Protein AF-A0A8B6F2V6-F1 (afdb_monomer)

Sequence (512 aa):
MEYTAIDYILYPDLLQDDILYVKKLDIINNVSDHYPIKAEINFEFSIGSNKLKSSKRDKIYCKVNWDKLDKDKYQESIEKGIDALKLDLNTTDGISDAFSNINNIIDSATKSVAPAHKAFRKRPKLKVMNENIDHAIKAKKQAHALWKFQGRPADPCNELVINKKQTTYELRKQCRNEIAQRRINDRKEIIQARKKSYTSKFDIQYLDTVDSGYEHIIKICTDEREHIPVAIKELDEAIHKLNRNISADIFGVTVGNLSISKRCKISNFQRKFDVKTAAGAGTGISLCLLGVKKASCQTTDNITAPDPSTLLSETLVRNASFAVVESTTAFLSQVTVSLVESCEQYTKALYILMKLMDYRLKVLGNGESEQKIADLIIEARASVNKLKSRNQELQLLYMSAYNLVNEASTAAYTAGSEFHSTVATSMIQSSEVHLSKFQRDLNDAEAEMRKMEANVILVESEYMEKKIKAHENRDVENDDLLNIETHNGETNSEDNFQHDGSFDSEKNENET

Mean predicted aligned error: 21.67 Å

Solvent-accessible surface area (backbone atoms only — not comparable to full-atom values): 31288 Å² total; per-residue (Å²): 131,87,77,78,81,82,80,82,89,85,76,94,85,66,63,82,85,37,55,76,49,79,43,80,48,89,74,91,80,78,94,56,100,63,81,81,87,44,70,50,74,46,62,64,79,80,79,61,71,91,70,64,74,88,60,101,58,101,67,88,75,83,79,77,63,70,92,39,47,45,61,67,63,33,48,55,42,43,51,55,47,52,74,68,54,86,75,60,73,90,39,77,66,39,46,54,52,46,53,54,51,51,52,52,37,53,54,50,26,62,70,67,45,65,63,52,77,74,74,75,72,71,69,78,74,78,70,84,85,46,71,71,48,51,52,28,49,51,52,31,50,51,34,47,47,53,30,55,70,69,71,52,72,80,56,78,84,38,67,53,47,45,49,36,49,50,33,48,50,50,34,53,49,47,52,51,51,53,54,50,51,49,54,52,50,54,49,51,50,52,50,52,54,48,54,72,73,53,89,52,74,65,61,48,56,49,54,51,52,54,50,52,55,50,54,49,49,51,45,56,74,65,74,54,86,85,52,66,80,60,52,52,56,56,46,52,52,52,51,49,54,52,50,50,59,54,48,43,61,79,65,68,63,76,90,72,88,82,84,88,85,88,87,82,91,82,80,91,80,91,77,91,76,92,85,83,82,87,83,86,90,75,96,67,94,69,85,76,85,66,76,84,70,78,74,77,75,78,84,73,92,75,77,73,77,78,59,76,80,70,69,40,71,62,54,55,47,30,52,51,28,48,54,47,34,56,53,31,49,53,50,34,52,53,40,49,52,55,38,51,54,34,38,55,52,33,40,52,40,48,55,52,44,48,51,48,53,58,50,44,69,75,36,68,90,42,68,71,64,39,51,57,46,50,55,52,46,52,53,40,49,55,52,35,52,53,36,48,53,54,37,53,55,36,50,56,50,36,54,51,31,50,51,51,26,52,52,27,19,53,49,11,41,77,45,72,31,53,69,58,17,53,51,38,52,50,51,52,54,52,49,51,62,60,46,54,53,52,52,48,57,33,51,52,48,52,54,51,45,54,52,50,53,55,49,49,54,52,56,51,52,56,50,50,52,54,54,49,55,61,46,56,59,53,54,54,60,50,54,62,61,62,66,70,72,78,82,76,78,92,77,87,78,90,78,88,81,90,81,89,81,79,90,84,89,84,84,90,79,90,87,132

pLDDT: mean 74.26, std 22.69, range [23.03, 98.44]

Nearest PDB structures (foldseek):
  4tx5-assembly1_A  TM=9.176E-01  e=7.757E-07  Homo sapiens
  8e2i-assembly1_F  TM=9.151E-01  e=1.052E-06  Homo sapiens
  8auw-assembly1_D  TM=9.552E-01  e=1.290E-06  Homo sapiens
  4tx5-assembly1_B  TM=9.534E-01  e=5.355E-06  Homo sapiens
  6jx6-assembly1_A  TM=9.392E-01  e=8.462E-06  Homo sapiens

Organism: Mytilus galloprovincialis (NCBI:txid29158)

Foldseek 3Di:
DPDDCPDDDDDDPDDPQFWPDKDWDADPDDPDPDRDTDIDTDGHDDPPPVPPPDDPDPDDDPPQPVVFFPVVQLVVQLVVQVVPDPQDPPDPVSVVVVVVSSVVSNVVSSVVTDGPPPPPPPPPPPPQQDPQLVVLVVQLVVLVVVCVVVPNDPDCPDPSVVSNVVSVVSNVVVVVVSVVVVVVVVVVVVLVVVCVVDPDPVVNVVSVVLVVLVVVLVCLVPVDPDDPPVSVVVNVVSVVVNVVVVVCVVVVDDPDDDDDDDDDDDDDDDDDDDDDDDDDDDDDPDPPPPDPPPPPPDPPPDDDPPDVVCVPPLNVLLVVLLVLLVVLLVQLVVLLVVLLVLLVQLLVLLVVLLVLLVVLLVCPPVVVVNVVSVVVNVVSVVVNVVSVVVNVVSVVSNVVSLVSLQVSLVSNVVSVNPVSSVVSVVSSVVSCVSNVVSVVSSVVSVVVSVVSVVVSVVSVVVSVVVVVVVVVVVVVVVVVVVVVPPPDDDDDDDDDDDDDDDDDDDDDDDDD

InterPro domains:
  IPR009062 Smac/DIABLO-like superfamily [SSF46984] (311-465)
  IPR015142 Smac/DIABLO protein [PF09057] (274-477)
  IPR015142 Smac/DIABLO protein [PTHR32247] (259-471)

Secondary structure (DSSP, 8-state):
-----------SSS-GGGEEEEEEE--S---SSS---EEEEEE-----GGG----S---------TTSS-HHHHHHHHHHHHHH----TTSHHHHHHHHHHHHHHHHHHHHHS---------PPP-----HHHHHHHHHHHHHHHHHHHTT----TTSHHHHHHHHHHHHHHHHHHHHHHHHHHHHHHHHHHHHHHH---HHHHHHHHHHHHHHHHHHHHHHH-SS-HHHHHHHHHHHHHHHHHHHHHHHTT------------------------------------------------S--PPPPGGGG-HHHHHHHHHHHHHHHHHHHHHHHHHHHHHHHHHHHHHHHHHHHHHHHHHHHTT-HHHHHHHHHHHHHHHHHHHHHHHHHHHHHHHHHHHHHHHHHHHHHHHHTT-HHHHHHHHHHHHHHHHHHHHHHHHHHHHHHHHHHHHHHHHHHHHHHHHHHHHHHHHHHHHHHHHHTSSSSS------------------------

Radius of gyration: 39.61 Å; Cα contacts (8 Å, |Δi|>4): 258; chains: 1; bounding box: 82×81×135 Å

Structure (mmCIF, N/CA/C/O backbone):
data_AF-A0A8B6F2V6-F1
#
_entry.id   AF-A0A8B6F2V6-F1
#
loop_
_atom_site.group_PDB
_atom_site.id
_atom_site.type_symbol
_atom_site.label_atom_id
_atom_site.label_alt_id
_atom_site.label_comp_id
_atom_site.label_asym_id
_atom_site.label_entity_id
_atom_site.label_seq_id
_atom_site.pdbx_PDB_ins_code
_atom_site.Cartn_x
_atom_site.Cartn_y
_atom_site.Cartn_z
_atom_site.occupancy
_atom_site.B_iso_or_equiv
_atom_site.auth_seq_id
_atom_site.auth_comp_id
_atom_site.auth_asym_id
_atom_site.auth_atom_id
_atom_site.pdbx_PDB_model_num
ATOM 1 N N . MET A 1 1 ? -41.952 -37.869 -40.390 1.00 38.56 1 MET A N 1
ATOM 2 C CA . MET A 1 1 ? -41.933 -36.440 -40.027 1.00 38.56 1 MET A CA 1
ATOM 3 C C . MET A 1 1 ? -40.477 -36.049 -39.883 1.00 38.56 1 MET A C 1
ATOM 5 O O . MET A 1 1 ? -39.814 -36.556 -38.990 1.00 38.56 1 MET A O 1
ATOM 9 N N . GLU A 1 2 ? -39.956 -35.277 -40.832 1.00 33.03 2 GLU A N 1
ATOM 10 C CA . GLU A 1 2 ? -38.598 -34.730 -40.769 1.00 33.03 2 GLU A CA 1
ATOM 11 C C . GLU A 1 2 ? -38.592 -33.635 -39.697 1.00 33.03 2 GLU A C 1
ATOM 13 O O . GLU A 1 2 ? -39.164 -32.566 -39.892 1.00 33.03 2 GLU A O 1
ATOM 18 N N . TYR A 1 3 ? -38.034 -33.927 -38.522 1.00 40.81 3 TYR A N 1
ATOM 19 C CA . TYR A 1 3 ? -37.857 -32.916 -37.485 1.00 40.81 3 TYR A CA 1
ATOM 20 C C . TYR A 1 3 ? -36.776 -31.942 -37.958 1.00 40.81 3 TYR A C 1
ATOM 22 O O . TYR A 1 3 ? -35.614 -32.321 -38.105 1.00 40.81 3 TYR A O 1
ATOM 30 N N . THR A 1 4 ? -37.146 -30.690 -38.215 1.00 46.19 4 THR A N 1
ATOM 31 C CA . THR A 1 4 ? -36.175 -29.618 -38.421 1.00 46.19 4 THR A CA 1
ATOM 32 C C . THR A 1 4 ? -35.407 -29.432 -37.113 1.00 46.19 4 THR A C 1
ATOM 34 O O . THR A 1 4 ? -35.980 -29.089 -36.081 1.00 46.19 4 THR A O 1
ATOM 37 N N . ALA A 1 5 ? -34.103 -29.717 -37.123 1.00 59.81 5 ALA A N 1
ATOM 38 C CA . ALA A 1 5 ? -33.222 -29.489 -35.981 1.00 59.81 5 ALA A CA 1
ATOM 39 C C . ALA A 1 5 ? -33.011 -27.976 -35.802 1.00 59.81 5 ALA A C 1
ATOM 41 O O . ALA A 1 5 ? -32.036 -27.410 -36.290 1.00 59.81 5 ALA A O 1
ATOM 42 N N . ILE A 1 6 ? -33.984 -27.305 -35.182 1.00 68.38 6 ILE A N 1
ATOM 43 C CA . ILE A 1 6 ? -33.955 -25.854 -34.942 1.00 68.38 6 ILE A CA 1
ATOM 44 C C . ILE A 1 6 ? -32.956 -25.522 -33.826 1.00 68.38 6 ILE A C 1
ATOM 46 O O . ILE A 1 6 ? -32.270 -24.504 -33.892 1.00 68.38 6 ILE A O 1
ATOM 50 N N . ASP A 1 7 ? -32.834 -26.410 -32.840 1.00 73.50 7 ASP A N 1
ATOM 51 C CA . ASP A 1 7 ? -31.987 -26.219 -31.671 1.00 73.50 7 ASP A CA 1
ATOM 52 C C . ASP A 1 7 ? -30.675 -27.002 -31.831 1.00 73.50 7 ASP A C 1
ATOM 54 O O . ASP A 1 7 ? -30.669 -28.212 -32.061 1.00 73.50 7 ASP A O 1
ATOM 58 N N . TYR A 1 8 ? -29.541 -26.311 -31.728 1.00 79.25 8 TYR A N 1
ATOM 59 C CA . TYR A 1 8 ? -28.206 -26.895 -31.851 1.00 79.25 8 TYR A CA 1
ATOM 60 C C . TYR A 1 8 ? -27.214 -26.191 -30.921 1.00 79.25 8 TYR A C 1
ATOM 62 O O . TYR A 1 8 ? -27.391 -25.027 -30.559 1.00 79.25 8 TYR A O 1
ATOM 70 N N . ILE A 1 9 ? -26.137 -26.888 -30.554 1.00 76.38 9 ILE A N 1
ATOM 71 C CA . ILE A 1 9 ? -25.045 -26.332 -29.751 1.00 76.38 9 ILE A CA 1
ATOM 72 C C . ILE A 1 9 ? -23.784 -26.311 -30.623 1.00 76.38 9 ILE A C 1
ATOM 74 O O . ILE A 1 9 ? -23.275 -27.365 -30.996 1.00 76.38 9 ILE A O 1
ATOM 78 N N . LEU A 1 10 ? -23.299 -25.116 -30.974 1.00 79.94 10 LEU A N 1
ATOM 79 C CA . LEU A 1 10 ? -22.054 -24.927 -31.731 1.00 79.94 10 LEU A CA 1
ATOM 80 C C . LEU A 1 10 ? -20.935 -24.444 -30.806 1.00 79.94 10 LEU A C 1
ATOM 82 O O . LEU A 1 10 ? -21.141 -23.527 -30.011 1.00 79.94 10 LEU A O 1
ATOM 86 N N . TYR A 1 11 ? -19.737 -25.002 -30.980 1.00 72.69 11 TYR A N 1
ATOM 87 C CA . TYR A 1 11 ? -18.524 -24.600 -30.268 1.00 72.69 11 TYR A CA 1
ATOM 88 C C . TYR A 1 11 ? -17.434 -24.212 -31.279 1.00 72.69 11 TYR A C 1
ATOM 90 O O . TYR A 1 11 ? -16.783 -25.096 -31.827 1.00 72.69 11 TYR A O 1
ATOM 98 N N . PRO A 1 12 ? -17.250 -22.913 -31.576 1.00 55.66 12 PRO A N 1
ATOM 99 C CA . PRO A 1 12 ? -16.378 -22.475 -32.670 1.00 55.66 12 PRO A CA 1
ATOM 100 C C . PRO A 1 12 ? -14.877 -22.427 -32.331 1.00 55.66 12 PRO A C 1
ATOM 102 O O . PRO A 1 12 ? -14.071 -22.370 -33.253 1.00 55.66 12 PRO A O 1
ATOM 105 N N . ASP A 1 13 ? -14.497 -22.456 -31.047 1.00 56.41 13 ASP A N 1
ATOM 106 C CA . ASP A 1 13 ? -13.138 -22.098 -30.593 1.00 56.41 13 ASP A CA 1
ATOM 107 C C . ASP A 1 13 ? -12.375 -23.230 -29.866 1.00 56.41 13 ASP A C 1
ATOM 109 O O . ASP A 1 13 ? -11.332 -22.976 -29.264 1.00 56.41 13 ASP A O 1
ATOM 113 N N . LEU A 1 14 ? -12.876 -24.469 -29.886 1.00 57.44 14 LEU A N 1
ATOM 114 C CA . LEU A 1 14 ? -12.175 -25.630 -29.316 1.00 57.44 14 LEU A CA 1
ATOM 115 C C . LEU A 1 14 ? -11.419 -26.367 -30.426 1.00 57.44 14 LEU A C 1
ATOM 117 O O . LEU A 1 14 ? -11.990 -26.638 -31.484 1.00 57.44 14 LEU A O 1
ATOM 121 N N . LEU A 1 15 ? -10.144 -26.695 -30.192 1.00 65.69 15 LEU A N 1
ATOM 122 C CA . LEU A 1 15 ? -9.438 -27.646 -31.048 1.00 65.69 15 LEU A CA 1
ATOM 123 C C . LEU A 1 15 ? -10.167 -28.988 -30.924 1.00 65.69 15 LEU A C 1
ATOM 125 O O . LEU A 1 15 ? -10.558 -29.388 -29.829 1.00 65.69 15 LEU A O 1
ATOM 129 N N . GLN A 1 16 ? -10.396 -29.659 -32.052 1.00 64.81 16 GLN A N 1
ATOM 130 C CA . GLN A 1 16 ? -11.199 -30.885 -32.114 1.00 64.81 16 GLN A CA 1
ATOM 131 C C . GLN A 1 16 ? -10.676 -31.993 -31.178 1.00 64.81 16 GLN A C 1
ATOM 133 O O . GLN A 1 16 ? -11.454 -32.836 -30.739 1.00 64.81 16 GLN A O 1
ATOM 138 N N . ASP A 1 17 ? -9.392 -31.929 -30.827 1.00 73.19 17 ASP A N 1
ATOM 139 C CA . ASP A 1 17 ? -8.691 -32.888 -29.975 1.00 73.19 17 ASP A CA 1
ATOM 140 C C . ASP A 1 17 ? -8.922 -32.672 -28.465 1.00 73.19 17 ASP A C 1
ATOM 142 O O . ASP A 1 17 ? -8.614 -33.556 -27.672 1.00 73.19 17 ASP A O 1
ATOM 146 N N . ASP A 1 18 ? -9.500 -31.538 -28.047 1.00 76.75 18 ASP A N 1
ATOM 147 C CA . ASP A 1 18 ? -9.709 -31.228 -26.623 1.00 76.75 18 ASP A CA 1
ATOM 148 C C . ASP A 1 18 ? -11.010 -31.836 -26.060 1.00 76.75 18 ASP A C 1
ATOM 150 O O . ASP A 1 18 ? -11.233 -31.811 -24.849 1.00 76.75 18 ASP A O 1
ATOM 154 N N . ILE A 1 19 ? -11.904 -32.365 -26.904 1.00 80.25 19 ILE A N 1
ATOM 155 C CA . ILE A 1 19 ? -13.193 -32.937 -26.481 1.00 80.25 19 ILE A CA 1
ATOM 156 C C . ILE A 1 19 ? -13.060 -34.457 -26.368 1.00 80.25 19 ILE A C 1
ATOM 158 O O . ILE A 1 19 ? -12.983 -35.157 -27.374 1.00 80.25 19 ILE A O 1
ATOM 162 N N . LEU A 1 20 ? -13.109 -34.980 -25.141 1.00 85.25 20 LEU A N 1
ATOM 163 C CA . LEU A 1 20 ? -13.003 -36.417 -24.879 1.00 85.25 20 LEU A CA 1
ATOM 164 C C . LEU A 1 20 ? -14.273 -37.160 -25.306 1.00 85.25 20 LEU A C 1
ATOM 166 O O . LEU A 1 20 ? -14.205 -38.160 -26.016 1.00 85.25 20 LEU A O 1
ATOM 170 N N . TYR A 1 21 ? -15.445 -36.680 -24.874 1.00 87.38 21 TYR A N 1
ATOM 171 C CA . TYR A 1 21 ? -16.728 -37.192 -25.355 1.00 87.38 21 TYR A CA 1
ATOM 172 C C . TYR A 1 21 ? -17.879 -36.213 -25.109 1.00 87.38 21 TYR A C 1
ATOM 174 O O . TYR A 1 21 ? -17.850 -35.384 -24.196 1.00 87.38 21 TYR A O 1
ATOM 182 N N . VAL A 1 22 ? -18.933 -36.369 -25.912 1.00 85.00 22 VAL A N 1
ATOM 183 C CA . VAL A 1 22 ? -20.211 -35.664 -25.775 1.00 85.00 22 VAL A CA 1
ATOM 184 C C . VAL A 1 22 ? -21.308 -36.695 -25.547 1.00 85.00 22 VAL A C 1
ATOM 186 O O . VAL A 1 22 ? -21.511 -37.585 -26.371 1.00 85.00 22 VAL A O 1
ATOM 189 N N . LYS A 1 23 ? -22.038 -36.574 -24.440 1.00 89.94 23 LYS A N 1
ATOM 190 C CA . LYS A 1 23 ? -23.181 -37.427 -24.115 1.00 89.94 23 LYS A CA 1
ATOM 191 C C . LYS A 1 23 ? -24.448 -36.586 -24.074 1.00 89.94 23 LYS A C 1
ATOM 193 O O . LYS A 1 23 ? -24.572 -35.667 -23.268 1.00 89.94 23 LYS A O 1
ATOM 198 N N . LYS A 1 24 ? -25.416 -36.909 -24.931 1.00 87.25 24 LYS A N 1
ATOM 199 C CA . LYS A 1 24 ? -26.760 -36.329 -24.844 1.00 87.25 24 LYS A CA 1
ATOM 200 C C . LYS A 1 24 ? -27.461 -36.898 -23.610 1.00 87.25 24 LYS A C 1
ATOM 202 O O . LYS A 1 24 ? -27.429 -38.106 -23.386 1.00 87.25 24 LYS A O 1
ATOM 207 N N . LEU A 1 25 ? -28.061 -36.025 -22.811 1.00 83.50 25 LEU A N 1
ATOM 208 C CA . LEU A 1 25 ? -28.847 -36.404 -21.644 1.00 83.50 25 LEU A CA 1
ATOM 209 C C . LEU A 1 25 ? -30.328 -36.237 -21.966 1.00 83.50 25 LEU A C 1
ATOM 211 O O . LEU A 1 25 ? -30.757 -35.164 -22.397 1.00 83.50 25 LEU A O 1
ATOM 215 N N . ASP A 1 26 ? -31.096 -37.294 -21.727 1.00 83.81 26 ASP A N 1
ATOM 216 C CA . ASP A 1 26 ? -32.541 -37.256 -21.895 1.00 83.81 26 ASP A CA 1
ATOM 217 C C . ASP A 1 26 ? -33.177 -36.413 -20.790 1.00 83.81 26 ASP A C 1
ATOM 219 O O . ASP A 1 26 ? -32.847 -36.524 -19.605 1.00 83.81 26 ASP A O 1
ATOM 223 N N . ILE A 1 27 ? -34.092 -35.534 -21.189 1.00 78.06 27 ILE A N 1
ATOM 224 C CA . ILE A 1 27 ? -34.871 -34.711 -20.268 1.00 78.06 27 ILE A CA 1
ATOM 225 C C . ILE A 1 27 ? -36.245 -35.357 -20.156 1.00 78.06 27 ILE A C 1
ATOM 227 O O . ILE A 1 27 ? -36.952 -35.488 -21.153 1.00 78.06 27 ILE A O 1
ATOM 231 N N . ILE A 1 28 ? -36.588 -35.780 -18.938 1.00 68.00 28 ILE A N 1
ATOM 232 C CA . ILE A 1 28 ? -37.783 -36.587 -18.650 1.00 68.00 28 ILE A CA 1
ATOM 233 C C . ILE A 1 28 ? -39.052 -35.718 -18.600 1.00 68.00 28 ILE A C 1
ATOM 235 O O . ILE A 1 28 ? -40.134 -36.202 -18.904 1.00 68.00 28 ILE A O 1
ATOM 239 N N . ASN A 1 29 ? -38.920 -34.419 -18.305 1.00 71.50 29 ASN A N 1
ATOM 240 C CA . ASN A 1 29 ? -40.051 -33.499 -18.178 1.00 71.50 29 ASN A CA 1
ATOM 241 C C . ASN A 1 29 ? -39.855 -32.280 -19.084 1.00 71.50 29 ASN A C 1
ATOM 243 O O . ASN A 1 29 ? -39.111 -31.362 -18.736 1.00 71.50 29 ASN A O 1
ATOM 247 N N . ASN A 1 30 ? -40.524 -32.273 -20.237 1.00 72.06 30 ASN A N 1
ATOM 248 C CA . ASN A 1 30 ? -40.596 -31.111 -21.114 1.00 72.06 30 ASN A CA 1
ATOM 249 C C . ASN A 1 30 ? -42.018 -30.533 -21.109 1.00 72.06 30 ASN A C 1
ATOM 251 O O . ASN A 1 30 ? -42.990 -31.262 -21.282 1.00 72.06 30 ASN A O 1
ATOM 255 N N . VAL A 1 31 ? -42.121 -29.223 -20.906 1.00 72.56 31 VAL A N 1
ATOM 256 C CA . VAL A 1 31 ? -43.377 -28.450 -20.898 1.00 72.56 31 VAL A CA 1
ATOM 257 C C . VAL A 1 31 ? -43.456 -27.462 -22.070 1.00 72.56 31 VAL A C 1
ATOM 259 O O . VAL A 1 31 ? -44.380 -26.659 -22.131 1.00 72.56 31 VAL A O 1
ATOM 262 N N . SER A 1 32 ? -42.492 -27.501 -22.996 1.00 77.31 32 SER A N 1
ATOM 263 C CA . SER A 1 32 ? -42.411 -26.625 -24.167 1.00 77.31 32 SER A CA 1
ATOM 264 C C . SER A 1 32 ? -42.501 -27.415 -25.474 1.00 77.31 32 SER A C 1
ATOM 266 O O . SER A 1 32 ? -42.078 -28.568 -25.546 1.00 77.31 32 SER A O 1
ATOM 268 N N . ASP A 1 33 ? -42.985 -26.755 -26.527 1.00 78.38 33 ASP A N 1
ATOM 269 C CA . ASP A 1 33 ? -43.026 -27.283 -27.897 1.00 78.38 33 ASP A CA 1
ATOM 270 C C . ASP A 1 33 ? -41.618 -27.477 -28.500 1.00 78.38 33 ASP A C 1
ATOM 272 O O . ASP A 1 33 ? -41.448 -28.201 -29.481 1.00 78.38 33 ASP A O 1
ATOM 276 N N . HIS A 1 34 ? -40.594 -26.869 -27.892 1.00 72.06 34 HIS A N 1
ATOM 277 C CA . HIS A 1 34 ? -39.185 -27.139 -28.174 1.00 72.06 34 HIS A CA 1
ATOM 278 C C . HIS A 1 34 ? -38.644 -28.186 -27.204 1.00 72.06 34 HIS A C 1
ATOM 280 O O . HIS A 1 34 ? -38.901 -28.103 -26.004 1.00 72.06 34 HIS A O 1
ATOM 286 N N . TYR A 1 35 ? -37.865 -29.154 -27.697 1.00 76.38 35 TYR A N 1
ATOM 287 C CA . TYR A 1 35 ? -37.213 -30.146 -26.840 1.00 76.38 35 TYR A CA 1
ATOM 288 C C . TYR A 1 35 ? -35.869 -29.595 -26.352 1.00 76.38 35 TYR A C 1
ATOM 290 O O . TYR A 1 35 ? -34.947 -29.473 -27.162 1.00 76.38 35 TYR A O 1
ATOM 298 N N . PRO A 1 36 ? -35.713 -29.254 -25.058 1.00 78.44 36 PRO A N 1
ATOM 299 C CA . PRO A 1 36 ? -34.447 -28.734 -24.579 1.00 78.44 36 PRO A CA 1
ATOM 300 C C . PRO A 1 36 ? -33.344 -29.773 -24.807 1.00 78.44 36 PRO A C 1
ATOM 302 O O . PRO A 1 36 ? -33.508 -30.964 -24.538 1.00 78.44 36 PRO A O 1
ATOM 305 N N . ILE A 1 37 ? -32.206 -29.325 -25.331 1.00 83.06 37 ILE A N 1
ATOM 306 C CA . ILE A 1 37 ? -31.045 -30.186 -25.548 1.00 83.06 37 ILE A CA 1
ATOM 307 C C . ILE A 1 37 ? -30.134 -30.035 -24.340 1.00 83.06 37 ILE A C 1
ATOM 309 O O . ILE A 1 37 ? -29.564 -28.970 -24.107 1.00 83.06 37 ILE A O 1
ATOM 313 N N . LYS A 1 38 ? -29.979 -31.116 -23.574 1.00 81.25 38 LYS A N 1
ATOM 314 C CA . LYS A 1 38 ? -28.966 -31.210 -22.525 1.00 81.25 38 LYS A CA 1
ATOM 315 C C . LYS A 1 38 ? -27.844 -32.116 -23.014 1.00 81.25 38 LYS A C 1
ATOM 317 O O . LYS A 1 38 ? -28.088 -33.241 -23.446 1.00 81.25 38 LYS A O 1
ATOM 322 N N . ALA A 1 39 ? -26.618 -31.618 -22.952 1.00 85.38 39 ALA A N 1
ATOM 323 C CA . ALA A 1 39 ? -25.424 -32.379 -23.276 1.00 85.38 39 ALA A CA 1
ATOM 324 C C . ALA A 1 39 ? -24.436 -32.278 -22.114 1.00 85.38 39 ALA A C 1
ATOM 326 O O . ALA A 1 39 ? -24.229 -31.204 -21.552 1.00 85.38 39 ALA A O 1
ATOM 327 N N . GLU A 1 40 ? -23.851 -33.410 -21.752 1.00 81.75 40 GLU A N 1
ATOM 328 C CA . GLU A 1 40 ? -22.671 -33.500 -20.909 1.00 81.75 40 GLU A CA 1
ATOM 329 C C . GLU A 1 40 ? -21.457 -33.581 -21.835 1.00 81.75 40 GLU A C 1
ATOM 331 O O . GLU A 1 40 ? -21.389 -34.453 -22.702 1.00 81.75 40 GLU A O 1
ATOM 336 N N . ILE A 1 41 ? -20.531 -32.638 -21.693 1.00 84.00 41 ILE A N 1
ATOM 337 C CA . ILE A 1 41 ? -19.333 -32.553 -22.526 1.00 84.00 41 ILE A CA 1
ATOM 338 C C . ILE A 1 41 ? -18.136 -32.636 -21.598 1.00 84.00 41 ILE A C 1
ATOM 340 O O . ILE A 1 41 ? -17.972 -31.774 -20.735 1.00 84.00 41 ILE A O 1
ATOM 344 N N . ASN A 1 42 ? -17.303 -33.651 -21.801 1.00 80.00 42 ASN A N 1
ATOM 345 C CA . ASN A 1 42 ? -16.015 -33.749 -21.135 1.00 80.00 42 ASN A CA 1
ATOM 346 C C . ASN A 1 42 ? -14.921 -33.271 -22.075 1.00 80.00 42 ASN A C 1
ATOM 348 O O . ASN A 1 42 ? -14.829 -33.725 -23.215 1.00 80.00 42 ASN A O 1
ATOM 352 N N . PHE A 1 43 ? -14.096 -32.358 -21.581 1.00 82.00 43 PHE A N 1
ATOM 353 C CA . PHE A 1 43 ? -12.957 -31.819 -22.305 1.00 82.00 43 PHE A CA 1
ATOM 354 C C . PHE A 1 43 ? -11.701 -31.905 -21.445 1.00 82.00 43 PHE A C 1
ATOM 356 O O . PHE A 1 43 ? -11.752 -31.730 -20.224 1.00 82.00 43 PHE A O 1
ATOM 363 N N . GLU A 1 44 ? -10.574 -32.181 -22.088 1.00 74.19 44 GLU A N 1
ATOM 364 C CA . GLU A 1 44 ? -9.270 -32.213 -21.445 1.00 74.19 44 GLU A CA 1
ATOM 365 C C . GLU A 1 44 ? -8.656 -30.817 -21.526 1.00 74.19 44 GLU A C 1
ATOM 367 O O . GLU A 1 44 ? -8.278 -30.329 -22.587 1.00 74.19 44 GLU A O 1
ATOM 372 N N . PHE A 1 45 ? -8.592 -30.122 -20.391 1.00 62.72 45 PHE A N 1
ATOM 373 C CA . PHE A 1 45 ? -7.981 -28.800 -20.343 1.00 62.72 45 PHE A CA 1
ATOM 374 C C . PHE A 1 45 ? -6.519 -28.923 -19.925 1.00 62.72 45 PHE A C 1
ATOM 376 O O . PHE A 1 45 ? -6.200 -29.006 -18.735 1.00 62.72 45 PHE A O 1
ATOM 383 N N . SER A 1 46 ? -5.610 -28.889 -20.896 1.00 60.19 46 SER A N 1
ATOM 384 C CA . SER A 1 46 ? -4.185 -28.770 -20.602 1.00 60.19 46 SER A CA 1
ATOM 385 C C . SER A 1 46 ? -3.899 -27.377 -20.024 1.00 60.19 46 SER A C 1
ATOM 387 O O . SER A 1 46 ? -4.023 -26.338 -20.678 1.00 60.19 46 SER A O 1
ATOM 389 N N . ILE A 1 47 ? -3.533 -27.325 -18.740 1.00 53.88 47 ILE A N 1
ATOM 390 C CA . ILE A 1 47 ? -3.129 -26.076 -18.086 1.00 53.88 47 ILE A CA 1
ATOM 391 C C . ILE A 1 47 ? -1.812 -25.642 -18.729 1.00 53.88 47 ILE A C 1
ATOM 393 O O . ILE A 1 47 ? -0.743 -26.134 -18.375 1.00 53.88 47 ILE A O 1
ATOM 397 N N . GLY A 1 48 ? -1.893 -24.724 -19.695 1.00 46.78 48 GLY A N 1
ATOM 398 C CA . GLY A 1 48 ? -0.722 -24.208 -20.391 1.00 46.78 48 GLY A CA 1
ATOM 399 C C . GLY A 1 48 ? 0.373 -23.788 -19.405 1.00 46.78 48 GLY A C 1
ATOM 400 O O . GLY A 1 48 ? 0.147 -22.963 -18.511 1.00 46.78 48 GLY A O 1
ATOM 401 N N . SER A 1 49 ? 1.572 -24.334 -19.606 1.00 47.41 49 SER A N 1
ATOM 402 C CA . SER A 1 49 ? 2.791 -24.129 -18.807 1.00 47.41 49 SER A CA 1
ATOM 403 C C . SER A 1 49 ? 3.146 -22.653 -18.555 1.00 47.41 49 SER A C 1
ATOM 405 O O . SER A 1 49 ? 3.841 -22.332 -17.597 1.00 47.41 49 SER A O 1
ATOM 407 N N . ASN A 1 50 ? 2.583 -21.722 -19.329 1.00 41.81 50 ASN A N 1
ATOM 408 C CA . ASN A 1 50 ? 2.786 -20.280 -19.189 1.00 41.81 50 ASN A CA 1
ATOM 409 C C . ASN A 1 50 ? 2.029 -19.602 -18.025 1.00 41.81 50 ASN A C 1
ATOM 411 O O . ASN A 1 50 ? 2.205 -18.400 -17.815 1.00 41.81 50 ASN A O 1
ATOM 415 N N . LYS A 1 51 ? 1.203 -20.322 -17.249 1.00 44.62 51 LYS A N 1
ATOM 416 C CA . LYS A 1 51 ? 0.604 -19.797 -15.998 1.00 44.62 51 LYS A CA 1
ATOM 417 C C . LYS A 1 51 ? 1.150 -20.432 -14.718 1.00 44.62 51 LYS A C 1
ATOM 419 O O . LYS A 1 51 ? 0.883 -19.908 -13.636 1.00 44.62 51 LYS A O 1
ATOM 424 N N . LEU A 1 52 ? 1.973 -21.474 -14.826 1.00 44.50 52 LEU A N 1
ATOM 425 C CA . LEU A 1 52 ? 2.763 -21.997 -13.714 1.00 44.50 52 LEU A CA 1
ATOM 426 C C . LEU A 1 52 ? 4.004 -21.119 -13.533 1.00 44.50 52 LEU A C 1
ATOM 428 O O . LEU A 1 52 ? 5.111 -21.460 -13.936 1.00 44.50 52 LEU A O 1
ATOM 432 N N . LYS A 1 53 ? 3.830 -19.955 -12.895 1.00 40.84 53 LYS A N 1
ATOM 433 C CA . LYS A 1 53 ? 4.964 -19.352 -12.189 1.00 40.84 53 LYS A CA 1
ATOM 434 C C . LYS A 1 53 ? 5.313 -20.318 -11.064 1.00 40.84 53 LYS A C 1
ATOM 436 O O . LYS A 1 53 ? 4.544 -20.450 -10.116 1.00 40.84 53 LYS A O 1
ATOM 441 N N . SER A 1 54 ? 6.437 -21.009 -11.214 1.00 43.91 54 SER A N 1
ATOM 442 C CA . SER A 1 54 ? 7.035 -21.907 -10.232 1.00 43.91 54 SER A CA 1
ATOM 443 C C . SER A 1 54 ? 7.288 -21.171 -8.912 1.00 43.91 54 SER A C 1
ATOM 445 O O . SER A 1 54 ? 8.366 -20.633 -8.663 1.00 43.91 54 SER A O 1
ATOM 447 N N . SER A 1 55 ? 6.268 -21.120 -8.067 1.00 42.56 55 SER A N 1
ATOM 448 C CA . SER A 1 55 ? 6.405 -20.954 -6.629 1.00 42.56 55 SER A CA 1
ATOM 449 C C . SER A 1 55 ? 6.471 -22.363 -6.048 1.00 42.56 55 SER A C 1
ATOM 451 O O . SER A 1 55 ? 5.614 -23.187 -6.349 1.00 42.56 55 SER A O 1
ATOM 453 N N . LYS A 1 56 ? 7.516 -22.642 -5.267 1.00 46.88 56 LYS A N 1
ATOM 454 C CA . LYS A 1 56 ? 7.904 -23.933 -4.662 1.00 46.88 56 LYS A CA 1
ATOM 455 C C . LYS A 1 56 ? 6.880 -24.540 -3.672 1.00 46.88 56 LYS A C 1
ATOM 457 O O . LYS A 1 56 ? 7.267 -25.031 -2.617 1.00 46.88 56 LYS A O 1
ATOM 462 N N . ARG A 1 57 ? 5.573 -24.499 -3.933 1.00 42.56 57 ARG A N 1
ATOM 463 C CA . ARG A 1 57 ? 4.580 -25.182 -3.090 1.00 42.56 57 ARG A CA 1
ATOM 464 C C . ARG A 1 57 ? 3.528 -25.857 -3.958 1.00 42.56 57 ARG A C 1
ATOM 466 O O . ARG A 1 57 ? 2.777 -25.175 -4.649 1.00 42.56 57 ARG A O 1
ATOM 473 N N . ASP A 1 58 ? 3.463 -27.181 -3.851 1.00 43.12 58 ASP A N 1
ATOM 474 C CA . ASP A 1 58 ? 2.564 -28.113 -4.548 1.00 43.12 58 ASP A CA 1
ATOM 475 C C . ASP A 1 58 ? 1.077 -27.973 -4.165 1.00 43.12 58 ASP A C 1
ATOM 477 O O . ASP A 1 58 ? 0.372 -28.956 -3.958 1.00 43.12 58 ASP A O 1
ATOM 481 N N . LYS A 1 59 ? 0.555 -26.749 -4.040 1.00 43.66 59 LYS A N 1
ATOM 482 C CA . LYS A 1 59 ? -0.871 -26.516 -3.782 1.00 43.66 59 LYS A CA 1
ATOM 483 C C . LYS A 1 59 ? -1.457 -25.641 -4.879 1.00 43.66 59 LYS A C 1
ATOM 485 O O . LYS A 1 59 ? -1.217 -24.435 -4.942 1.00 43.66 59 LYS A O 1
ATOM 490 N N . ILE A 1 60 ? -2.230 -26.274 -5.759 1.00 39.75 60 ILE A N 1
ATOM 491 C CA . ILE A 1 60 ? -3.057 -25.602 -6.760 1.00 39.75 60 ILE A CA 1
ATOM 492 C C . ILE A 1 60 ? -4.199 -24.913 -6.007 1.00 39.75 60 ILE A C 1
ATOM 494 O O . ILE A 1 60 ? -5.143 -25.562 -5.572 1.00 39.75 60 ILE A O 1
ATOM 498 N N . TYR A 1 61 ? -4.115 -23.596 -5.826 1.00 42.53 61 TYR A N 1
ATOM 499 C CA . TYR A 1 61 ? -5.229 -22.811 -5.294 1.00 42.53 61 TYR A CA 1
ATOM 500 C C . TYR A 1 61 ? -6.080 -22.289 -6.455 1.00 42.53 61 TYR A C 1
ATOM 502 O O . TYR A 1 61 ? -5.645 -21.418 -7.216 1.00 42.53 61 TYR A O 1
ATOM 510 N N . CYS A 1 62 ? -7.310 -22.785 -6.589 1.00 45.34 62 CYS A N 1
ATOM 511 C CA . CYS A 1 62 ? -8.314 -22.182 -7.461 1.00 45.34 62 CYS A CA 1
ATOM 512 C C . CYS A 1 62 ? -8.709 -20.816 -6.888 1.00 45.34 62 CYS A C 1
ATOM 514 O O . CYS A 1 62 ? -9.485 -20.712 -5.942 1.00 45.34 62 CYS A O 1
ATOM 516 N N . LYS A 1 63 ? -8.148 -19.737 -7.440 1.00 49.78 63 LYS A N 1
ATOM 517 C CA . LYS A 1 63 ? -8.505 -18.376 -7.034 1.00 49.78 63 LYS A CA 1
ATOM 518 C C . LYS A 1 63 ? -9.913 -18.054 -7.549 1.00 49.78 63 LYS A C 1
ATOM 520 O O . LYS A 1 63 ? -10.073 -17.650 -8.701 1.00 49.78 63 LYS A O 1
ATOM 525 N N . VAL A 1 64 ? -10.927 -18.249 -6.705 1.00 57.31 64 VAL A N 1
ATOM 526 C CA . VAL A 1 64 ? -12.315 -17.857 -6.994 1.00 57.31 64 VAL A CA 1
ATOM 527 C C . VAL A 1 64 ? -12.358 -16.341 -7.185 1.00 57.31 64 VAL A C 1
ATOM 529 O O . VAL A 1 64 ? -11.917 -15.571 -6.331 1.00 57.31 64 VAL A O 1
ATOM 532 N N . ASN A 1 65 ? -12.836 -15.890 -8.346 1.00 67.38 65 ASN A N 1
ATOM 533 C CA . ASN A 1 65 ? -12.993 -14.466 -8.623 1.00 67.38 65 ASN A CA 1
ATOM 534 C C . ASN A 1 65 ? -14.336 -13.994 -8.056 1.00 67.38 65 ASN A C 1
ATOM 536 O O . ASN A 1 65 ? -15.344 -13.970 -8.765 1.00 67.38 65 ASN A O 1
ATOM 540 N N . TRP A 1 66 ? -14.323 -13.647 -6.769 1.00 67.00 66 TRP A N 1
ATOM 541 C CA . TRP A 1 66 ? -15.492 -13.242 -5.983 1.00 67.00 66 TRP A CA 1
ATOM 542 C C . TRP A 1 66 ? -16.309 -12.093 -6.595 1.00 67.00 66 TRP A C 1
ATOM 544 O O . TRP A 1 66 ? -17.497 -11.981 -6.314 1.00 67.00 66 TRP A O 1
ATOM 554 N N . ASP A 1 67 ? -15.720 -11.280 -7.477 1.00 69.50 67 ASP A N 1
ATOM 555 C CA . ASP A 1 67 ? -16.413 -10.175 -8.159 1.00 69.50 67 ASP A CA 1
ATOM 556 C C . ASP A 1 67 ? -17.375 -10.637 -9.266 1.00 69.50 67 ASP A C 1
ATOM 558 O O . ASP A 1 67 ? -18.134 -9.835 -9.815 1.00 69.50 67 ASP A O 1
ATOM 562 N N . LYS A 1 68 ? -17.301 -11.912 -9.665 1.00 68.44 68 LYS A N 1
ATOM 563 C CA . LYS A 1 68 ? -18.127 -12.494 -10.736 1.00 68.44 68 LYS A CA 1
ATOM 564 C C . LYS A 1 68 ? -19.174 -13.479 -10.225 1.00 68.44 68 LYS A C 1
ATOM 566 O O . LYS A 1 68 ? -20.018 -13.900 -11.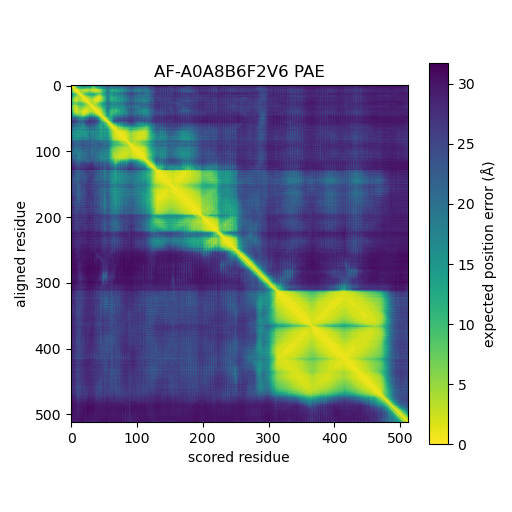012 1.00 68.44 68 LYS A O 1
ATOM 571 N N . LEU A 1 69 ? -19.086 -13.862 -8.957 1.00 74.31 69 LEU A N 1
ATOM 572 C CA . LEU A 1 69 ? -19.977 -14.827 -8.333 1.00 74.31 69 LEU A CA 1
ATOM 573 C C . LEU A 1 69 ? -21.241 -14.106 -7.849 1.00 74.31 69 LEU A C 1
ATOM 575 O O . LEU A 1 69 ? -21.150 -13.016 -7.282 1.00 74.31 69 LEU A O 1
ATOM 579 N N . ASP A 1 70 ? -22.408 -14.701 -8.079 1.00 80.75 70 ASP A N 1
ATOM 580 C CA . ASP A 1 70 ? -23.653 -14.245 -7.460 1.00 80.75 70 ASP A CA 1
ATOM 581 C C . ASP A 1 70 ? -23.607 -14.614 -5.969 1.00 80.75 70 ASP A C 1
ATOM 583 O O . ASP A 1 70 ? -23.765 -15.780 -5.600 1.00 80.75 70 ASP A O 1
ATOM 587 N N . LYS A 1 71 ? -23.259 -13.631 -5.130 1.00 82.06 71 LYS A N 1
ATOM 588 C CA . LYS A 1 71 ? -22.938 -13.852 -3.713 1.00 82.06 71 LYS A CA 1
ATOM 589 C C . LYS A 1 71 ? -24.120 -14.427 -2.943 1.00 82.06 71 LYS A C 1
ATOM 591 O O . LYS A 1 71 ? -23.909 -15.316 -2.126 1.00 82.06 71 LYS A O 1
ATOM 596 N N . ASP A 1 72 ? -25.329 -13.979 -3.263 1.00 81.56 72 ASP A N 1
ATOM 597 C CA . ASP A 1 72 ? -26.542 -14.359 -2.543 1.00 81.56 72 ASP A CA 1
ATOM 598 C C . ASP A 1 72 ? -26.877 -15.834 -2.809 1.00 81.56 72 ASP A C 1
ATOM 600 O O . ASP A 1 72 ? -27.114 -16.601 -1.881 1.00 81.56 72 ASP A O 1
ATOM 604 N N . LYS A 1 73 ? -26.771 -16.280 -4.068 1.00 82.94 73 LYS A N 1
ATOM 605 C CA . LYS A 1 73 ? -26.969 -17.697 -4.430 1.00 82.94 73 LYS A CA 1
ATOM 606 C C . LYS A 1 73 ? -25.881 -18.618 -3.898 1.00 82.94 73 LYS A C 1
ATOM 608 O O . LYS A 1 73 ? -26.154 -19.775 -3.573 1.00 82.94 73 LYS A O 1
ATOM 613 N N . TYR A 1 74 ? -24.642 -18.131 -3.854 1.00 84.38 74 TYR A N 1
ATOM 614 C CA . TYR A 1 74 ? -23.541 -18.877 -3.253 1.00 84.38 74 TYR A CA 1
ATOM 615 C C . TYR A 1 74 ? -23.786 -19.078 -1.762 1.00 84.38 74 TYR A C 1
ATOM 617 O O . TYR A 1 74 ? -23.711 -20.205 -1.284 1.00 84.38 74 TYR A O 1
ATOM 625 N N . GLN A 1 75 ? -24.148 -18.008 -1.056 1.00 86.44 75 GLN A N 1
ATOM 626 C CA . GLN A 1 75 ? -24.470 -18.062 0.362 1.00 86.44 75 GLN A CA 1
ATOM 627 C C . GLN A 1 75 ? -25.653 -19.000 0.634 1.00 86.44 75 GLN A C 1
ATOM 629 O O . GLN A 1 75 ? -25.521 -19.898 1.459 1.00 86.44 75 GLN A O 1
ATOM 634 N N . GLU A 1 76 ? -26.738 -18.897 -0.139 1.00 89.19 76 GLU A N 1
ATOM 635 C CA . GLU A 1 76 ? -27.898 -19.791 -0.023 1.00 89.19 76 GLU A CA 1
ATOM 636 C C . GLU A 1 76 ? -27.521 -21.271 -0.236 1.00 89.19 76 GLU A C 1
ATOM 638 O O . GLU A 1 76 ? -28.025 -22.160 0.449 1.00 89.19 76 GLU A O 1
ATOM 643 N N . SER A 1 77 ? -26.613 -21.558 -1.177 1.00 86.94 77 SER A N 1
ATOM 644 C CA . SER A 1 77 ? -26.146 -22.927 -1.447 1.00 86.94 77 SER A CA 1
ATOM 645 C C . SER A 1 77 ? -25.277 -23.482 -0.316 1.00 86.94 77 SER A C 1
ATOM 647 O O . SER A 1 77 ? -25.368 -24.667 -0.001 1.00 86.94 77 SER A O 1
ATOM 649 N N . ILE A 1 78 ? -24.446 -22.635 0.298 1.00 87.69 78 ILE A N 1
ATOM 650 C CA . ILE A 1 78 ? -23.627 -23.005 1.457 1.00 87.69 78 ILE A CA 1
ATOM 651 C C . ILE A 1 78 ? -24.515 -23.254 2.678 1.00 87.69 78 ILE A C 1
ATOM 653 O O . ILE A 1 78 ? -24.372 -24.294 3.311 1.00 87.69 78 ILE A O 1
ATOM 657 N N . GLU A 1 79 ? -25.452 -22.351 2.976 1.00 88.25 79 GLU A N 1
ATOM 658 C CA . GLU A 1 79 ? -26.380 -22.471 4.111 1.00 88.25 79 GLU A CA 1
ATOM 659 C C . GLU A 1 79 ? -27.209 -23.758 4.008 1.00 88.25 79 GLU A C 1
ATOM 661 O O . GLU A 1 79 ? -27.213 -24.561 4.936 1.00 88.25 79 GLU A O 1
ATOM 666 N N . LYS A 1 80 ? -27.775 -24.052 2.829 1.00 88.94 80 LYS A N 1
ATOM 667 C CA . LYS A 1 80 ? -28.484 -25.320 2.576 1.00 88.94 80 LYS A CA 1
ATOM 668 C C . LYS A 1 80 ? -27.601 -26.556 2.752 1.00 88.94 80 LYS A C 1
ATOM 670 O O . LYS A 1 80 ? -28.081 -27.589 3.215 1.00 88.94 80 LYS A O 1
ATOM 675 N N . GLY A 1 81 ? -26.332 -26.477 2.351 1.00 83.56 81 GLY A N 1
ATOM 676 C CA . GLY A 1 81 ? -25.377 -27.569 2.532 1.00 83.56 81 GLY A CA 1
ATOM 677 C C . GLY A 1 81 ? -25.027 -27.798 4.004 1.00 83.56 81 GLY A C 1
ATOM 678 O O . GLY A 1 81 ? -24.932 -28.944 4.437 1.00 83.56 81 GLY A O 1
ATOM 679 N N . ILE A 1 82 ? -24.871 -26.718 4.772 1.00 85.88 82 ILE A N 1
ATOM 680 C CA . ILE A 1 82 ? -24.583 -26.766 6.209 1.00 85.88 82 ILE A CA 1
ATOM 681 C C . ILE A 1 82 ? -25.796 -27.294 6.984 1.00 85.88 82 ILE A C 1
ATOM 683 O O . ILE A 1 82 ? -25.630 -28.181 7.814 1.00 85.88 82 ILE A O 1
ATOM 687 N N . ASP A 1 83 ? -27.011 -26.842 6.673 1.00 87.19 83 ASP A N 1
ATOM 688 C CA . ASP A 1 83 ? -28.237 -27.306 7.341 1.00 87.19 83 ASP A CA 1
ATOM 689 C C . ASP A 1 83 ? -28.510 -28.803 7.105 1.00 87.19 83 ASP A C 1
ATOM 691 O O . ASP A 1 83 ? -29.088 -29.490 7.950 1.00 87.19 83 ASP A O 1
ATOM 695 N N . ALA A 1 84 ? -28.079 -29.335 5.957 1.00 85.25 84 ALA A N 1
ATOM 696 C CA . ALA A 1 84 ? -28.178 -30.758 5.643 1.00 85.25 84 ALA A CA 1
ATOM 697 C C . ALA A 1 84 ? -27.160 -31.620 6.416 1.00 85.25 84 ALA A C 1
ATOM 699 O O . ALA A 1 84 ? -27.346 -32.835 6.545 1.00 85.25 84 ALA A O 1
ATOM 700 N N . LEU A 1 85 ? -26.092 -31.013 6.940 1.00 85.31 85 LEU A N 1
ATOM 701 C CA . LEU A 1 85 ? -25.047 -31.701 7.682 1.00 85.31 85 LEU A CA 1
ATOM 702 C C . LEU A 1 85 ? -25.426 -31.849 9.158 1.00 85.31 85 LEU A C 1
ATOM 704 O O . LEU A 1 85 ? -25.206 -30.970 9.986 1.00 85.31 85 LEU A O 1
ATOM 708 N N . LYS A 1 86 ? -25.925 -33.032 9.520 1.00 77.56 86 LYS A N 1
ATOM 709 C CA . LYS A 1 86 ? -25.994 -33.462 10.923 1.00 77.56 86 LYS A CA 1
ATOM 710 C C . LYS A 1 86 ? -24.619 -33.960 11.359 1.00 77.56 86 LYS A C 1
ATOM 712 O O . LYS A 1 86 ? -24.333 -35.149 11.245 1.00 77.56 86 LYS A O 1
ATOM 717 N N . LEU A 1 87 ? -23.754 -33.047 11.791 1.00 77.38 87 LEU A N 1
ATOM 718 C CA . LEU A 1 87 ? -22.405 -33.389 12.241 1.00 77.38 87 LEU A CA 1
ATOM 719 C C . LEU A 1 87 ? -22.374 -33.647 13.746 1.00 77.38 87 LEU A C 1
ATOM 721 O O . LEU A 1 87 ? -22.819 -32.818 14.537 1.00 77.38 87 LEU A O 1
ATOM 725 N N . ASP A 1 88 ? -21.808 -34.791 14.124 1.00 70.56 88 ASP A N 1
ATOM 726 C CA . ASP A 1 88 ? -21.455 -35.106 15.503 1.00 70.56 88 ASP A CA 1
ATOM 727 C C . ASP A 1 88 ? -19.987 -34.718 15.731 1.00 70.56 88 ASP A C 1
ATOM 729 O O . ASP A 1 88 ? -19.065 -35.364 15.229 1.00 70.56 88 ASP A O 1
ATOM 733 N N . LEU A 1 89 ? -19.769 -33.609 16.438 1.00 77.06 89 LEU A N 1
ATOM 734 C CA . LEU A 1 89 ? -18.440 -33.035 16.679 1.00 77.06 89 LEU A CA 1
ATOM 735 C C . LEU A 1 89 ? -17.750 -33.620 17.924 1.00 77.06 89 LEU A C 1
ATOM 737 O O . LEU A 1 89 ? -16.687 -33.143 18.313 1.00 77.06 89 LEU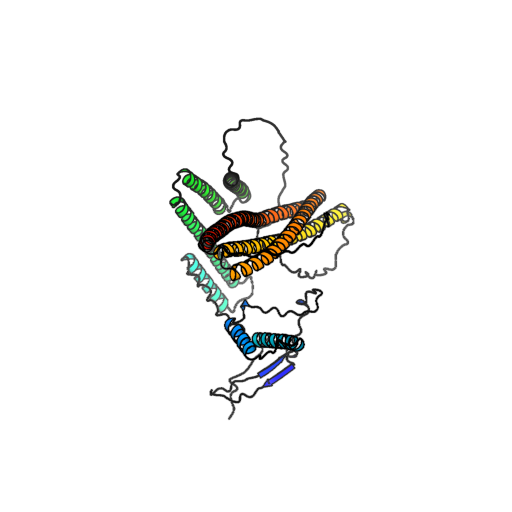 A O 1
ATOM 741 N N . ASN A 1 90 ? -18.332 -34.645 18.555 1.00 82.56 90 ASN A N 1
ATOM 742 C CA . ASN A 1 90 ? -17.818 -35.203 19.809 1.00 82.56 90 ASN A CA 1
ATOM 743 C C . ASN A 1 90 ? -16.622 -36.157 19.629 1.00 82.56 90 ASN A C 1
ATOM 745 O O . ASN A 1 90 ? -16.045 -36.607 20.617 1.00 82.56 90 ASN A O 1
ATOM 749 N N . THR A 1 91 ? -16.236 -36.480 18.390 1.00 78.31 91 THR A N 1
ATOM 750 C CA . THR A 1 91 ? -15.111 -37.381 18.092 1.00 78.31 91 THR A CA 1
ATOM 751 C C . THR A 1 91 ? -14.111 -36.730 17.141 1.00 78.31 91 THR A C 1
ATOM 753 O O . THR A 1 91 ? -14.476 -35.953 16.260 1.00 78.31 91 THR A O 1
ATOM 756 N N . THR A 1 92 ? -12.828 -37.061 17.299 1.00 76.56 92 THR A N 1
ATOM 757 C CA . THR A 1 92 ? -11.751 -36.573 16.421 1.00 76.56 92 THR A CA 1
ATOM 758 C C . THR A 1 92 ? -11.954 -36.989 14.965 1.00 76.56 92 THR A C 1
ATOM 760 O O . THR A 1 92 ? -11.667 -36.206 14.060 1.00 76.56 92 THR A O 1
ATOM 763 N N . ASP A 1 93 ? -12.517 -38.177 14.743 1.00 75.88 93 ASP A N 1
ATOM 764 C CA . ASP A 1 93 ? -12.843 -38.678 13.406 1.00 75.88 93 ASP A CA 1
ATOM 765 C C . ASP A 1 93 ? -14.036 -37.910 12.810 1.00 75.88 93 ASP A C 1
ATOM 767 O O . ASP A 1 93 ? -13.982 -37.486 11.655 1.00 75.88 93 ASP A O 1
ATOM 771 N N . GLY A 1 94 ? -15.044 -37.584 13.631 1.00 77.31 94 GLY A N 1
ATOM 772 C CA . GLY A 1 94 ? -16.173 -36.736 13.237 1.00 77.31 94 GLY A CA 1
ATOM 773 C C . GLY A 1 94 ? -15.762 -35.323 12.812 1.00 77.31 94 GLY A C 1
ATOM 774 O O . GLY A 1 94 ? -16.358 -34.757 11.896 1.00 77.31 94 GLY A O 1
ATOM 775 N N . ILE A 1 95 ? -14.698 -34.765 13.402 1.00 76.06 95 ILE A N 1
ATOM 776 C CA . ILE A 1 95 ? -14.141 -33.466 12.992 1.00 76.06 95 ILE A CA 1
ATOM 777 C C . ILE A 1 95 ? -13.488 -33.567 11.604 1.00 76.06 95 ILE A C 1
ATOM 779 O O . ILE A 1 95 ? -13.695 -32.694 10.761 1.00 76.06 95 ILE A O 1
ATOM 783 N N . SER A 1 96 ? -12.721 -34.628 11.333 1.00 79.62 96 SER A N 1
ATOM 784 C CA . SER A 1 96 ? -12.082 -34.841 10.023 1.00 79.62 96 SER A CA 1
ATOM 785 C C . SER A 1 96 ? -13.116 -35.018 8.901 1.00 79.62 96 SER A C 1
ATOM 787 O O . SER A 1 96 ? -13.007 -34.408 7.827 1.00 79.62 96 SER A O 1
ATOM 789 N N . ASP A 1 97 ? -14.174 -35.782 9.178 1.00 79.69 97 ASP A N 1
ATOM 790 C CA . ASP A 1 97 ? -15.289 -35.986 8.255 1.00 79.69 97 ASP A CA 1
ATOM 791 C C . ASP A 1 97 ? -16.103 -34.699 8.063 1.00 79.69 97 ASP A C 1
ATOM 793 O O . ASP A 1 97 ? -16.475 -34.361 6.936 1.00 79.69 97 ASP A O 1
ATOM 797 N N . ALA A 1 98 ? -16.302 -33.912 9.128 1.00 80.06 98 ALA A N 1
ATOM 798 C CA . ALA A 1 98 ? -16.913 -32.586 9.050 1.00 80.06 98 ALA A CA 1
ATOM 799 C C . ALA A 1 98 ? -16.148 -31.662 8.096 1.00 80.06 98 ALA A C 1
ATOM 801 O O . ALA A 1 98 ? -16.751 -31.048 7.214 1.00 80.06 98 ALA A O 1
ATOM 802 N N . PHE A 1 99 ? -14.820 -31.596 8.218 1.00 82.12 99 PHE A N 1
ATOM 803 C CA . PHE A 1 99 ? -13.989 -30.773 7.338 1.00 82.12 99 PHE A CA 1
ATOM 804 C C . PHE A 1 99 ? -14.064 -31.219 5.877 1.00 82.12 99 PHE A C 1
ATOM 806 O O . PHE A 1 99 ? -14.178 -30.380 4.980 1.00 82.12 99 PHE A O 1
ATOM 813 N N . SER A 1 100 ? -14.031 -32.527 5.624 1.00 84.81 100 SER A N 1
ATOM 814 C CA . SER A 1 100 ? -14.144 -33.071 4.267 1.00 84.81 100 SER A CA 1
ATOM 815 C C . SER A 1 100 ? -15.508 -32.754 3.647 1.00 84.81 100 SER A C 1
ATOM 817 O O . SER A 1 100 ? -15.586 -32.316 2.498 1.00 84.81 100 SER A O 1
ATOM 819 N N . ASN A 1 101 ? -16.580 -32.874 4.429 1.00 85.69 101 ASN A N 1
ATOM 820 C CA . ASN A 1 101 ? -17.935 -32.564 3.987 1.00 85.69 101 ASN A CA 1
ATOM 821 C C . ASN A 1 101 ? -18.148 -31.067 3.723 1.00 85.69 101 ASN A C 1
ATOM 823 O O . ASN A 1 101 ? -18.739 -30.706 2.705 1.00 85.69 101 ASN A O 1
ATOM 827 N N . ILE A 1 102 ? -17.609 -30.190 4.575 1.00 87.50 102 ILE A N 1
ATOM 828 C CA . ILE A 1 102 ? -17.652 -28.736 4.364 1.00 87.50 102 ILE A CA 1
ATOM 829 C C . ILE A 1 102 ? -16.901 -28.354 3.082 1.00 87.50 102 ILE A C 1
ATOM 831 O O . ILE A 1 102 ? -17.419 -27.577 2.280 1.00 87.50 102 ILE A O 1
ATOM 835 N N . ASN A 1 103 ? -15.721 -28.931 2.837 1.00 85.38 103 ASN A N 1
ATOM 836 C CA . ASN A 1 103 ? -14.969 -28.675 1.605 1.00 85.38 103 ASN A CA 1
ATOM 837 C C . ASN A 1 103 ? -15.743 -29.124 0.357 1.00 85.38 103 ASN A C 1
ATOM 839 O O . ASN A 1 103 ? -15.792 -28.390 -0.628 1.00 85.38 103 ASN A O 1
ATOM 843 N N . ASN A 1 104 ? -16.417 -30.276 0.416 1.00 86.00 104 ASN A N 1
ATOM 844 C CA . ASN A 1 104 ? -17.267 -30.750 -0.677 1.00 86.00 104 ASN A CA 1
ATOM 845 C C . ASN A 1 104 ? -18.464 -29.820 -0.935 1.00 86.00 104 ASN A C 1
ATOM 847 O O . ASN A 1 104 ? -18.806 -29.563 -2.092 1.00 86.00 104 ASN A O 1
ATOM 851 N N . ILE A 1 105 ? -19.079 -29.273 0.119 1.00 88.44 105 ILE A N 1
ATOM 852 C CA . ILE A 1 105 ? -20.168 -28.293 -0.004 1.00 88.44 105 ILE A CA 1
ATOM 853 C C . ILE A 1 105 ? -19.662 -27.008 -0.646 1.00 88.44 105 ILE A C 1
ATOM 855 O O . ILE A 1 105 ? -20.280 -26.539 -1.602 1.00 88.44 105 ILE A O 1
ATOM 859 N N . ILE A 1 106 ? -18.524 -26.483 -0.189 1.00 85.00 106 ILE A N 1
ATOM 860 C CA . ILE A 1 106 ? -17.893 -25.293 -0.768 1.00 85.00 106 ILE A CA 1
ATOM 861 C C . ILE A 1 106 ? -17.616 -25.513 -2.254 1.00 85.00 106 ILE A C 1
ATOM 863 O O . ILE A 1 106 ? -18.031 -24.703 -3.085 1.00 85.00 106 ILE A O 1
ATOM 867 N N . ASP A 1 107 ? -17.000 -26.635 -2.620 1.00 81.81 107 ASP A N 1
ATOM 868 C CA . ASP A 1 107 ? -16.721 -26.962 -4.018 1.00 81.81 107 ASP A CA 1
ATOM 869 C C . ASP A 1 107 ? -18.003 -27.093 -4.851 1.00 81.81 107 ASP A C 1
ATOM 871 O O . ASP A 1 107 ? -18.059 -26.610 -5.986 1.00 81.81 107 ASP A O 1
ATOM 875 N N . SER A 1 108 ? -19.053 -27.704 -4.296 1.00 83.12 108 SER A N 1
ATOM 876 C CA . SER A 1 108 ? -20.342 -27.855 -4.975 1.00 83.12 108 SER A CA 1
ATOM 877 C C . SER A 1 108 ? -21.058 -26.514 -5.183 1.00 83.12 108 SER A C 1
ATOM 879 O O . SER A 1 108 ? -21.527 -26.245 -6.289 1.00 83.12 108 SER A O 1
ATOM 881 N N . ALA A 1 109 ? -21.055 -25.633 -4.177 1.00 83.31 109 ALA A N 1
ATOM 882 C CA . ALA A 1 109 ? -21.636 -24.294 -4.242 1.00 83.31 109 ALA A CA 1
ATOM 883 C C . ALA A 1 109 ? -20.864 -23.399 -5.219 1.00 83.31 109 ALA A C 1
ATOM 885 O O . ALA A 1 109 ? -21.444 -22.615 -5.969 1.00 83.31 109 ALA A O 1
ATOM 886 N N . THR A 1 110 ? -19.540 -23.551 -5.274 1.00 80.38 110 THR A N 1
ATOM 887 C CA . THR A 1 110 ? -18.707 -22.798 -6.218 1.00 80.38 110 THR A CA 1
ATOM 888 C C . THR A 1 110 ? -18.969 -23.233 -7.663 1.00 80.38 110 THR A C 1
ATOM 890 O O . THR A 1 110 ? -18.952 -22.402 -8.570 1.00 80.38 110 THR A O 1
ATOM 893 N N . LYS A 1 111 ? -19.238 -24.527 -7.892 1.00 79.88 111 LYS A N 1
ATOM 894 C CA . LYS A 1 111 ? -19.572 -25.077 -9.218 1.00 79.88 111 LYS A CA 1
ATOM 895 C C . LYS A 1 111 ? -21.014 -24.782 -9.648 1.00 79.88 111 LYS A C 1
ATOM 897 O O . LYS A 1 111 ? -21.256 -24.648 -10.845 1.00 79.88 111 LYS A O 1
ATOM 902 N N . SER A 1 112 ? -21.963 -24.688 -8.714 1.00 78.12 112 SER A N 1
ATOM 903 C CA . SER A 1 112 ? -23.386 -24.483 -9.022 1.00 78.12 112 SER A CA 1
ATOM 904 C C . SER A 1 112 ? -23.736 -23.028 -9.357 1.00 78.12 112 SER A C 1
ATOM 906 O O . SER A 1 112 ? -24.694 -22.774 -10.092 1.00 78.12 112 SER A O 1
ATOM 908 N N . VAL A 1 113 ? -22.956 -22.059 -8.868 1.00 79.56 113 VAL A N 1
ATOM 909 C CA . VAL A 1 113 ? -23.212 -20.636 -9.108 1.00 79.56 113 VAL A CA 1
ATOM 910 C C . VAL A 1 113 ? -22.594 -20.194 -10.432 1.00 79.56 113 VAL A C 1
ATOM 912 O O . VAL A 1 113 ? -21.404 -19.894 -10.537 1.00 79.56 113 VAL A O 1
ATOM 915 N N . ALA A 1 114 ? -23.434 -20.117 -11.466 1.00 66.50 114 ALA A N 1
ATOM 916 C CA . ALA A 1 114 ? -23.056 -19.513 -12.738 1.00 66.50 114 ALA A CA 1
ATOM 917 C C . ALA A 1 114 ? -22.607 -18.051 -12.525 1.00 66.50 114 ALA A C 1
ATOM 919 O O . ALA A 1 114 ? -23.229 -17.324 -11.743 1.00 66.50 114 ALA A O 1
ATOM 920 N N . PRO A 1 115 ? -21.552 -17.585 -13.220 1.00 61.19 115 PRO A N 1
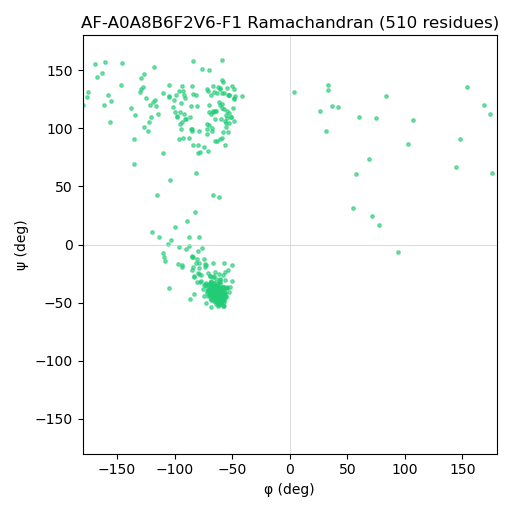ATOM 921 C CA . PRO A 1 115 ? -21.092 -16.212 -13.091 1.00 61.19 115 PRO A CA 1
ATOM 922 C C . PRO A 1 115 ? -22.224 -15.256 -13.463 1.00 61.19 115 PRO A C 1
ATOM 924 O O . PRO A 1 115 ? -22.839 -15.403 -14.522 1.00 61.19 115 PRO A O 1
ATOM 927 N N . ALA A 1 116 ? -22.486 -14.266 -12.608 1.00 55.34 116 ALA A N 1
ATOM 928 C CA . ALA A 1 116 ? -23.517 -13.273 -12.860 1.00 55.34 116 ALA A CA 1
ATOM 929 C C . ALA A 1 116 ? -23.241 -12.626 -14.225 1.00 55.34 116 ALA A C 1
ATOM 931 O O . ALA A 1 116 ? -22.200 -11.983 -14.425 1.00 55.34 116 ALA A O 1
ATOM 932 N N . HIS A 1 117 ? -24.147 -12.824 -15.191 1.00 51.06 117 HIS A N 1
ATOM 933 C CA . HIS A 1 117 ? -24.057 -12.150 -16.480 1.00 51.06 117 HIS A CA 1
ATOM 934 C C . HIS A 1 117 ? -23.997 -10.658 -16.186 1.00 51.06 117 HIS A C 1
ATOM 936 O O . HIS A 1 117 ? -24.964 -10.079 -15.694 1.00 51.06 117 HIS A O 1
ATOM 942 N N . LYS A 1 118 ? -22.839 -10.034 -16.439 1.00 50.06 118 LYS A N 1
ATOM 943 C CA . LYS A 1 118 ? -22.683 -8.594 -16.253 1.00 50.06 118 LYS A CA 1
ATOM 944 C C . LYS A 1 118 ? -23.789 -7.933 -17.058 1.00 50.06 118 LYS A C 1
ATOM 946 O O . LYS A 1 118 ? -23.713 -7.911 -18.287 1.00 50.06 118 LYS A O 1
ATOM 951 N N . ALA A 1 119 ? -24.783 -7.369 -16.373 1.00 50.25 119 ALA A N 1
ATOM 952 C CA . ALA A 1 119 ? -25.638 -6.366 -16.968 1.00 50.25 119 ALA A CA 1
ATOM 953 C C . ALA A 1 119 ? -24.665 -5.345 -17.550 1.00 50.25 119 ALA A C 1
ATOM 955 O O . ALA A 1 119 ? -23.909 -4.715 -16.804 1.00 50.25 119 ALA A O 1
ATOM 956 N N . PHE A 1 120 ? -24.568 -5.286 -18.880 1.00 46.12 120 PHE A N 1
ATOM 957 C CA . PHE A 1 120 ? -23.715 -4.325 -19.555 1.00 46.12 120 PHE A CA 1
ATOM 958 C C . PHE A 1 120 ? -24.163 -2.969 -19.030 1.00 46.12 120 PHE A C 1
ATOM 960 O O . PHE A 1 120 ? -25.212 -2.465 -19.432 1.00 46.12 120 PHE A O 1
ATOM 967 N N . ARG A 1 121 ? -23.407 -2.398 -18.081 1.00 47.22 121 ARG A N 1
ATOM 968 C CA . ARG A 1 121 ? -23.628 -1.032 -17.626 1.00 47.22 121 ARG A CA 1
ATOM 969 C C . ARG A 1 121 ? -23.544 -0.220 -18.901 1.00 47.22 121 ARG A C 1
ATOM 971 O O . ARG A 1 121 ? -22.465 -0.125 -19.491 1.00 47.22 121 ARG A O 1
ATOM 978 N N . LYS A 1 122 ? -24.698 0.250 -19.392 1.00 47.44 122 LYS A N 1
ATOM 979 C CA . LYS A 1 122 ? -24.775 1.099 -20.577 1.00 47.44 122 LYS A CA 1
ATOM 980 C C . LYS A 1 122 ? -23.775 2.207 -20.300 1.00 47.44 122 LYS A C 1
ATOM 982 O O . LYS A 1 122 ? -23.977 2.970 -19.357 1.00 47.44 122 LYS A O 1
ATOM 987 N N . ARG A 1 123 ? -22.653 2.219 -21.035 1.00 44.28 123 ARG A N 1
ATOM 988 C CA . ARG A 1 123 ? -21.645 3.272 -20.891 1.00 44.28 123 ARG A CA 1
ATOM 989 C C . ARG A 1 123 ? -22.423 4.584 -20.918 1.00 44.28 123 ARG A C 1
ATOM 991 O O . ARG A 1 123 ? -23.259 4.712 -21.822 1.00 44.28 123 ARG A O 1
ATOM 998 N N . PRO A 1 124 ? -22.244 5.481 -19.931 1.00 44.66 124 PRO A N 1
ATOM 999 C CA . PRO A 1 124 ? -23.011 6.714 -19.876 1.00 44.66 124 PRO A CA 1
ATOM 1000 C C . PRO A 1 124 ? -22.919 7.349 -21.257 1.00 44.66 124 PRO A C 1
ATOM 1002 O O . PRO A 1 124 ? -21.819 7.566 -21.772 1.00 44.66 124 PRO A O 1
ATOM 1005 N N . LYS A 1 125 ? -24.071 7.496 -21.924 1.00 52.09 125 LYS A N 1
ATOM 1006 C CA . LYS A 1 125 ? -24.111 8.101 -23.253 1.00 52.09 125 LYS A CA 1
ATOM 1007 C C . LYS A 1 125 ? -23.491 9.477 -23.066 1.00 52.09 125 LYS A C 1
ATOM 1009 O O . LYS A 1 125 ? -24.013 10.257 -22.275 1.00 52.09 125 LYS A O 1
ATOM 1014 N N . LEU A 1 126 ? -22.357 9.732 -23.721 1.00 54.12 126 LEU A N 1
ATOM 1015 C CA . LEU A 1 126 ? -21.743 11.054 -23.749 1.00 54.12 126 LEU A CA 1
ATOM 1016 C C . LEU A 1 126 ? -22.839 12.020 -24.205 1.00 54.12 126 LEU A C 1
ATOM 1018 O O . LEU A 1 126 ? -23.243 11.983 -25.367 1.00 54.12 126 LEU A O 1
ATOM 1022 N N . LYS A 1 127 ? -23.390 12.801 -23.271 1.00 64.25 127 LYS A N 1
ATOM 1023 C CA . LYS A 1 127 ? -24.329 13.875 -23.586 1.00 64.25 127 LYS A CA 1
ATOM 1024 C C . LYS A 1 127 ? -23.541 14.795 -24.511 1.00 64.25 127 LYS A C 1
ATOM 1026 O O . LYS A 1 127 ? -22.460 15.221 -24.117 1.00 64.25 127 LYS A O 1
ATOM 1031 N N . VAL A 1 128 ? -23.985 14.961 -25.757 1.00 58.16 128 VAL A N 1
ATOM 1032 C CA . VAL A 1 128 ? -23.251 15.729 -26.773 1.00 58.16 128 VAL A CA 1
ATOM 1033 C C . VAL A 1 128 ? -22.941 17.097 -26.174 1.00 58.16 128 VAL A C 1
ATOM 1035 O O . VAL A 1 128 ? -23.854 17.821 -25.794 1.00 58.16 128 VAL A O 1
ATOM 1038 N N . MET A 1 129 ? -21.652 17.364 -25.956 1.00 68.12 129 MET A N 1
ATOM 1039 C CA . MET A 1 129 ? -21.219 18.431 -25.050 1.00 68.12 129 MET A CA 1
ATOM 1040 C C . MET A 1 129 ? -21.169 19.803 -25.730 1.00 68.12 129 MET A C 1
ATOM 1042 O O . MET A 1 129 ? -21.226 20.801 -25.028 1.00 68.12 129 MET A O 1
ATOM 1046 N N . ASN A 1 130 ? -21.074 19.848 -27.065 1.00 87.25 130 ASN A N 1
ATOM 1047 C CA . ASN A 1 130 ? -20.868 21.070 -27.844 1.00 87.25 130 ASN A CA 1
ATOM 1048 C C . ASN A 1 130 ? -21.231 20.829 -29.330 1.00 87.25 130 ASN A C 1
ATOM 1050 O O . ASN A 1 130 ? -21.018 19.720 -29.834 1.00 87.25 130 ASN A O 1
ATOM 1054 N N . GLU A 1 131 ? -21.737 21.842 -30.041 1.00 92.69 131 GLU A N 1
ATOM 1055 C CA . GLU A 1 131 ? -22.099 21.782 -31.471 1.00 92.69 131 GLU A CA 1
ATOM 1056 C C . GLU A 1 131 ? -20.911 21.377 -32.357 1.00 92.69 131 GLU A C 1
ATOM 1058 O O . GLU A 1 131 ? -21.054 20.566 -33.274 1.00 92.69 131 GLU A O 1
ATOM 1063 N N . ASN A 1 132 ? -19.704 21.839 -32.014 1.00 92.38 132 ASN A N 1
ATOM 1064 C CA . ASN A 1 132 ? -18.467 21.485 -32.721 1.00 92.38 132 ASN A CA 1
ATOM 1065 C C . ASN A 1 132 ? -18.160 19.981 -32.648 1.00 92.38 132 ASN A C 1
ATOM 1067 O O . ASN A 1 132 ? -17.713 19.371 -33.624 1.00 92.38 132 ASN A O 1
ATOM 1071 N N . ILE A 1 133 ? -18.425 19.360 -31.494 1.00 91.50 133 ILE A N 1
ATOM 1072 C CA . ILE A 1 133 ? -18.260 17.914 -31.317 1.00 91.50 133 ILE A CA 1
ATOM 1073 C C . ILE A 1 133 ? -19.339 17.172 -32.104 1.00 91.50 133 ILE A C 1
ATOM 1075 O O . ILE A 1 133 ? -19.031 16.153 -32.720 1.00 91.50 133 ILE A O 1
ATOM 1079 N N . ASP A 1 134 ? -20.575 17.676 -32.135 1.00 92.50 134 ASP A N 1
ATOM 1080 C CA . ASP A 1 134 ? -21.646 17.062 -32.925 1.00 92.50 134 ASP A CA 1
ATOM 1081 C C . ASP A 1 134 ? -21.324 17.080 -34.426 1.00 92.50 134 ASP A C 1
ATOM 1083 O O . ASP A 1 134 ? -21.428 16.054 -35.104 1.00 92.50 134 ASP A O 1
ATOM 1087 N N . HIS A 1 135 ? -20.830 18.212 -34.934 1.00 94.31 135 HIS A N 1
ATOM 1088 C CA . HIS A 1 135 ? -20.368 18.334 -36.313 1.00 94.31 135 HIS A CA 1
ATOM 1089 C C . HIS A 1 135 ? -19.214 17.362 -36.612 1.00 94.31 135 HIS A C 1
ATOM 1091 O O . HIS A 1 135 ? -19.259 16.627 -37.600 1.00 94.31 135 HIS A O 1
ATOM 1097 N N . ALA A 1 136 ? -18.223 17.254 -35.718 1.00 93.81 136 ALA A N 1
ATOM 1098 C CA . ALA A 1 136 ? -17.121 16.300 -35.865 1.00 93.81 136 ALA A CA 1
ATOM 1099 C C . ALA A 1 136 ? -17.588 14.829 -35.807 1.00 93.81 136 ALA A C 1
ATOM 1101 O O . ALA A 1 136 ? -17.066 13.975 -36.530 1.00 93.81 136 ALA A O 1
ATOM 1102 N N . ILE A 1 137 ? -18.597 14.512 -34.985 1.00 94.50 137 ILE A N 1
ATOM 1103 C CA . ILE A 1 137 ? -19.228 13.184 -34.946 1.00 94.50 137 ILE A CA 1
ATOM 1104 C C . ILE A 1 137 ? -19.924 12.891 -36.279 1.00 94.50 137 ILE A C 1
ATOM 1106 O O . ILE A 1 137 ? -19.756 11.789 -36.811 1.00 94.50 137 ILE A O 1
ATOM 1110 N N . LYS A 1 138 ? -20.690 13.845 -36.823 1.00 96.06 138 LYS A N 1
ATOM 1111 C CA . LYS A 1 138 ? -21.372 13.711 -38.121 1.00 96.06 138 LYS A CA 1
ATOM 1112 C C . LYS A 1 138 ? -20.365 13.512 -39.255 1.00 96.06 138 LYS A C 1
ATOM 1114 O O . LYS A 1 138 ? -20.489 12.528 -39.983 1.00 96.06 138 LYS A O 1
ATOM 1119 N N . ALA A 1 139 ? -19.319 14.336 -39.323 1.00 96.12 139 ALA A N 1
ATOM 1120 C CA . ALA A 1 139 ? -18.246 14.220 -40.312 1.00 96.12 139 ALA A CA 1
ATOM 1121 C C . ALA A 1 139 ? -17.539 12.854 -40.243 1.00 96.12 139 ALA A C 1
ATOM 1123 O O . ALA A 1 139 ? -17.382 12.170 -41.254 1.00 96.12 139 ALA A O 1
ATOM 1124 N N . LYS A 1 140 ? -17.195 12.379 -39.035 1.00 96.75 140 LYS A N 1
ATOM 1125 C CA . LYS A 1 140 ? -16.606 11.043 -38.844 1.00 96.75 140 LYS A CA 1
ATOM 1126 C C . LYS A 1 140 ? -17.547 9.925 -39.299 1.00 96.75 140 LYS A C 1
ATOM 1128 O O . LYS A 1 140 ? -17.097 8.948 -39.899 1.00 96.75 140 LYS A O 1
ATOM 1133 N N . LYS A 1 141 ? -18.845 10.025 -38.990 1.00 96.56 141 LYS A N 1
ATOM 1134 C CA . LYS A 1 141 ? -19.847 9.034 -39.416 1.00 96.56 141 LYS A CA 1
ATOM 1135 C C . LYS A 1 141 ? -19.976 8.996 -40.940 1.00 96.56 141 LYS A C 1
ATOM 1137 O O . LYS A 1 141 ? -19.988 7.900 -41.492 1.00 96.56 141 LYS A O 1
ATOM 1142 N N . GLN A 1 142 ? -20.014 10.153 -41.601 1.00 97.38 142 GLN A N 1
ATOM 1143 C CA . GLN A 1 142 ? -20.052 10.260 -43.063 1.00 97.38 142 GLN A CA 1
ATOM 1144 C C . GLN A 1 142 ? -18.795 9.657 -43.706 1.00 97.38 142 GLN A C 1
ATOM 1146 O O . GLN A 1 142 ? -18.916 8.773 -44.551 1.00 97.38 142 GLN A O 1
ATOM 1151 N N . ALA A 1 143 ? -17.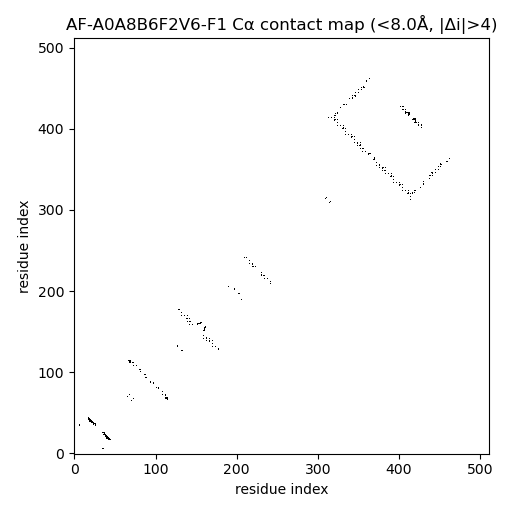597 10.024 -43.237 1.00 96.44 143 ALA A N 1
ATOM 1152 C CA . ALA A 1 143 ? -16.340 9.457 -43.735 1.00 96.44 143 ALA A CA 1
ATOM 1153 C C . ALA A 1 143 ? -16.269 7.930 -43.539 1.00 96.44 143 ALA A C 1
ATOM 1155 O O . ALA A 1 143 ? -15.837 7.193 -44.425 1.00 96.44 143 ALA A O 1
ATOM 1156 N N . HIS A 1 144 ? -16.750 7.421 -42.398 1.00 96.81 144 HIS A N 1
ATOM 1157 C CA . HIS A 1 144 ? -16.835 5.981 -42.154 1.00 96.81 144 HIS A CA 1
ATOM 1158 C C . HIS A 1 144 ? -17.855 5.283 -43.068 1.00 96.81 144 HIS A C 1
ATOM 1160 O O . HIS A 1 144 ? -17.609 4.157 -43.503 1.00 96.81 144 HIS A O 1
ATOM 1166 N N . ALA A 1 145 ? -19.000 5.913 -43.343 1.00 97.25 145 ALA A N 1
ATOM 1167 C CA . ALA A 1 145 ? -20.018 5.379 -44.244 1.00 97.25 145 ALA A CA 1
ATOM 1168 C C . ALA A 1 145 ? -19.499 5.290 -45.685 1.00 97.25 145 ALA A C 1
ATOM 1170 O O . ALA A 1 145 ? -19.627 4.230 -46.290 1.00 97.25 145 ALA A O 1
ATOM 1171 N N . LEU A 1 146 ? -18.829 6.335 -46.184 1.00 97.62 146 LEU A N 1
ATOM 1172 C CA . LEU A 1 146 ? -18.187 6.343 -47.504 1.00 97.62 146 LEU A CA 1
ATOM 1173 C C . LE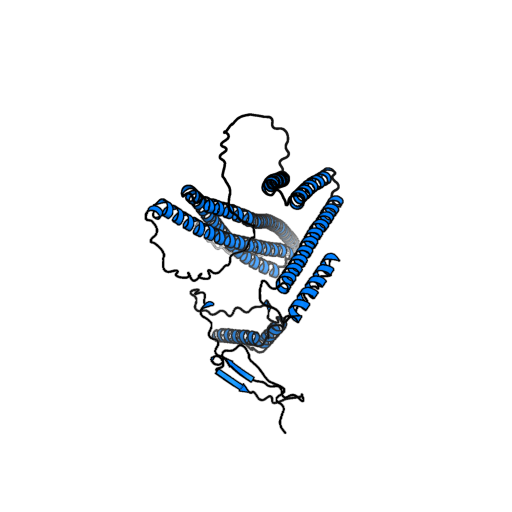U A 1 146 ? -17.102 5.264 -47.617 1.00 97.62 146 LEU A C 1
ATOM 1175 O O . LEU A 1 146 ? -17.112 4.475 -48.559 1.00 97.62 146 LEU A O 1
ATOM 1179 N N . TRP A 1 147 ? -16.230 5.149 -46.607 1.00 97.31 147 TRP A N 1
ATOM 1180 C CA . TRP A 1 147 ? -15.226 4.081 -46.549 1.00 97.31 147 TRP A CA 1
ATOM 1181 C C . TRP A 1 147 ? -15.851 2.679 -46.554 1.00 97.31 147 TRP A C 1
ATOM 1183 O O . TRP A 1 147 ? -15.337 1.768 -47.199 1.00 97.31 147 TRP A O 1
ATOM 1193 N N . LYS A 1 148 ? -16.977 2.491 -45.853 1.00 96.94 148 LYS A N 1
ATOM 1194 C CA . LYS A 1 148 ? -17.707 1.216 -45.842 1.00 96.94 148 LYS A CA 1
ATOM 1195 C C . LYS A 1 148 ? -18.372 0.928 -47.191 1.00 96.94 148 LYS A C 1
ATOM 1197 O O . LYS A 1 148 ? -18.374 -0.227 -47.602 1.00 96.94 148 LYS A O 1
ATOM 1202 N N . PHE A 1 149 ? -18.934 1.947 -47.840 1.00 97.12 149 PHE A N 1
ATOM 1203 C CA . PHE A 1 149 ? -19.630 1.831 -49.121 1.00 97.12 149 PHE A CA 1
ATOM 1204 C C . PHE A 1 149 ? -18.680 1.426 -50.254 1.00 97.12 149 PHE A C 1
ATOM 1206 O O . PHE 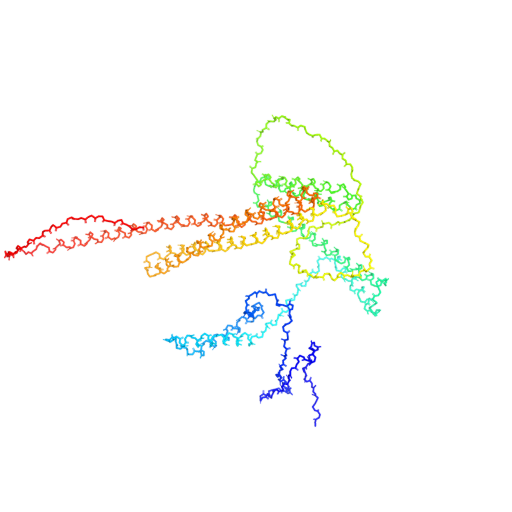A 1 149 ? -19.014 0.544 -51.033 1.00 97.12 149 PHE A O 1
ATOM 1213 N N . GLN A 1 150 ? -17.459 1.966 -50.284 1.00 96.69 150 GLN A N 1
ATOM 1214 C CA . GLN A 1 150 ? -16.445 1.623 -51.293 1.00 96.69 150 GLN A CA 1
ATOM 1215 C C . GLN A 1 150 ? -15.661 0.330 -50.984 1.00 96.69 150 GLN A C 1
ATOM 1217 O O . GLN A 1 150 ? -14.501 0.191 -51.357 1.00 96.69 150 GLN A O 1
ATOM 1222 N N . GLY A 1 151 ? -16.259 -0.622 -50.261 1.00 96.50 151 GLY A N 1
ATOM 1223 C CA . GLY A 1 151 ? -15.648 -1.938 -50.043 1.00 96.50 151 GLY A CA 1
ATOM 1224 C C . GLY A 1 151 ? -14.526 -1.983 -49.002 1.00 96.50 151 GLY A C 1
ATOM 1225 O O . GLY A 1 151 ? -13.807 -2.973 -48.940 1.00 96.50 151 GLY A O 1
ATOM 1226 N N . ARG A 1 152 ? -14.401 -0.963 -48.138 1.00 96.12 152 ARG A N 1
ATOM 1227 C CA . ARG A 1 152 ? -13.410 -0.906 -47.043 1.00 96.12 152 ARG A CA 1
ATOM 1228 C C . ARG A 1 152 ? -11.960 -1.036 -47.536 1.00 96.12 152 ARG A C 1
ATOM 1230 O O . ARG A 1 152 ? -11.256 -1.947 -47.095 1.00 96.12 152 ARG A O 1
ATOM 1237 N N . PRO A 1 153 ? -11.486 -0.119 -48.396 1.00 95.44 153 PRO A N 1
ATOM 1238 C CA . PRO A 1 153 ? -10.118 -0.169 -48.898 1.00 95.44 153 PRO A CA 1
ATOM 1239 C C . PRO A 1 153 ? -9.114 -0.220 -47.736 1.00 95.44 153 PRO A C 1
ATOM 1241 O O . PRO A 1 153 ? -9.264 0.503 -46.741 1.00 95.44 153 PRO A O 1
ATOM 1244 N N . ALA A 1 154 ? -8.131 -1.116 -47.860 1.00 92.25 154 ALA A N 1
ATOM 1245 C CA . ALA A 1 154 ? -7.097 -1.369 -46.854 1.00 92.25 154 ALA A CA 1
ATOM 1246 C C . ALA A 1 154 ? -5.812 -0.559 -47.093 1.00 92.25 154 ALA A C 1
ATOM 1248 O O . ALA A 1 154 ? -5.032 -0.380 -46.158 1.00 92.25 154 ALA A O 1
ATOM 1249 N N . ASP A 1 155 ? -5.612 -0.057 -48.316 1.00 94.88 155 ASP A N 1
ATOM 1250 C CA . ASP A 1 155 ? -4.436 0.723 -48.693 1.00 94.88 155 ASP A CA 1
ATOM 1251 C C . ASP A 1 155 ? -4.334 2.012 -47.844 1.00 94.88 155 ASP A C 1
ATOM 1253 O O . ASP A 1 155 ? -5.255 2.839 -47.865 1.00 94.88 155 ASP A O 1
ATOM 1257 N N . PRO A 1 156 ? -3.239 2.207 -47.083 1.00 91.38 156 PRO A N 1
ATOM 1258 C CA . PRO A 1 156 ? -3.013 3.407 -46.284 1.00 91.38 156 PRO A CA 1
ATOM 1259 C C . PRO A 1 156 ? -3.003 4.711 -47.087 1.00 91.38 156 PRO A C 1
ATOM 1261 O O . PRO A 1 156 ? -3.303 5.754 -46.500 1.00 91.38 156 PRO A O 1
ATOM 1264 N N . CYS A 1 157 ? -2.658 4.649 -48.377 1.00 94.44 157 CYS A N 1
ATOM 1265 C CA . CYS A 1 157 ? -2.571 5.798 -49.279 1.00 94.44 157 CYS A CA 1
ATOM 1266 C C . CYS A 1 157 ? -3.922 6.179 -49.903 1.00 94.44 157 CYS A C 1
ATOM 1268 O O . CYS A 1 157 ? -4.041 7.240 -50.510 1.00 94.44 157 CYS A O 1
ATOM 1270 N N . ASN A 1 158 ? -4.956 5.348 -49.738 1.00 96.00 158 ASN A N 1
ATOM 1271 C CA . ASN A 1 158 ? -6.284 5.632 -50.265 1.00 96.00 158 ASN A CA 1
ATOM 1272 C C . ASN A 1 158 ? -6.907 6.859 -49.570 1.00 96.00 158 ASN A C 1
ATOM 1274 O O . ASN A 1 158 ? -6.964 6.937 -48.337 1.00 96.00 158 ASN A O 1
ATOM 1278 N N . GLU A 1 159 ? -7.439 7.791 -50.363 1.00 97.06 159 GLU A N 1
ATOM 1279 C CA . GLU A 1 159 ? -8.014 9.056 -49.890 1.00 97.06 159 GLU A CA 1
ATOM 1280 C C . GLU A 1 159 ? -9.109 8.858 -48.827 1.00 97.06 159 GLU A C 1
ATOM 1282 O O . GLU A 1 159 ? -9.162 9.587 -47.834 1.00 97.06 159 GLU A O 1
ATOM 1287 N N . LEU A 1 160 ? -9.935 7.812 -48.943 1.00 96.12 160 LEU A N 1
ATOM 1288 C CA . LEU A 1 160 ? -10.972 7.508 -47.954 1.00 96.12 160 LEU A CA 1
ATOM 1289 C C . LEU A 1 160 ? -10.403 7.085 -46.600 1.00 96.12 160 LEU A C 1
ATOM 1291 O O . LEU A 1 160 ? -10.979 7.393 -45.553 1.00 96.12 160 LEU A O 1
ATOM 1295 N N . VAL A 1 161 ? -9.290 6.348 -46.606 1.00 94.25 161 VAL A N 1
ATOM 1296 C CA . VAL A 1 161 ? -8.607 5.914 -45.381 1.00 94.25 161 VAL A CA 1
ATOM 1297 C C . VAL A 1 161 ? -7.973 7.123 -44.699 1.00 94.25 161 VAL A C 1
ATOM 1299 O O . VAL A 1 161 ? -8.090 7.263 -43.476 1.00 94.25 161 VAL A O 1
ATOM 1302 N N . ILE A 1 162 ? -7.372 8.026 -45.479 1.00 94.75 162 ILE A N 1
ATOM 1303 C CA . ILE A 1 162 ? -6.809 9.294 -44.998 1.00 94.75 162 ILE A CA 1
ATOM 1304 C C . ILE A 1 162 ? -7.914 10.173 -44.398 1.00 94.75 162 ILE A C 1
ATOM 1306 O O . ILE A 1 162 ? -7.812 10.563 -43.233 1.00 94.75 162 ILE A O 1
ATOM 1310 N N . ASN A 1 163 ? -9.018 10.391 -45.116 1.00 96.69 163 ASN A N 1
ATOM 1311 C CA . ASN A 1 163 ? -10.152 11.194 -44.652 1.00 96.69 163 ASN A CA 1
ATOM 1312 C C . ASN A 1 163 ? -10.796 10.606 -43.374 1.00 96.69 163 ASN A C 1
ATOM 1314 O O . ASN A 1 163 ? -11.047 11.304 -42.386 1.00 96.69 163 ASN A O 1
ATOM 1318 N N . LYS A 1 164 ? -10.974 9.279 -43.307 1.00 96.44 164 LYS A N 1
ATOM 1319 C CA . LYS A 1 164 ? -11.449 8.582 -42.095 1.00 96.44 164 LYS A CA 1
ATOM 1320 C C . LYS A 1 164 ? -10.512 8.789 -40.896 1.00 96.44 164 LYS A C 1
ATOM 1322 O O . LYS A 1 164 ? -10.982 8.947 -39.761 1.00 96.44 164 LYS A O 1
ATOM 1327 N N . LYS A 1 165 ? -9.192 8.772 -41.115 1.00 94.38 165 LYS A N 1
ATOM 1328 C CA . LYS A 1 165 ? -8.193 9.043 -40.067 1.00 94.38 165 LYS A CA 1
ATOM 1329 C C . LYS A 1 165 ? -8.240 10.508 -39.623 1.00 94.38 165 LYS A C 1
ATOM 1331 O O . LYS A 1 165 ? -8.302 10.751 -38.418 1.00 94.38 165 LYS A O 1
ATOM 1336 N N . GLN A 1 166 ? -8.285 11.455 -40.560 1.00 95.69 166 GLN A N 1
ATOM 1337 C CA . GLN A 1 166 ? -8.348 12.896 -40.287 1.00 95.69 166 GLN A CA 1
ATOM 1338 C C . GLN A 1 166 ? -9.602 13.277 -39.491 1.00 95.69 166 GLN A C 1
ATOM 1340 O O . GLN A 1 166 ? -9.494 13.869 -38.420 1.00 95.69 166 GLN A O 1
ATOM 1345 N N . THR A 1 167 ? -10.788 12.844 -39.923 1.00 94.94 167 THR A N 1
ATOM 1346 C CA . THR A 1 167 ? -12.048 13.102 -39.196 1.00 94.94 167 THR A CA 1
ATOM 1347 C C . THR A 1 167 ? -12.069 12.463 -37.803 1.00 94.94 167 THR A C 1
ATOM 1349 O O . THR A 1 167 ? -12.609 13.029 -36.850 1.00 94.94 167 THR A O 1
ATOM 1352 N N . THR A 1 168 ? -11.429 11.299 -37.630 1.00 92.94 168 THR A N 1
ATOM 1353 C CA . THR A 1 168 ? -11.253 10.678 -36.306 1.00 92.94 168 THR A CA 1
ATOM 1354 C C . THR A 1 168 ? -10.299 11.478 -35.417 1.00 92.94 168 THR A C 1
ATOM 1356 O O . THR A 1 168 ? -10.548 11.601 -34.214 1.00 92.94 168 THR A O 1
ATOM 1359 N N . TYR A 1 169 ? -9.210 12.001 -35.983 1.00 91.88 169 TYR A N 1
ATOM 1360 C CA . TYR A 1 169 ? -8.263 12.858 -35.277 1.00 91.88 169 TYR A CA 1
ATOM 1361 C C . TYR A 1 169 ? -8.925 14.164 -34.826 1.00 91.88 169 TYR A C 1
ATOM 1363 O O . TYR A 1 169 ? -8.839 14.498 -33.643 1.00 91.88 169 TYR A O 1
ATOM 1371 N N . GLU A 1 170 ? -9.648 14.841 -35.720 1.00 91.69 170 GLU A N 1
ATOM 1372 C CA . GLU A 1 170 ? -10.356 16.085 -35.407 1.00 91.69 170 GLU A CA 1
ATOM 1373 C C . GLU A 1 170 ? -11.421 15.879 -34.327 1.00 91.69 170 GLU A C 1
ATOM 1375 O O . GLU A 1 170 ? -11.448 16.626 -33.352 1.00 91.69 170 GLU A O 1
ATOM 1380 N N . LEU A 1 171 ? -12.207 14.795 -34.377 1.00 92.69 171 LEU A N 1
ATOM 1381 C CA . LEU A 1 171 ? -13.135 14.478 -33.284 1.00 92.69 171 LEU A CA 1
ATOM 1382 C C . LEU A 1 171 ? -12.412 14.340 -31.934 1.00 92.69 171 LEU A C 1
ATOM 1384 O O . LEU A 1 171 ? -12.847 14.898 -30.929 1.00 92.69 171 LEU A O 1
ATOM 1388 N N . ARG A 1 172 ? -11.291 13.607 -31.890 1.00 87.81 172 ARG A N 1
ATOM 1389 C CA . ARG A 1 172 ? -10.512 13.439 -30.650 1.00 87.81 172 ARG A CA 1
ATOM 1390 C C . ARG A 1 172 ? -9.939 14.765 -30.156 1.00 87.81 172 ARG A C 1
ATOM 1392 O O . ARG A 1 172 ? -9.895 14.986 -28.949 1.00 87.81 172 ARG A O 1
ATOM 1399 N N . LYS A 1 173 ? -9.493 15.627 -31.070 1.00 88.19 173 LYS A N 1
ATOM 1400 C CA . LYS A 1 173 ? -8.983 16.968 -30.769 1.00 88.19 173 LYS A CA 1
ATOM 1401 C C . LYS A 1 173 ? -10.077 17.843 -30.155 1.00 88.19 173 LYS A C 1
ATOM 1403 O O . LYS A 1 173 ? -9.861 18.359 -29.064 1.00 88.19 173 LYS A O 1
ATOM 1408 N N . GLN A 1 174 ? -11.262 17.898 -30.762 1.00 88.56 174 GLN A N 1
ATOM 1409 C CA . GLN A 1 174 ? -12.401 18.650 -30.224 1.00 88.56 174 GLN A CA 1
ATOM 1410 C C . GLN A 1 174 ? -12.844 18.131 -28.847 1.00 88.56 174 GLN A C 1
ATOM 1412 O O . GLN A 1 174 ? -13.044 18.922 -27.929 1.00 88.56 174 GLN A O 1
ATOM 1417 N N . CYS A 1 175 ? -12.902 16.808 -28.643 1.00 84.81 175 CYS A N 1
ATOM 1418 C CA . CYS A 1 175 ? -13.204 16.243 -27.323 1.00 84.81 175 CYS A CA 1
ATOM 1419 C C . CYS A 1 175 ? -12.166 16.628 -26.257 1.00 84.81 175 CYS A C 1
ATOM 1421 O O . CYS A 1 175 ? -12.542 16.904 -25.121 1.00 84.81 175 CYS A O 1
ATOM 1423 N N . ARG A 1 176 ? -10.869 16.645 -26.593 1.00 82.31 176 ARG A N 1
ATOM 1424 C CA . ARG A 1 176 ? -9.821 17.066 -25.647 1.00 82.31 176 ARG A CA 1
ATOM 1425 C C . ARG A 1 176 ? -9.942 18.544 -25.283 1.00 82.31 176 ARG A C 1
ATOM 1427 O O . ARG A 1 176 ? -9.820 18.863 -24.106 1.00 82.31 176 ARG A O 1
ATOM 1434 N N . ASN A 1 177 ? -10.215 19.405 -26.263 1.00 84.06 177 ASN A N 1
ATOM 1435 C CA . ASN A 1 177 ? -10.398 20.839 -26.037 1.00 84.06 177 ASN A CA 1
ATOM 1436 C C . ASN A 1 177 ? -11.592 21.113 -25.112 1.00 84.06 177 ASN A C 1
ATOM 1438 O O . ASN A 1 177 ? -11.459 21.850 -24.144 1.00 84.06 177 ASN A O 1
ATOM 1442 N N . GLU A 1 178 ? -12.729 20.455 -25.344 1.00 86.69 178 GLU A N 1
ATOM 1443 C CA . GLU A 1 178 ? -13.922 20.587 -24.497 1.00 86.69 178 GLU A CA 1
ATOM 1444 C C . GLU A 1 178 ? -13.679 20.087 -23.063 1.00 86.69 178 GLU A C 1
ATOM 1446 O O . GLU A 1 178 ? -14.082 20.730 -22.096 1.00 86.69 178 GLU A O 1
ATOM 1451 N N . ILE A 1 179 ? -12.979 18.956 -22.897 1.00 80.44 179 ILE A N 1
ATOM 1452 C CA . ILE A 1 179 ? -12.597 18.453 -21.567 1.00 80.44 179 ILE A CA 1
ATOM 1453 C C . ILE A 1 179 ? -11.667 19.446 -20.859 1.00 80.44 179 ILE A C 1
ATOM 1455 O O . ILE A 1 179 ? -11.819 19.669 -19.659 1.00 80.44 179 ILE A O 1
ATOM 1459 N N . ALA A 1 180 ? -10.713 20.040 -21.579 1.00 78.56 180 ALA A N 1
ATOM 1460 C CA . ALA A 1 180 ? -9.832 21.062 -21.026 1.00 78.56 180 ALA A CA 1
ATOM 1461 C C . ALA A 1 180 ? -10.625 22.304 -20.591 1.00 78.56 180 ALA A C 1
ATOM 1463 O O . ALA A 1 180 ? -10.447 22.768 -19.469 1.00 78.56 180 ALA A O 1
ATOM 1464 N N . GLN A 1 181 ? -11.566 22.770 -21.416 1.00 85.25 181 GLN A N 1
ATOM 1465 C CA . GLN A 1 181 ? -12.415 23.914 -21.088 1.00 85.25 181 GLN A CA 1
ATOM 1466 C C . GLN A 1 181 ? -13.290 23.655 -19.857 1.00 85.25 181 GLN A C 1
ATOM 1468 O O . GLN A 1 181 ? -13.398 24.513 -18.986 1.00 85.25 181 GLN A O 1
ATOM 1473 N N . ARG A 1 182 ? -13.865 22.453 -19.736 1.00 84.25 182 ARG A N 1
ATOM 1474 C CA . ARG A 1 182 ? -14.622 22.052 -18.540 1.00 84.25 182 ARG A CA 1
ATOM 1475 C C . ARG A 1 182 ? -13.768 22.096 -17.286 1.00 84.25 182 ARG A C 1
ATOM 1477 O O . ARG A 1 182 ? -14.184 22.691 -16.307 1.00 84.25 182 ARG A O 1
ATOM 1484 N N . ARG A 1 183 ? -12.544 21.564 -17.338 1.00 79.81 183 ARG A N 1
ATOM 1485 C CA . ARG A 1 183 ? -11.610 21.634 -16.202 1.00 79.81 183 ARG A CA 1
ATOM 1486 C C . ARG A 1 183 ? -11.283 23.076 -15.807 1.00 79.81 183 ARG A C 1
ATOM 1488 O O . ARG A 1 183 ? -11.163 23.355 -14.619 1.00 79.81 183 ARG A O 1
ATOM 1495 N N . ILE A 1 184 ? -11.144 23.979 -16.781 1.00 82.06 184 ILE A N 1
ATOM 1496 C CA . ILE A 1 184 ? -10.943 25.414 -16.524 1.00 82.06 184 ILE A CA 1
ATOM 1497 C C . ILE A 1 184 ? -12.178 26.008 -15.832 1.00 82.06 184 ILE A C 1
ATOM 1499 O O . ILE A 1 184 ? -12.032 26.718 -14.839 1.00 82.06 184 ILE A O 1
ATOM 1503 N N . ASN A 1 185 ? -13.383 25.693 -16.309 1.00 86.50 185 ASN A N 1
ATOM 1504 C CA . ASN A 1 185 ? -14.630 26.192 -15.726 1.00 86.50 185 ASN A CA 1
ATOM 1505 C C . ASN A 1 185 ? -14.865 25.647 -14.306 1.00 86.50 185 ASN A C 1
ATOM 1507 O O . ASN A 1 185 ? -15.075 26.440 -13.394 1.00 86.50 185 ASN A O 1
ATOM 1511 N N . ASP A 1 186 ? -14.732 24.333 -14.096 1.00 81.88 186 ASP A N 1
ATOM 1512 C CA . ASP A 1 186 ? -14.865 23.684 -12.782 1.00 81.88 186 ASP A CA 1
ATOM 1513 C C . ASP A 1 186 ? -13.896 24.312 -11.770 1.00 81.88 186 ASP A C 1
ATOM 1515 O O . ASP A 1 186 ? -14.239 24.591 -10.622 1.00 81.88 186 ASP A O 1
ATOM 1519 N N . ARG A 1 187 ? -12.664 24.596 -12.205 1.00 81.31 187 ARG A N 1
ATOM 1520 C CA . ARG A 1 187 ? -11.675 25.288 -11.380 1.00 81.31 187 ARG A CA 1
ATOM 1521 C C . ARG A 1 187 ? -12.118 26.710 -11.030 1.00 81.31 187 ARG A C 1
ATOM 1523 O O . ARG A 1 187 ? -11.986 27.097 -9.871 1.00 81.31 187 ARG A O 1
ATOM 1530 N N . LYS A 1 188 ? -12.632 27.482 -11.993 1.00 86.75 188 LYS A N 1
ATOM 1531 C CA . LYS A 1 188 ? -13.156 28.837 -11.745 1.00 86.75 188 LYS A CA 1
ATOM 1532 C C . LYS A 1 188 ? -14.305 28.807 -10.736 1.00 86.75 188 LYS A C 1
ATOM 1534 O O . LYS A 1 188 ? -14.314 29.624 -9.818 1.00 86.75 188 LYS A O 1
ATOM 1539 N N . GLU A 1 189 ? -15.200 27.826 -10.834 1.00 88.75 189 GLU A N 1
ATOM 1540 C CA . GLU A 1 189 ? -16.276 27.611 -9.859 1.00 88.75 189 GLU A CA 1
ATOM 1541 C C . GLU A 1 189 ? -15.734 27.280 -8.463 1.00 88.75 189 GLU A C 1
ATOM 1543 O O . GLU A 1 189 ? -16.160 27.891 -7.482 1.00 88.75 189 GLU A O 1
ATOM 1548 N N . ILE A 1 190 ? -14.743 26.385 -8.356 1.00 80.06 190 ILE A N 1
ATOM 1549 C CA . ILE A 1 190 ? -14.086 26.053 -7.081 1.00 80.06 190 ILE A CA 1
ATOM 1550 C C . ILE A 1 190 ? -13.428 27.293 -6.465 1.00 80.06 190 ILE A C 1
ATOM 1552 O O . ILE A 1 190 ? -13.571 27.534 -5.267 1.00 80.06 190 ILE A O 1
ATOM 1556 N N . ILE A 1 191 ? -12.716 28.096 -7.261 1.00 79.31 191 ILE A N 1
ATOM 1557 C CA . ILE A 1 191 ? -12.070 29.327 -6.785 1.00 79.31 191 ILE A CA 1
ATOM 1558 C C . ILE A 1 191 ? -13.122 30.337 -6.329 1.00 79.31 191 ILE A C 1
ATOM 1560 O O . ILE A 1 191 ? -12.968 30.941 -5.270 1.00 79.31 191 ILE A O 1
ATOM 1564 N N . GLN A 1 192 ? -14.216 30.499 -7.073 1.00 87.06 192 GLN A N 1
ATOM 1565 C CA . GLN A 1 192 ? -15.303 31.394 -6.689 1.00 87.06 192 GLN A CA 1
ATOM 1566 C C . GLN A 1 192 ? -16.007 30.925 -5.407 1.00 87.06 192 GLN A C 1
ATOM 1568 O O . GLN A 1 192 ? -16.315 31.747 -4.544 1.00 87.06 192 GLN A O 1
ATOM 1573 N N . ALA A 1 193 ? -16.228 29.618 -5.249 1.00 79.44 193 ALA A N 1
ATOM 1574 C CA . ALA A 1 193 ? -16.777 29.032 -4.029 1.00 79.44 193 ALA A CA 1
ATOM 1575 C C . ALA A 1 193 ? -15.842 29.255 -2.831 1.00 79.44 193 ALA A C 1
ATOM 1577 O O . ALA A 1 193 ? -16.294 29.668 -1.765 1.00 79.44 193 ALA A O 1
ATOM 1578 N N . ARG A 1 194 ? -14.529 29.077 -3.027 1.00 81.00 194 ARG A N 1
ATOM 1579 C CA . ARG A 1 194 ? -13.508 29.380 -2.016 1.00 81.00 194 ARG A CA 1
ATOM 1580 C C . ARG A 1 194 ? -13.519 30.855 -1.632 1.00 81.00 194 ARG A C 1
ATOM 1582 O O . ARG A 1 194 ? -13.646 31.155 -0.454 1.00 81.00 194 ARG A O 1
ATOM 1589 N N . LYS A 1 195 ? -13.492 31.776 -2.601 1.00 80.50 195 LYS A N 1
ATOM 1590 C CA . LYS A 1 195 ? -13.569 33.228 -2.350 1.00 80.50 195 LYS A CA 1
ATOM 1591 C C . LYS A 1 195 ? -14.800 33.626 -1.535 1.00 80.50 195 LYS A C 1
ATOM 1593 O O . LYS A 1 195 ? -14.694 34.501 -0.690 1.00 80.50 195 LYS A O 1
ATOM 1598 N N . LYS A 1 196 ? -15.949 32.977 -1.756 1.00 82.25 196 LYS A N 1
ATOM 1599 C CA . LYS A 1 196 ? -17.166 33.201 -0.956 1.00 82.25 196 LYS A CA 1
ATOM 1600 C C . LYS A 1 196 ? -17.054 32.684 0.483 1.00 82.25 196 LYS A C 1
ATOM 1602 O O . LYS A 1 196 ? -17.750 33.196 1.350 1.00 82.25 196 LYS A O 1
ATOM 1607 N N . SER A 1 197 ? -16.224 31.670 0.725 1.00 76.19 197 SER A N 1
ATOM 1608 C CA . SER A 1 197 ? -16.031 31.063 2.046 1.00 76.19 197 SER A CA 1
ATOM 1609 C C . SER A 1 197 ? -15.013 31.805 2.921 1.00 76.19 197 SER A C 1
ATOM 1611 O O . SER A 1 197 ? -15.021 31.600 4.132 1.00 76.19 197 SER A O 1
ATOM 1613 N N . TYR A 1 198 ? -14.136 32.633 2.344 1.00 79.25 198 TYR A N 1
ATOM 1614 C CA . TYR A 1 198 ? -13.131 33.393 3.093 1.00 79.25 198 TYR A CA 1
ATOM 1615 C C . TYR A 1 198 ? -13.645 34.790 3.462 1.00 79.25 198 TYR A C 1
ATOM 1617 O O . TYR A 1 198 ? -14.159 35.520 2.618 1.00 79.25 198 TYR A O 1
ATOM 1625 N N . THR A 1 199 ? -13.473 35.184 4.726 1.00 61.81 199 THR A N 1
ATOM 1626 C CA . THR A 1 199 ? -13.832 36.520 5.243 1.00 61.81 199 THR A CA 1
ATOM 1627 C C . THR A 1 199 ? -12.639 37.482 5.294 1.00 61.81 199 THR A C 1
ATOM 1629 O O . THR A 1 199 ? -12.824 38.695 5.378 1.00 61.81 199 THR A O 1
ATOM 1632 N N . SER A 1 200 ? -11.409 36.962 5.214 1.00 70.94 200 SER A N 1
ATOM 1633 C CA . SER A 1 200 ? -10.171 37.744 5.260 1.00 70.94 200 SER A CA 1
ATOM 1634 C C . SER A 1 200 ? -9.797 38.300 3.884 1.00 70.94 200 SER A C 1
ATOM 1636 O O . SER A 1 200 ? -9.696 37.574 2.894 1.00 70.94 200 SER A O 1
ATOM 1638 N N . LYS A 1 201 ? -9.513 39.607 3.828 1.00 71.38 201 LYS A N 1
ATOM 1639 C CA . LYS A 1 201 ? -9.057 40.311 2.617 1.00 71.38 201 LYS A CA 1
ATOM 1640 C C . LYS A 1 201 ? -7.713 39.775 2.088 1.00 71.38 201 LYS A C 1
ATOM 1642 O O . LYS A 1 201 ? -7.456 39.876 0.891 1.00 71.38 201 LYS A O 1
ATOM 1647 N N . PHE A 1 202 ? -6.888 39.190 2.961 1.00 67.69 202 PHE A N 1
ATOM 1648 C CA . PHE A 1 202 ? -5.578 38.627 2.612 1.00 67.69 202 PHE A CA 1
ATOM 1649 C C . PHE A 1 202 ? -5.703 37.321 1.805 1.00 67.69 202 PHE A C 1
ATOM 1651 O O . PHE A 1 202 ? -5.012 37.151 0.801 1.00 67.69 202 PHE A O 1
ATOM 1658 N N . ASP A 1 203 ? -6.653 36.454 2.167 1.00 69.50 203 ASP A N 1
ATOM 1659 C CA . ASP A 1 203 ? -6.858 35.154 1.506 1.00 69.50 203 ASP A CA 1
ATOM 1660 C C . ASP A 1 203 ? -7.414 35.320 0.083 1.00 69.50 203 ASP A C 1
ATOM 1662 O O . ASP A 1 203 ? -7.066 34.577 -0.837 1.00 69.50 203 ASP A O 1
ATOM 1666 N N . ILE A 1 204 ? -8.242 36.348 -0.129 1.00 70.69 204 ILE A N 1
ATOM 1667 C CA . ILE A 1 204 ? -8.800 36.676 -1.448 1.00 70.69 204 ILE A CA 1
ATOM 1668 C C . ILE A 1 204 ? -7.692 37.168 -2.395 1.00 70.69 204 ILE A C 1
ATOM 1670 O O . ILE A 1 204 ? -7.608 36.696 -3.529 1.00 70.69 204 ILE A O 1
ATOM 1674 N N . GLN A 1 205 ? -6.804 38.051 -1.920 1.00 76.44 205 GLN A N 1
ATOM 1675 C CA . GLN A 1 205 ? -5.694 38.595 -2.715 1.00 76.44 205 GLN A CA 1
ATOM 1676 C C . GLN A 1 205 ? -4.660 37.516 -3.088 1.00 76.44 205 GLN A C 1
ATOM 1678 O O . GLN A 1 205 ? -4.086 37.537 -4.182 1.00 76.44 205 GLN A O 1
ATOM 1683 N N . TYR A 1 206 ? -4.453 36.535 -2.208 1.00 76.00 206 TYR A N 1
ATOM 1684 C CA . TYR A 1 206 ? -3.621 35.370 -2.495 1.00 76.00 206 TYR A CA 1
ATOM 1685 C C . TYR A 1 206 ? -4.218 34.498 -3.607 1.00 76.00 206 TYR A C 1
ATOM 1687 O O . TYR A 1 206 ? -3.527 34.175 -4.576 1.00 76.00 206 TYR A O 1
ATOM 1695 N N . LEU A 1 207 ? -5.514 34.170 -3.517 1.00 73.69 207 LEU A N 1
ATOM 1696 C CA . LEU A 1 207 ? -6.201 33.387 -4.548 1.00 73.69 207 LEU A CA 1
ATOM 1697 C C . LEU A 1 207 ? -6.154 34.077 -5.920 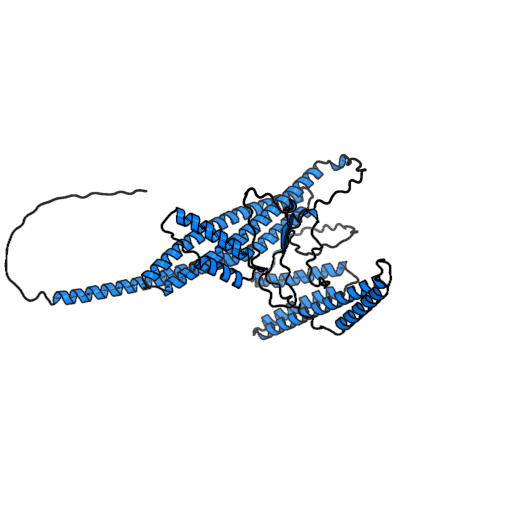1.00 73.69 207 LEU A C 1
ATOM 1699 O O . LEU A 1 207 ? -5.964 33.394 -6.923 1.00 73.69 207 LEU A O 1
ATOM 1703 N N . ASP A 1 208 ? -6.254 35.409 -5.969 1.00 77.31 208 ASP A N 1
ATOM 1704 C CA . ASP A 1 208 ? -6.098 36.189 -7.208 1.00 77.31 208 ASP A CA 1
ATOM 1705 C C . ASP A 1 208 ? -4.683 36.092 -7.792 1.00 77.31 208 ASP A C 1
ATOM 1707 O O . ASP A 1 208 ? -4.509 35.934 -9.002 1.00 77.31 208 ASP A O 1
ATOM 1711 N N . THR A 1 209 ? -3.661 36.125 -6.934 1.00 79.06 209 THR A N 1
ATOM 1712 C CA . THR A 1 209 ? -2.257 36.028 -7.358 1.00 79.06 209 THR A CA 1
ATOM 1713 C C . THR A 1 209 ? -1.953 34.643 -7.927 1.00 79.06 209 THR A C 1
ATOM 1715 O O . THR A 1 209 ? -1.360 34.529 -9.002 1.00 79.06 209 THR A O 1
ATOM 1718 N N . VAL A 1 210 ? -2.414 33.584 -7.257 1.00 75.88 210 VAL A N 1
ATOM 1719 C CA . VAL A 1 210 ? -2.269 32.206 -7.739 1.00 75.88 210 VAL A CA 1
ATOM 1720 C C . VAL A 1 210 ? -2.991 32.027 -9.072 1.00 75.88 210 VAL A C 1
ATOM 1722 O O . VAL A 1 210 ? -2.405 31.490 -10.012 1.00 75.88 210 VAL A O 1
ATOM 1725 N N . ASP A 1 211 ? -4.229 32.507 -9.195 1.00 78.00 211 ASP A N 1
ATOM 1726 C CA . ASP A 1 211 ? -4.989 32.347 -10.435 1.00 78.00 211 ASP A CA 1
ATOM 1727 C C . ASP A 1 211 ? -4.355 33.113 -11.605 1.00 78.00 211 ASP A C 1
ATOM 1729 O O . ASP A 1 211 ? -4.239 32.562 -12.699 1.00 78.00 211 ASP A O 1
ATOM 1733 N N . SER A 1 212 ? -3.810 34.311 -11.357 1.00 80.19 212 SER A N 1
ATOM 1734 C CA . SER A 1 212 ? -3.054 35.068 -12.364 1.00 80.19 212 SER A CA 1
ATOM 1735 C C . SER A 1 212 ? -1.801 34.330 -12.857 1.00 80.19 212 SER A C 1
ATOM 1737 O O . SER A 1 212 ? -1.525 34.319 -14.057 1.00 80.19 212 SER A O 1
ATOM 1739 N N . GLY A 1 213 ? -1.077 33.645 -11.961 1.00 77.31 213 GLY A N 1
ATOM 1740 C CA . GLY A 1 213 ? 0.097 32.849 -12.324 1.00 77.31 213 GLY A CA 1
ATOM 1741 C C . GLY A 1 213 ? -0.262 31.639 -13.187 1.00 77.31 213 GLY A C 1
ATOM 1742 O O . GLY A 1 213 ? 0.440 31.317 -14.143 1.00 77.31 213 GLY A O 1
ATOM 1743 N N . TYR A 1 214 ? -1.395 30.998 -12.901 1.00 74.75 214 TYR A N 1
ATOM 1744 C CA . TYR A 1 214 ? -1.891 29.886 -13.708 1.00 74.75 214 TYR A CA 1
ATOM 1745 C C . TYR A 1 214 ? -2.439 30.322 -15.071 1.00 74.75 214 TYR A C 1
ATOM 1747 O O . TYR A 1 214 ? -2.158 29.650 -16.061 1.00 74.75 214 TYR A O 1
ATOM 1755 N N . GLU A 1 215 ? -3.185 31.426 -15.152 1.00 77.31 215 GLU A N 1
ATOM 1756 C CA . GLU A 1 215 ? -3.644 31.980 -16.436 1.00 77.31 215 GLU A CA 1
ATOM 1757 C C . GLU A 1 215 ? -2.446 32.406 -17.307 1.00 77.31 215 GLU A C 1
ATOM 1759 O O . GLU A 1 215 ? -2.448 32.175 -18.514 1.00 77.31 215 GLU A O 1
ATOM 1764 N N . HIS A 1 216 ? -1.365 32.918 -16.705 1.00 76.94 216 HIS A N 1
ATOM 1765 C CA . HIS A 1 216 ? -0.116 33.201 -17.420 1.00 76.94 216 HIS A CA 1
ATOM 1766 C C . HIS A 1 216 ? 0.538 31.931 -17.993 1.00 76.94 216 HIS A C 1
ATOM 1768 O O . HIS A 1 216 ? 0.906 31.910 -19.165 1.00 76.94 216 HIS A O 1
ATOM 1774 N N . ILE A 1 217 ? 0.605 30.845 -17.214 1.00 70.94 217 ILE A N 1
ATOM 1775 C CA . ILE A 1 217 ? 1.111 29.540 -17.676 1.00 70.94 217 ILE A CA 1
ATOM 1776 C C . ILE A 1 217 ? 0.265 28.989 -18.833 1.00 70.94 217 ILE A C 1
ATOM 1778 O O . ILE A 1 217 ? 0.805 28.522 -19.837 1.00 70.94 217 ILE A O 1
ATOM 1782 N N . ILE A 1 218 ? -1.065 29.056 -18.713 1.00 71.69 218 ILE A N 1
ATOM 1783 C CA . ILE A 1 218 ? -1.987 28.625 -19.772 1.00 71.69 218 ILE A CA 1
ATOM 1784 C C . ILE A 1 218 ? -1.775 29.464 -21.035 1.00 71.69 218 ILE A C 1
ATOM 1786 O O . ILE A 1 218 ? -1.722 28.899 -22.129 1.00 71.69 218 ILE A O 1
ATOM 1790 N N . LYS A 1 219 ? -1.600 30.783 -20.898 1.00 75.94 219 LYS A N 1
ATOM 1791 C CA . LYS A 1 219 ? -1.327 31.688 -22.017 1.00 75.94 219 LYS A CA 1
ATOM 1792 C C . LYS A 1 219 ? -0.023 31.333 -22.739 1.00 75.94 219 LYS A C 1
ATOM 1794 O O . LYS A 1 219 ? -0.045 31.157 -23.951 1.00 75.94 219 LYS A O 1
ATOM 1799 N N . ILE A 1 220 ? 1.067 31.092 -22.006 1.00 69.88 220 ILE A N 1
ATOM 1800 C CA . ILE A 1 220 ? 2.345 30.627 -22.583 1.00 69.88 220 ILE A CA 1
ATOM 1801 C C . ILE A 1 220 ? 2.147 29.313 -23.358 1.00 69.88 220 ILE A C 1
ATOM 1803 O O . ILE A 1 220 ? 2.629 29.150 -24.475 1.00 69.88 220 ILE A O 1
ATOM 1807 N N . CYS A 1 221 ? 1.364 28.381 -22.807 1.00 63.44 221 CYS A N 1
ATOM 1808 C CA . CYS A 1 221 ? 1.107 27.087 -23.444 1.00 63.44 221 CYS A CA 1
ATOM 1809 C C . CYS A 1 221 ? 0.175 27.161 -24.669 1.00 63.44 221 CYS A C 1
ATOM 1811 O O . CYS A 1 221 ? 0.093 26.193 -25.433 1.00 63.44 221 CYS A O 1
ATOM 1813 N N . THR A 1 222 ? -0.576 28.254 -24.833 1.00 64.94 222 THR A N 1
ATOM 1814 C CA . THR A 1 222 ? -1.585 28.411 -25.892 1.00 64.94 222 THR A CA 1
ATOM 1815 C C . THR A 1 222 ? -1.136 29.338 -27.019 1.00 64.94 222 THR A C 1
ATOM 1817 O O . THR A 1 222 ? -1.413 29.005 -28.172 1.00 64.94 222 THR A O 1
ATOM 1820 N N . ASP A 1 223 ? -0.405 30.415 -26.716 1.00 58.94 223 ASP A N 1
ATOM 1821 C CA . ASP A 1 223 ? 0.013 31.428 -27.694 1.00 58.94 223 ASP A CA 1
ATOM 1822 C C . ASP A 1 223 ? 1.285 31.033 -28.481 1.00 58.94 223 ASP A C 1
ATOM 1824 O O . ASP A 1 223 ? 1.421 31.407 -29.645 1.00 58.94 223 ASP A O 1
ATOM 1828 N N . GLU A 1 224 ? 2.192 30.213 -27.933 1.00 54.34 224 GLU A N 1
ATOM 1829 C CA . GLU A 1 224 ? 3.493 29.943 -28.572 1.00 54.34 224 GLU A CA 1
ATOM 1830 C C . GLU A 1 224 ? 3.626 28.519 -29.129 1.00 54.34 224 GLU A C 1
ATOM 1832 O O . GLU A 1 224 ? 4.285 27.643 -28.570 1.00 54.34 224 GLU A O 1
ATOM 1837 N N . ARG A 1 225 ? 3.030 28.281 -30.305 1.00 52.22 225 ARG A N 1
ATOM 1838 C CA . ARG A 1 225 ? 3.352 27.095 -31.127 1.00 52.22 225 ARG A CA 1
ATOM 1839 C C . ARG A 1 225 ? 4.488 27.310 -32.131 1.00 52.22 225 ARG A C 1
ATOM 1841 O O . ARG A 1 225 ? 4.889 26.338 -32.764 1.00 52.22 225 ARG A O 1
ATOM 1848 N N . GLU A 1 226 ? 5.032 28.523 -32.256 1.00 47.59 226 GLU A N 1
ATOM 1849 C CA . GLU A 1 226 ? 6.055 28.836 -33.272 1.00 47.59 226 GLU A CA 1
ATOM 1850 C C . GLU A 1 226 ? 7.485 29.041 -32.724 1.00 47.59 226 GLU A C 1
ATOM 1852 O O . GLU A 1 226 ? 8.435 28.917 -33.492 1.00 47.59 226 GLU A O 1
ATOM 1857 N N . HIS A 1 227 ? 7.698 29.214 -31.408 1.00 49.34 227 HIS A N 1
ATOM 1858 C CA . HIS A 1 227 ? 9.043 29.383 -30.816 1.00 49.34 227 HIS A CA 1
ATOM 1859 C C . HIS A 1 227 ? 9.268 28.550 -29.535 1.00 49.34 227 HIS A C 1
ATOM 1861 O O . HIS A 1 227 ? 9.446 29.047 -28.428 1.00 49.34 227 HIS A O 1
ATOM 1867 N N . ILE A 1 228 ? 9.341 27.231 -29.718 1.00 50.44 228 ILE A N 1
ATOM 1868 C CA . ILE A 1 228 ? 9.462 26.205 -28.662 1.00 50.44 228 ILE A CA 1
ATOM 1869 C C . ILE A 1 228 ? 10.609 26.423 -27.633 1.00 50.44 228 ILE A C 1
ATOM 1871 O O . ILE A 1 228 ? 10.399 26.109 -26.464 1.00 50.44 228 ILE A O 1
ATOM 1875 N N . PRO A 1 229 ? 11.814 26.935 -27.971 1.00 50.34 229 PRO A N 1
ATOM 1876 C CA . PRO A 1 229 ? 12.917 26.990 -26.999 1.00 50.34 229 PRO A CA 1
ATOM 1877 C C . PRO A 1 229 ? 12.809 28.108 -25.950 1.00 50.34 229 PRO A C 1
ATOM 1879 O O . PRO A 1 229 ? 13.391 27.982 -24.873 1.00 50.34 229 PRO A O 1
ATOM 1882 N N . VAL A 1 230 ? 12.118 29.210 -26.269 1.00 49.75 230 VAL A N 1
ATOM 1883 C CA . VAL A 1 230 ? 11.977 30.374 -25.372 1.00 49.75 230 VAL A CA 1
ATOM 1884 C C . VAL A 1 230 ? 10.834 30.129 -24.381 1.00 49.75 230 VAL A C 1
ATOM 1886 O O . VAL A 1 230 ? 11.042 30.269 -23.176 1.00 49.75 230 VAL A O 1
ATOM 1889 N N . ALA A 1 231 ? 9.713 29.585 -24.869 1.00 53.19 231 ALA A N 1
ATOM 1890 C CA . ALA A 1 231 ? 8.544 29.203 -24.076 1.00 53.19 231 ALA A CA 1
ATOM 1891 C C . ALA A 1 231 ? 8.860 28.246 -22.912 1.00 53.19 231 ALA A C 1
ATOM 1893 O O . ALA A 1 231 ? 8.277 28.365 -21.840 1.00 53.19 231 ALA A O 1
ATOM 1894 N N . ILE A 1 232 ? 9.790 27.297 -23.094 1.00 54.88 232 ILE A N 1
ATOM 1895 C CA . ILE A 1 232 ? 10.137 26.314 -22.049 1.00 54.88 232 ILE A CA 1
ATOM 1896 C C . ILE A 1 232 ? 10.810 26.994 -20.852 1.00 54.88 232 ILE A C 1
ATOM 1898 O O . ILE A 1 232 ? 10.481 26.680 -19.713 1.00 54.88 232 ILE A O 1
ATOM 1902 N N . LYS A 1 233 ? 11.705 27.962 -21.089 1.00 65.81 233 LYS A N 1
ATOM 1903 C CA . LYS A 1 233 ? 12.379 28.684 -19.999 1.00 65.81 233 LYS A CA 1
ATOM 1904 C C . LYS A 1 233 ? 11.414 29.573 -19.224 1.00 65.81 233 LYS A C 1
ATOM 1906 O O . LYS A 1 233 ? 11.485 29.617 -18.001 1.00 65.81 233 LYS A O 1
ATOM 1911 N N . GLU A 1 234 ? 10.516 30.254 -19.926 1.00 65.31 234 GLU A N 1
ATOM 1912 C CA . GLU A 1 234 ? 9.503 31.104 -19.294 1.00 65.31 234 GLU A CA 1
ATOM 1913 C C . GLU A 1 234 ? 8.471 30.272 -18.521 1.00 65.31 234 GLU A C 1
ATOM 1915 O O . GLU A 1 234 ? 8.080 30.639 -17.411 1.00 65.31 234 GLU A O 1
ATOM 1920 N N . LEU A 1 235 ? 8.094 29.107 -19.057 1.00 60.50 235 LEU A N 1
ATOM 1921 C CA . LEU A 1 235 ? 7.230 28.140 -18.387 1.00 60.50 235 LEU A CA 1
ATOM 1922 C C . LEU A 1 235 ? 7.883 27.577 -17.117 1.00 60.50 235 LEU A C 1
ATOM 1924 O O . LEU A 1 235 ? 7.241 27.554 -16.067 1.00 60.50 235 LEU A O 1
ATOM 1928 N N . ASP A 1 236 ? 9.154 27.178 -17.186 1.00 61.25 236 ASP A N 1
ATOM 1929 C CA . ASP A 1 236 ? 9.910 26.696 -16.026 1.00 61.25 236 ASP A CA 1
ATOM 1930 C C . ASP A 1 236 ? 10.048 27.788 -14.957 1.00 61.25 236 ASP A C 1
ATOM 1932 O O . ASP A 1 236 ? 9.888 27.516 -13.765 1.00 61.25 236 ASP A O 1
ATOM 1936 N N . GLU A 1 237 ? 10.270 29.044 -15.356 1.00 73.25 237 GLU A N 1
ATOM 1937 C CA . GLU A 1 237 ? 10.353 30.172 -14.427 1.00 73.25 237 GLU A CA 1
ATOM 1938 C C . GLU A 1 237 ? 8.997 30.476 -13.762 1.00 73.25 237 GLU A C 1
ATOM 1940 O O . GLU A 1 237 ? 8.935 30.748 -12.556 1.00 73.25 237 GLU A O 1
ATOM 1945 N N . ALA A 1 238 ? 7.895 30.385 -14.512 1.00 67.12 238 ALA A N 1
ATOM 1946 C CA . ALA A 1 238 ? 6.542 30.554 -13.988 1.00 67.12 238 ALA A CA 1
ATOM 1947 C C . ALA A 1 238 ? 6.155 29.425 -13.015 1.00 67.12 238 ALA A C 1
ATOM 1949 O O . ALA A 1 238 ? 5.629 29.698 -11.931 1.00 67.12 238 ALA A O 1
ATOM 1950 N N . ILE A 1 239 ? 6.480 28.170 -13.350 1.00 63.88 239 ILE A N 1
ATOM 1951 C CA . ILE A 1 239 ? 6.288 27.004 -12.474 1.00 63.88 239 ILE A CA 1
ATOM 1952 C C . ILE A 1 239 ? 7.134 27.147 -11.202 1.00 63.88 239 ILE A C 1
ATOM 1954 O O . ILE A 1 239 ? 6.633 26.911 -10.101 1.00 63.88 239 ILE A O 1
ATOM 1958 N N . HIS A 1 240 ? 8.385 27.603 -11.314 1.00 67.88 240 HIS A N 1
ATOM 1959 C CA . HIS A 1 240 ? 9.243 27.851 -10.155 1.00 67.88 240 HIS A CA 1
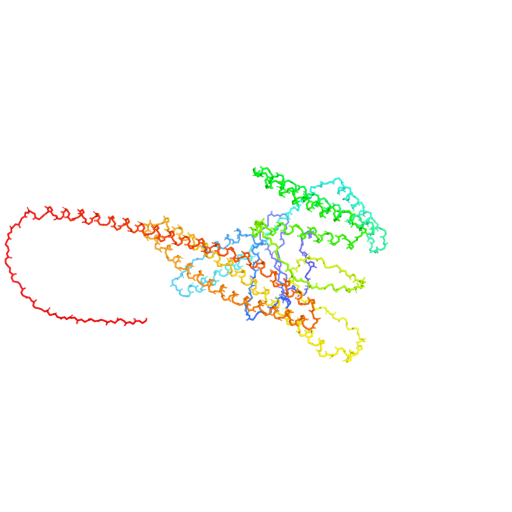ATOM 1960 C C . HIS A 1 240 ? 8.696 28.945 -9.231 1.00 67.88 240 HIS A C 1
ATOM 1962 O O . HIS A 1 240 ? 8.717 28.767 -8.012 1.00 67.88 240 HIS A O 1
ATOM 1968 N N . LYS A 1 241 ? 8.178 30.057 -9.772 1.00 70.44 241 LYS A N 1
ATOM 1969 C CA . LYS A 1 241 ? 7.546 31.124 -8.970 1.00 70.44 241 LYS A CA 1
ATOM 1970 C C . LYS A 1 241 ? 6.298 30.618 -8.245 1.00 70.44 241 LYS A C 1
ATOM 1972 O O . LYS A 1 241 ? 6.130 30.892 -7.058 1.00 70.44 241 LYS A O 1
ATOM 1977 N N . LEU A 1 242 ? 5.469 29.831 -8.927 1.00 65.12 242 LEU A N 1
ATOM 1978 C CA . LEU A 1 242 ? 4.262 29.242 -8.352 1.00 65.12 242 LEU A CA 1
ATOM 1979 C C . LEU A 1 242 ? 4.592 28.253 -7.221 1.00 65.12 242 LEU A C 1
ATOM 1981 O O . LEU A 1 242 ? 4.040 28.357 -6.128 1.00 65.12 242 LEU A O 1
ATOM 1985 N N . ASN A 1 243 ? 5.547 27.350 -7.449 1.00 60.31 243 ASN A N 1
ATOM 1986 C CA . ASN A 1 243 ? 5.990 26.382 -6.446 1.00 60.31 243 ASN A CA 1
ATOM 1987 C C . ASN A 1 243 ? 6.669 27.057 -5.247 1.00 60.31 243 ASN A C 1
ATOM 1989 O O . ASN A 1 243 ? 6.515 26.595 -4.120 1.00 60.31 243 ASN A O 1
ATOM 1993 N N . ARG A 1 244 ? 7.377 28.175 -5.453 1.00 63.03 244 ARG A N 1
ATOM 1994 C CA . ARG A 1 244 ? 7.976 28.955 -4.360 1.00 63.03 244 ARG A CA 1
ATOM 1995 C C . ARG A 1 244 ? 6.917 29.574 -3.449 1.00 63.03 244 ARG A C 1
ATOM 1997 O O . ARG A 1 244 ? 7.092 29.550 -2.235 1.00 63.03 244 ARG A O 1
ATOM 2004 N N . ASN A 1 245 ? 5.823 30.077 -4.021 1.00 61.09 245 ASN A N 1
ATOM 2005 C CA . ASN A 1 245 ? 4.707 30.627 -3.250 1.00 61.09 245 ASN A CA 1
ATOM 2006 C C . ASN A 1 245 ? 3.968 29.529 -2.465 1.00 61.09 245 ASN A C 1
ATOM 2008 O O . ASN A 1 245 ? 3.624 29.744 -1.311 1.00 61.09 245 ASN A O 1
ATOM 2012 N N . ILE A 1 246 ? 3.809 28.336 -3.051 1.00 55.56 246 ILE A N 1
ATOM 2013 C CA . ILE A 1 246 ? 3.211 27.170 -2.377 1.00 55.56 246 ILE A CA 1
ATOM 2014 C C . ILE A 1 246 ? 4.122 26.644 -1.249 1.00 55.56 246 ILE A C 1
ATOM 2016 O O . ILE A 1 246 ? 3.642 26.330 -0.163 1.00 55.56 246 ILE A O 1
ATOM 2020 N N . SER A 1 247 ? 5.442 26.577 -1.465 1.00 43.44 247 SER A N 1
ATOM 2021 C CA . SER A 1 247 ? 6.399 26.134 -0.436 1.00 43.44 247 SER A CA 1
ATOM 2022 C C . SER A 1 247 ? 6.555 27.127 0.718 1.00 43.44 247 SER A C 1
ATOM 2024 O O . SER A 1 247 ? 6.776 26.695 1.846 1.00 43.44 247 SER A O 1
ATOM 2026 N N . ALA A 1 248 ? 6.440 28.438 0.479 1.00 49.38 248 ALA A N 1
ATOM 2027 C CA . ALA A 1 248 ? 6.506 29.436 1.552 1.00 49.38 248 ALA A CA 1
ATOM 2028 C C . ALA A 1 248 ? 5.384 29.251 2.597 1.00 49.38 248 ALA A C 1
ATOM 2030 O O . ALA A 1 248 ? 5.625 29.470 3.784 1.00 49.38 248 ALA A O 1
ATOM 2031 N N . ASP A 1 249 ? 4.212 28.768 2.168 1.00 41.78 249 ASP A N 1
ATOM 2032 C CA . ASP A 1 249 ? 3.087 28.405 3.041 1.00 41.78 249 ASP A CA 1
ATOM 2033 C C . ASP A 1 249 ? 3.312 27.088 3.792 1.00 41.78 249 ASP A C 1
ATOM 2035 O O . ASP A 1 249 ? 3.063 27.018 4.993 1.00 41.78 249 ASP A O 1
ATOM 2039 N N . ILE A 1 250 ? 3.814 26.043 3.118 1.00 44.91 250 ILE A N 1
ATOM 2040 C CA . ILE A 1 250 ? 4.037 24.729 3.756 1.00 44.91 250 ILE A CA 1
ATOM 2041 C C . ILE A 1 250 ? 5.030 24.838 4.925 1.00 44.91 250 ILE A C 1
ATOM 2043 O O . ILE A 1 250 ? 4.912 24.099 5.901 1.00 44.91 250 ILE A O 1
ATOM 2047 N N . PHE A 1 251 ? 5.981 25.772 4.850 1.00 37.75 251 PHE A N 1
ATOM 2048 C CA . PHE A 1 251 ? 7.009 25.960 5.874 1.00 37.75 251 PHE A CA 1
ATOM 2049 C C . PHE A 1 251 ? 6.777 27.151 6.817 1.00 37.75 251 PHE A C 1
ATOM 2051 O O . PHE A 1 251 ? 7.632 27.402 7.664 1.00 37.75 251 PHE A O 1
ATOM 2058 N N . GLY A 1 252 ? 5.657 27.878 6.717 1.00 34.50 252 GLY A N 1
ATOM 2059 C CA . GLY A 1 252 ? 5.305 28.938 7.673 1.00 34.50 252 GLY A CA 1
ATOM 2060 C C . GLY A 1 252 ? 6.378 30.020 7.866 1.00 34.50 252 GLY A C 1
ATOM 2061 O O . GLY A 1 252 ? 6.516 30.566 8.960 1.00 34.50 252 GLY A O 1
ATOM 2062 N N . VAL A 1 253 ? 7.174 30.331 6.836 1.00 35.12 253 VAL A N 1
ATOM 2063 C CA . VAL A 1 253 ? 8.245 31.330 6.956 1.00 35.12 253 VAL A CA 1
ATOM 2064 C C . VAL A 1 253 ? 7.677 32.714 6.663 1.00 35.12 253 VAL A C 1
ATOM 2066 O O . VAL A 1 253 ? 7.673 33.188 5.527 1.00 35.12 253 VAL A O 1
ATOM 2069 N N . THR A 1 254 ? 7.227 33.402 7.710 1.00 34.81 254 THR A N 1
ATOM 2070 C CA . THR A 1 254 ? 7.043 34.855 7.665 1.00 34.81 254 THR A CA 1
ATOM 2071 C C . THR A 1 254 ? 8.404 35.522 7.483 1.00 34.81 254 THR A C 1
ATOM 2073 O O . THR A 1 254 ? 9.263 35.450 8.362 1.00 34.81 254 THR A O 1
ATOM 2076 N N . VAL A 1 255 ? 8.609 36.189 6.346 1.00 34.97 255 VAL A N 1
ATOM 2077 C CA . VAL A 1 255 ? 9.809 36.994 6.084 1.00 34.97 255 VAL A CA 1
ATOM 2078 C C . VAL A 1 255 ? 9.719 38.292 6.890 1.00 34.97 255 VAL A C 1
ATOM 2080 O O . VAL A 1 255 ? 9.271 39.324 6.398 1.00 34.97 255 VAL A O 1
ATOM 2083 N N . GLY A 1 256 ? 10.130 38.228 8.154 1.00 31.47 256 GLY A N 1
ATOM 2084 C CA . GLY A 1 256 ? 10.475 39.388 8.968 1.00 31.47 256 GLY A CA 1
ATOM 2085 C C . GLY A 1 256 ? 11.989 39.587 8.965 1.00 31.47 256 GLY A C 1
ATOM 2086 O O . GLY A 1 256 ? 12.708 38.779 9.536 1.00 31.47 256 GLY A O 1
ATOM 2087 N N . ASN A 1 257 ? 12.446 40.649 8.296 1.00 36.94 257 ASN A N 1
ATOM 2088 C CA . ASN A 1 257 ? 13.737 41.334 8.449 1.00 36.94 257 ASN A CA 1
ATOM 2089 C C . ASN A 1 257 ? 14.960 40.496 8.862 1.00 36.94 257 ASN A C 1
ATOM 2091 O O . ASN A 1 257 ? 15.262 40.383 10.045 1.00 36.94 257 ASN A O 1
ATOM 2095 N N . LEU A 1 258 ? 15.779 40.088 7.887 1.00 27.52 258 LEU A N 1
ATOM 2096 C CA . LEU A 1 258 ? 17.203 39.840 8.124 1.00 27.52 258 LEU A CA 1
ATOM 2097 C C . LEU A 1 258 ? 18.045 40.479 7.017 1.00 27.52 258 LEU A C 1
ATOM 2099 O O . LEU A 1 258 ? 18.015 40.107 5.845 1.00 27.52 258 LEU A O 1
ATOM 2103 N N . SER A 1 259 ? 18.770 41.507 7.439 1.00 29.09 259 SER A N 1
ATOM 2104 C CA . SER A 1 259 ? 19.752 42.271 6.692 1.00 29.09 259 SER A CA 1
ATOM 2105 C C . SER A 1 259 ? 20.997 41.441 6.365 1.00 29.09 259 SER A C 1
ATOM 2107 O O . SER A 1 259 ? 21.619 40.872 7.254 1.00 29.09 259 SER A O 1
ATOM 2109 N N . ILE A 1 260 ? 21.366 41.456 5.084 1.00 33.69 260 ILE A N 1
ATOM 2110 C CA . ILE A 1 260 ? 22.723 41.521 4.510 1.00 33.69 260 ILE A CA 1
ATOM 2111 C C . ILE A 1 260 ? 23.873 40.965 5.378 1.00 33.69 260 ILE A C 1
ATOM 2113 O O . ILE A 1 260 ? 24.352 41.631 6.290 1.00 33.69 260 ILE A O 1
ATOM 2117 N N . SER A 1 261 ? 24.507 39.890 4.901 1.00 23.03 261 SER A N 1
ATOM 2118 C CA . SER A 1 261 ? 25.973 39.865 4.806 1.00 23.03 261 SER A CA 1
ATOM 2119 C C . SER A 1 261 ? 26.430 39.059 3.590 1.00 23.03 261 SER A C 1
ATOM 2121 O O . SER A 1 261 ? 25.856 38.040 3.221 1.00 23.03 261 SER A O 1
ATOM 2123 N N . LYS A 1 262 ? 27.425 39.620 2.908 1.00 34.94 262 LYS A N 1
ATOM 2124 C CA . LYS A 1 262 ? 27.903 39.284 1.567 1.00 34.94 262 LYS A CA 1
ATOM 2125 C C . LYS A 1 262 ? 28.902 38.120 1.579 1.00 34.94 262 LYS A C 1
ATOM 2127 O O . LYS A 1 262 ? 29.697 38.009 2.502 1.00 34.94 262 LYS A O 1
ATOM 2132 N N . ARG A 1 263 ? 28.998 37.493 0.395 1.00 26.22 263 ARG A N 1
ATOM 2133 C CA . ARG A 1 263 ? 30.133 36.776 -0.237 1.00 26.22 263 ARG A CA 1
ATOM 2134 C C . ARG A 1 263 ? 30.001 35.252 -0.263 1.00 26.22 263 ARG A C 1
ATOM 2136 O O . ARG A 1 263 ? 30.354 34.579 0.689 1.00 26.22 263 ARG A O 1
ATOM 2143 N N . CYS A 1 264 ? 29.739 34.722 -1.456 1.00 23.36 264 CYS A N 1
ATOM 2144 C CA . CYS A 1 264 ? 30.808 34.064 -2.205 1.00 23.36 264 CYS A CA 1
ATOM 2145 C C . CYS A 1 264 ? 30.476 34.025 -3.701 1.00 23.36 264 CYS A C 1
ATOM 2147 O O . CYS A 1 264 ? 29.379 33.655 -4.104 1.00 23.36 264 CYS A O 1
ATOM 2149 N N . LYS A 1 265 ? 31.435 34.486 -4.508 1.00 34.19 265 LYS A N 1
ATOM 2150 C CA . LYS A 1 265 ? 31.447 34.381 -5.966 1.00 34.19 265 LYS A CA 1
ATOM 2151 C C . LYS A 1 265 ? 31.955 32.985 -6.315 1.00 34.19 265 LYS A C 1
ATOM 2153 O O . LYS A 1 265 ? 33.057 32.657 -5.889 1.00 34.19 265 LYS A O 1
ATOM 2158 N N . ILE A 1 266 ? 31.238 32.243 -7.152 1.00 28.06 266 ILE A N 1
ATOM 2159 C CA . ILE A 1 266 ? 31.858 31.256 -8.041 1.00 28.06 266 ILE A CA 1
ATOM 2160 C C . ILE A 1 266 ? 31.331 31.515 -9.451 1.00 28.06 266 ILE A C 1
ATOM 2162 O O . ILE A 1 266 ? 30.171 31.849 -9.673 1.00 28.06 266 ILE A O 1
ATOM 2166 N N . SER A 1 267 ? 32.293 31.512 -10.355 1.00 27.94 267 SER A N 1
ATOM 2167 C CA . SER A 1 267 ? 32.341 32.084 -11.686 1.00 27.94 267 SER A CA 1
ATOM 2168 C C . SER A 1 267 ? 31.577 31.307 -12.752 1.00 27.94 267 SER A C 1
ATOM 2170 O O . SER A 1 267 ? 31.505 30.083 -12.737 1.00 27.94 267 SER A O 1
ATOM 2172 N N . ASN A 1 268 ? 31.125 32.079 -13.740 1.00 29.05 268 ASN A N 1
ATOM 2173 C CA . ASN A 1 268 ? 30.686 31.673 -15.069 1.00 29.05 268 ASN A CA 1
ATOM 2174 C C . ASN A 1 268 ? 31.582 30.595 -15.703 1.00 29.05 268 ASN A C 1
ATOM 2176 O O . ASN A 1 268 ? 32.778 30.816 -15.891 1.00 29.05 268 ASN A O 1
ATOM 2180 N N . PHE A 1 269 ? 30.971 29.501 -16.159 1.00 26.50 269 PHE A N 1
ATOM 2181 C CA . PHE A 1 269 ? 31.523 28.659 -17.217 1.00 26.50 269 PHE A CA 1
ATOM 2182 C C . PHE A 1 269 ? 30.404 28.308 -18.205 1.00 26.50 269 PHE A C 1
ATOM 2184 O O . PHE A 1 269 ? 29.650 27.357 -18.027 1.00 26.50 269 PHE A O 1
ATOM 2191 N N . GLN A 1 270 ? 30.259 29.142 -19.236 1.00 28.83 270 GLN A N 1
ATOM 2192 C CA . GLN A 1 270 ? 29.441 28.852 -20.410 1.00 28.83 270 GLN A CA 1
ATOM 2193 C C . GLN A 1 270 ? 30.245 27.949 -21.354 1.00 28.83 270 GLN A C 1
ATOM 2195 O O . GLN A 1 270 ? 31.271 28.372 -21.885 1.00 28.83 270 GLN A O 1
ATOM 2200 N N . ARG A 1 271 ? 29.752 26.739 -21.639 1.00 27.27 271 ARG A N 1
ATOM 2201 C CA . ARG A 1 271 ? 30.076 26.031 -22.886 1.00 27.27 271 ARG A CA 1
ATOM 2202 C C . ARG A 1 271 ? 28.794 25.657 -23.616 1.00 27.27 271 ARG A C 1
ATOM 2204 O O . ARG A 1 271 ? 27.883 25.064 -23.049 1.00 27.27 271 ARG A O 1
ATOM 2211 N N . LYS A 1 272 ? 28.759 26.076 -24.879 1.00 31.11 272 LYS A N 1
ATOM 2212 C CA . LYS A 1 272 ? 27.752 25.761 -25.890 1.00 31.11 272 LYS A CA 1
ATOM 2213 C C . LYS A 1 272 ? 27.717 24.249 -26.125 1.00 31.11 272 LYS A C 1
ATOM 2215 O O . LYS A 1 272 ? 28.774 23.655 -26.317 1.00 31.11 272 LYS A O 1
ATOM 2220 N N . PHE A 1 273 ? 26.520 23.676 -26.182 1.00 26.62 273 PHE A N 1
ATOM 2221 C CA . PHE A 1 273 ? 26.277 22.381 -26.811 1.00 26.62 273 PHE A CA 1
ATOM 2222 C C . PHE A 1 273 ? 25.325 22.585 -27.987 1.00 26.62 273 PHE A C 1
ATOM 2224 O O . PHE A 1 273 ? 24.238 23.142 -27.824 1.00 26.62 273 PHE A O 1
ATOM 2231 N N . ASP A 1 274 ? 25.767 22.151 -29.166 1.00 29.08 274 ASP A N 1
ATOM 2232 C CA . ASP A 1 274 ? 24.922 21.978 -30.340 1.00 29.08 274 ASP A CA 1
ATOM 2233 C C . ASP A 1 274 ? 23.980 20.795 -30.100 1.00 29.08 274 ASP A C 1
ATOM 2235 O O . ASP A 1 274 ? 24.410 19.661 -29.890 1.00 29.08 274 ASP A O 1
ATOM 2239 N N . VAL A 1 275 ? 22.677 21.073 -30.133 1.00 29.06 275 VAL A N 1
ATOM 2240 C CA . VAL A 1 275 ? 21.609 20.076 -30.046 1.00 29.06 275 VAL A CA 1
ATOM 2241 C C . VAL A 1 275 ? 21.102 19.799 -31.456 1.00 29.06 275 VAL A C 1
ATOM 2243 O O . VAL A 1 275 ? 20.460 20.647 -32.075 1.00 29.06 275 VAL A O 1
ATOM 2246 N N . LYS A 1 276 ? 21.320 18.578 -31.948 1.00 29.25 276 LYS A N 1
ATOM 2247 C CA . LYS A 1 276 ? 20.451 17.968 -32.956 1.00 29.25 276 LYS A CA 1
ATOM 2248 C C . LYS A 1 276 ? 20.052 16.565 -32.508 1.00 29.25 276 LYS A C 1
ATOM 2250 O O . LYS A 1 276 ? 20.909 15.742 -32.209 1.00 29.25 276 LYS A O 1
ATOM 2255 N N . THR A 1 277 ? 18.742 16.327 -32.606 1.00 29.86 277 THR A N 1
ATOM 2256 C CA . THR A 1 277 ? 18.014 15.040 -32.570 1.00 29.86 277 THR A CA 1
ATOM 2257 C C . THR A 1 277 ? 17.305 14.697 -31.247 1.00 29.86 277 THR A C 1
ATOM 2259 O O . THR A 1 277 ? 17.860 14.049 -30.372 1.00 29.86 277 THR A O 1
ATOM 2262 N N . ALA A 1 278 ? 16.061 15.198 -31.138 1.00 27.69 278 ALA A N 1
ATOM 2263 C CA . ALA A 1 278 ? 14.789 14.462 -30.952 1.00 27.69 278 ALA A CA 1
ATOM 2264 C C . ALA A 1 278 ? 14.804 13.150 -30.120 1.00 27.69 278 ALA A C 1
ATOM 2266 O O . ALA A 1 278 ? 15.616 12.277 -30.375 1.00 27.69 278 ALA A O 1
ATOM 2267 N N . ALA A 1 279 ? 13.865 12.836 -29.219 1.00 28.42 279 ALA A N 1
ATOM 2268 C CA . ALA A 1 279 ? 12.559 13.405 -28.898 1.00 28.42 279 ALA A CA 1
ATOM 2269 C C . ALA A 1 279 ? 12.032 12.844 -27.554 1.00 28.42 279 ALA A C 1
ATOM 2271 O O . ALA A 1 279 ? 12.157 11.655 -27.285 1.00 28.42 279 ALA A O 1
ATOM 2272 N N . GLY A 1 280 ? 11.342 13.697 -26.788 1.00 26.69 280 GLY A N 1
ATOM 2273 C CA . GLY A 1 280 ? 10.073 13.376 -26.116 1.00 26.69 280 GLY A CA 1
ATOM 2274 C C . GLY A 1 280 ? 10.055 12.376 -24.953 1.00 26.69 280 GLY A C 1
ATOM 2275 O O . GLY A 1 280 ? 9.460 11.311 -25.086 1.00 26.69 280 GLY A O 1
ATOM 2276 N N . ALA A 1 281 ? 10.543 12.775 -23.775 1.00 28.86 281 ALA A N 1
ATOM 2277 C CA . ALA A 1 281 ? 10.173 12.149 -22.502 1.00 28.86 281 ALA A CA 1
ATOM 2278 C C . ALA A 1 281 ? 8.978 12.900 -21.885 1.00 28.86 281 ALA A C 1
ATOM 2280 O O . ALA A 1 281 ? 9.133 13.896 -21.184 1.00 28.86 281 ALA A O 1
ATOM 2281 N N . GLY A 1 282 ? 7.767 12.437 -22.196 1.00 28.00 282 GLY A N 1
ATOM 2282 C CA . GLY A 1 282 ? 6.558 12.797 -21.461 1.00 28.00 282 GLY A CA 1
ATOM 2283 C C . GLY A 1 282 ? 6.400 11.865 -20.265 1.00 28.00 282 GLY A C 1
ATOM 2284 O O . GLY A 1 282 ? 6.276 10.653 -20.432 1.00 28.00 282 GLY A O 1
ATOM 2285 N N . THR A 1 283 ? 6.404 12.442 -19.071 1.00 37.06 283 THR A N 1
ATOM 2286 C CA . THR A 1 283 ? 6.136 11.805 -17.782 1.00 37.06 283 THR A CA 1
ATOM 2287 C C . THR A 1 283 ? 4.746 11.165 -17.764 1.00 37.06 283 THR A C 1
ATOM 2289 O O . THR A 1 283 ? 3.723 11.802 -17.526 1.00 37.06 283 THR A O 1
ATOM 2292 N N . GLY A 1 284 ? 4.712 9.863 -18.028 1.00 28.42 284 GLY A N 1
ATOM 2293 C CA . GLY A 1 284 ? 3.582 8.992 -17.752 1.00 28.42 284 GLY A CA 1
ATOM 2294 C C . GLY A 1 284 ? 4.052 7.905 -16.805 1.00 28.42 284 GLY A C 1
ATOM 2295 O O . GLY A 1 284 ? 4.819 7.034 -17.206 1.00 28.42 284 GLY A O 1
ATOM 2296 N N . ILE A 1 285 ? 3.592 7.960 -15.555 1.00 40.16 285 ILE A N 1
ATOM 2297 C CA . ILE A 1 285 ? 3.723 6.872 -14.585 1.00 40.16 285 ILE A CA 1
ATOM 2298 C C . ILE A 1 285 ? 2.938 5.683 -15.150 1.00 40.16 285 ILE A C 1
ATOM 2300 O O . ILE A 1 285 ? 1.733 5.541 -14.950 1.00 40.16 285 ILE A O 1
ATOM 2304 N N . SER A 1 286 ? 3.627 4.863 -15.937 1.00 30.89 286 SER A N 1
ATOM 2305 C CA . SER A 1 286 ? 3.203 3.523 -16.296 1.00 30.89 286 SER A CA 1
ATOM 2306 C C . SER A 1 286 ? 3.889 2.593 -15.315 1.00 30.89 286 SER A C 1
ATOM 2308 O O . SER A 1 286 ? 5.086 2.340 -15.411 1.00 30.89 286 SER A O 1
ATOM 2310 N N . LEU A 1 287 ? 3.110 2.115 -14.350 1.00 37.72 287 LEU A N 1
ATOM 2311 C CA . LEU A 1 287 ? 3.460 1.025 -13.456 1.00 37.72 287 LEU A CA 1
ATOM 2312 C C . LEU A 1 287 ? 3.876 -0.188 -14.314 1.00 37.72 287 LEU A C 1
ATOM 2314 O O . LEU A 1 287 ? 3.031 -0.917 -14.836 1.00 37.72 287 LEU A O 1
ATOM 2318 N N . CYS A 1 288 ? 5.177 -0.377 -14.527 1.00 33.50 288 CYS A N 1
ATOM 2319 C CA . CYS A 1 288 ? 5.707 -1.503 -15.286 1.00 33.50 288 CYS A CA 1
ATOM 2320 C C . CYS A 1 288 ? 5.703 -2.769 -14.423 1.00 33.50 288 CYS A C 1
ATOM 2322 O O . CYS A 1 288 ? 6.733 -3.242 -13.965 1.00 33.50 288 CYS A O 1
ATOM 2324 N N . LEU A 1 289 ? 4.529 -3.389 -14.307 1.00 35.78 289 LEU A N 1
ATOM 2325 C CA . LEU A 1 289 ? 4.422 -4.847 -14.377 1.00 35.78 289 LEU A CA 1
ATOM 2326 C C . LEU A 1 289 ? 4.409 -5.243 -15.864 1.00 35.78 289 LEU A C 1
ATOM 2328 O O . LEU A 1 289 ? 3.431 -5.777 -16.383 1.00 35.78 289 LEU A O 1
ATOM 2332 N N . LEU A 1 290 ? 5.494 -4.934 -16.579 1.00 33.41 290 LEU A N 1
ATOM 2333 C CA . LEU A 1 290 ? 5.730 -5.483 -17.908 1.00 33.41 290 LEU A CA 1
ATOM 2334 C C . LEU A 1 290 ? 6.540 -6.758 -17.731 1.00 33.41 290 LEU A C 1
ATOM 2336 O O . LEU A 1 290 ? 7.717 -6.736 -17.386 1.00 33.41 290 LEU A O 1
ATOM 2340 N N . GLY A 1 291 ? 5.875 -7.889 -17.962 1.00 31.66 291 GLY A N 1
ATOM 2341 C CA . GLY A 1 291 ? 6.573 -9.132 -18.230 1.00 31.66 291 GLY A CA 1
ATOM 2342 C C . GLY A 1 291 ? 7.557 -8.903 -19.371 1.00 31.66 291 GLY A C 1
ATOM 2343 O O . GLY A 1 291 ? 7.180 -8.383 -20.423 1.00 31.66 291 GLY A O 1
ATOM 2344 N N . VAL A 1 292 ? 8.805 -9.300 -19.145 1.00 34.28 292 VAL A N 1
ATOM 2345 C CA . VAL A 1 292 ? 9.829 -9.416 -20.179 1.00 34.28 292 VAL A CA 1
ATOM 2346 C C . VAL A 1 292 ? 9.304 -10.404 -21.221 1.00 34.28 292 VAL A C 1
ATOM 2348 O O . VAL A 1 292 ? 9.462 -11.618 -21.103 1.00 34.28 292 VAL A O 1
ATOM 2351 N N . LYS A 1 293 ? 8.618 -9.900 -22.250 1.00 30.86 293 LYS A N 1
ATOM 2352 C CA . LYS A 1 293 ? 8.521 -10.622 -23.512 1.00 30.86 293 LYS A CA 1
ATOM 2353 C C . LYS A 1 293 ? 9.937 -10.620 -24.061 1.00 30.86 293 LYS A C 1
ATOM 2355 O O . LYS A 1 293 ? 10.452 -9.552 -24.379 1.00 30.86 293 LYS A O 1
ATOM 2360 N N . LYS A 1 294 ? 10.557 -11.802 -24.145 1.00 32.97 294 LYS A N 1
ATOM 2361 C CA . LYS A 1 294 ? 11.749 -12.011 -24.969 1.00 32.97 294 LYS A CA 1
ATOM 2362 C C . LYS A 1 294 ? 11.448 -11.408 -26.337 1.00 32.97 294 LYS A C 1
ATOM 2364 O O . LYS A 1 294 ? 10.651 -11.959 -27.096 1.00 32.97 294 LYS A O 1
ATOM 2369 N N . ALA A 1 295 ? 12.052 -10.260 -26.625 1.00 31.08 295 ALA A N 1
ATOM 2370 C CA . ALA A 1 295 ? 12.272 -9.867 -27.996 1.00 31.08 295 ALA A CA 1
ATOM 2371 C C . ALA A 1 295 ? 13.137 -10.984 -28.575 1.00 31.08 295 ALA A C 1
ATOM 2373 O O . ALA A 1 295 ? 14.281 -11.168 -28.164 1.00 31.08 295 ALA A O 1
ATOM 2374 N N . SER A 1 296 ? 12.538 -11.804 -29.434 1.00 33.59 296 SER A N 1
ATOM 2375 C CA . SER A 1 296 ? 13.294 -12.664 -30.327 1.00 33.59 296 SER A CA 1
ATOM 2376 C C . SER A 1 296 ? 14.226 -11.741 -31.094 1.00 33.59 296 SER A C 1
ATOM 2378 O O . SER A 1 296 ? 13.762 -10.980 -31.946 1.00 33.59 296 SER A O 1
ATOM 2380 N N . CYS A 1 297 ? 15.511 -11.746 -30.747 1.00 31.42 297 CYS A N 1
ATOM 2381 C CA . CYS A 1 297 ? 16.512 -11.123 -31.585 1.00 31.42 297 CYS A CA 1
ATOM 2382 C C . CYS A 1 297 ? 16.421 -11.817 -32.944 1.00 31.42 297 CYS A C 1
ATOM 2384 O O . CYS A 1 297 ? 16.491 -13.040 -33.053 1.00 31.42 297 CYS A O 1
ATOM 2386 N N . GLN A 1 298 ? 16.151 -11.032 -33.979 1.00 36.12 298 GLN A N 1
ATOM 2387 C CA . GLN A 1 298 ? 16.418 -11.474 -35.330 1.00 36.12 298 GLN A CA 1
ATOM 2388 C C . GLN A 1 298 ? 17.938 -11.582 -35.417 1.00 36.12 298 GLN A C 1
ATOM 2390 O O . GLN A 1 298 ? 18.645 -10.590 -35.245 1.00 36.12 298 GLN A O 1
ATOM 2395 N N . THR A 1 299 ? 18.433 -12.802 -35.596 1.00 38.62 299 THR A N 1
ATOM 2396 C CA . THR A 1 299 ? 19.811 -13.078 -35.988 1.00 38.62 299 THR A CA 1
ATOM 2397 C C . THR A 1 299 ? 20.006 -12.512 -37.387 1.00 38.62 299 THR A C 1
ATOM 2399 O O . THR A 1 299 ? 19.737 -13.170 -38.388 1.00 38.62 299 THR A O 1
ATOM 2402 N N . THR A 1 300 ? 20.405 -11.246 -37.469 1.00 42.34 300 THR A N 1
ATOM 2403 C CA . THR A 1 300 ? 21.093 -10.755 -38.657 1.00 42.34 300 THR A CA 1
ATOM 2404 C C . THR A 1 300 ? 22.535 -11.220 -38.535 1.00 42.34 300 THR A C 1
ATOM 2406 O O . THR A 1 300 ? 23.332 -10.626 -37.805 1.00 42.34 300 THR A O 1
ATOM 2409 N N . ASP A 1 301 ? 22.830 -12.325 -39.211 1.00 43.44 301 ASP A N 1
ATOM 2410 C CA . ASP A 1 301 ? 24.172 -12.849 -39.426 1.00 43.44 301 ASP A CA 1
ATOM 2411 C C . ASP A 1 301 ? 24.986 -11.809 -40.199 1.00 43.44 301 ASP A C 1
ATOM 2413 O O . ASP A 1 301 ? 24.892 -11.724 -41.418 1.00 43.44 301 ASP A O 1
ATOM 2417 N N . ASN A 1 302 ? 25.662 -10.927 -39.459 1.00 53.19 302 ASN A N 1
ATOM 2418 C CA . ASN A 1 302 ? 26.876 -10.177 -39.810 1.00 53.19 302 ASN A CA 1
ATOM 2419 C C . ASN A 1 302 ? 27.189 -9.204 -38.659 1.00 53.19 302 ASN A C 1
ATOM 2421 O O . ASN A 1 302 ? 27.176 -7.984 -38.817 1.00 53.19 302 ASN A O 1
ATOM 2425 N N . ILE A 1 303 ? 27.435 -9.749 -37.463 1.00 52.53 303 ILE A N 1
ATOM 2426 C CA . ILE A 1 303 ? 28.045 -8.987 -36.371 1.00 52.53 303 ILE A CA 1
ATOM 2427 C C . ILE A 1 303 ? 29.552 -9.064 -36.596 1.00 52.53 303 ILE A C 1
ATOM 2429 O O . ILE A 1 303 ? 30.198 -10.052 -36.251 1.00 52.53 303 ILE A O 1
ATOM 2433 N N . THR A 1 304 ? 30.110 -8.027 -37.216 1.00 60.31 304 THR A N 1
ATOM 2434 C CA . THR A 1 304 ? 31.548 -7.762 -37.167 1.00 60.31 304 THR A CA 1
ATOM 2435 C C . THR A 1 304 ? 31.959 -7.749 -35.694 1.00 60.31 304 THR A C 1
ATOM 2437 O O . THR A 1 304 ? 31.300 -7.086 -34.890 1.00 60.31 304 THR A O 1
ATOM 2440 N N . ALA A 1 305 ? 32.988 -8.519 -35.327 1.00 60.69 305 ALA A N 1
ATOM 2441 C CA . ALA A 1 305 ? 33.463 -8.598 -33.947 1.00 60.69 305 ALA A CA 1
ATOM 2442 C C . ALA A 1 305 ? 33.642 -7.179 -33.366 1.00 60.69 305 ALA A C 1
ATOM 2444 O O . ALA A 1 305 ? 34.185 -6.319 -34.068 1.00 60.69 305 ALA A O 1
ATOM 2445 N N . PRO A 1 306 ? 33.159 -6.906 -32.138 1.00 58.25 306 PRO A N 1
ATOM 2446 C CA . PRO A 1 306 ? 33.297 -5.586 -31.537 1.00 58.25 306 PRO A CA 1
ATOM 2447 C C . PRO A 1 306 ? 34.780 -5.203 -31.484 1.00 58.25 306 PRO A C 1
ATOM 2449 O O . PRO A 1 306 ? 35.617 -6.001 -31.062 1.00 58.25 306 PRO A O 1
ATOM 2452 N N . ASP A 1 307 ? 35.095 -3.996 -31.954 1.00 58.16 307 ASP A N 1
ATOM 2453 C CA . ASP A 1 307 ? 36.450 -3.441 -31.969 1.00 58.16 307 ASP A CA 1
ATOM 2454 C C . ASP A 1 307 ? 37.047 -3.521 -30.545 1.00 58.16 307 ASP A C 1
ATOM 2456 O O . ASP A 1 307 ? 36.376 -3.086 -29.603 1.00 58.16 307 ASP A O 1
ATOM 2460 N N . PRO A 1 308 ? 38.256 -4.076 -30.316 1.00 61.34 308 PRO A N 1
ATOM 2461 C CA . PRO A 1 308 ? 38.829 -4.279 -28.976 1.00 61.34 308 PRO A CA 1
ATOM 2462 C C . PRO A 1 308 ? 38.956 -3.000 -28.130 1.00 61.34 308 PRO A C 1
ATOM 2464 O O . PRO A 1 308 ? 39.078 -3.079 -26.910 1.00 61.34 308 PRO A O 1
ATOM 2467 N N . SER A 1 309 ? 38.862 -1.824 -28.754 1.00 57.97 309 SER A N 1
ATOM 2468 C CA . SER A 1 309 ? 38.750 -0.517 -28.095 1.00 57.97 309 SER A CA 1
ATOM 2469 C C . SER A 1 309 ? 37.444 -0.334 -27.291 1.00 57.97 309 SER A C 1
ATOM 2471 O O . SER A 1 309 ? 37.404 0.442 -26.339 1.00 57.97 309 SER A O 1
ATOM 2473 N N . THR A 1 310 ? 36.380 -1.079 -27.616 1.00 55.00 310 THR A N 1
ATOM 2474 C CA . THR A 1 310 ? 35.087 -1.073 -26.899 1.00 55.00 310 THR A CA 1
ATOM 2475 C C . THR A 1 310 ? 35.051 -1.998 -25.674 1.00 55.00 310 THR A C 1
ATOM 2477 O O . THR A 1 310 ? 34.153 -1.877 -24.837 1.00 55.00 310 THR A O 1
ATOM 2480 N N . LEU A 1 311 ? 36.065 -2.857 -25.510 1.00 55.22 311 LEU A N 1
ATOM 2481 C CA . LEU A 1 311 ? 36.304 -3.715 -24.338 1.00 55.22 311 LEU A CA 1
ATOM 2482 C C . LEU A 1 311 ? 37.157 -3.019 -23.257 1.00 55.22 311 LEU A C 1
ATOM 2484 O O . LEU A 1 311 ? 37.775 -3.680 -22.422 1.00 55.22 311 LEU A O 1
ATOM 2488 N N . LEU A 1 312 ? 37.225 -1.683 -23.278 1.00 70.62 312 LEU A N 1
ATOM 2489 C CA . LEU A 1 312 ? 37.917 -0.906 -22.253 1.00 70.62 312 LEU A CA 1
ATOM 2490 C C . LEU A 1 312 ? 37.315 -1.195 -20.866 1.00 70.62 312 LEU A C 1
ATOM 2492 O O . LEU A 1 312 ? 36.099 -1.284 -20.710 1.00 70.62 312 LEU A O 1
ATOM 2496 N N . SER A 1 313 ? 38.157 -1.277 -19.835 1.00 81.38 313 SER A N 1
ATOM 2497 C CA . SER A 1 313 ? 37.730 -1.473 -18.438 1.00 81.38 313 SER A CA 1
ATOM 2498 C C . SER A 1 313 ? 36.630 -0.495 -18.000 1.00 81.38 313 SER A C 1
ATOM 2500 O O . SER A 1 313 ? 35.756 -0.855 -17.218 1.00 81.38 313 SER A O 1
ATOM 2502 N N . GLU A 1 314 ? 36.622 0.717 -18.555 1.00 86.12 314 GLU A N 1
ATOM 2503 C CA . GLU A 1 314 ? 35.612 1.744 -18.307 1.00 86.12 314 GLU A CA 1
ATOM 2504 C C . GLU A 1 314 ? 34.195 1.334 -18.749 1.00 86.12 314 GLU A C 1
ATOM 2506 O O . GLU A 1 314 ? 33.234 1.569 -18.014 1.00 86.12 314 GLU A O 1
ATOM 2511 N N . THR A 1 315 ? 34.034 0.676 -19.906 1.00 87.44 315 THR A N 1
ATOM 2512 C CA . THR A 1 315 ? 32.707 0.238 -20.382 1.00 87.44 315 THR A CA 1
ATOM 2513 C C . THR A 1 315 ? 32.161 -0.892 -19.513 1.00 87.44 315 THR A C 1
ATOM 2515 O O . THR A 1 315 ? 30.972 -0.905 -19.190 1.00 87.44 315 THR A O 1
ATOM 2518 N N . LEU A 1 316 ? 33.033 -1.794 -19.049 1.00 89.94 316 LEU A N 1
ATOM 2519 C CA . LEU A 1 316 ? 32.684 -2.838 -18.084 1.00 89.94 316 LEU A CA 1
ATOM 2520 C C . LEU A 1 316 ? 32.268 -2.248 -16.732 1.00 89.94 316 LEU A C 1
ATOM 2522 O O . LEU A 1 316 ? 31.245 -2.658 -16.186 1.00 89.94 316 LEU A O 1
ATOM 2526 N N . VAL A 1 317 ? 33.002 -1.256 -16.217 1.00 93.00 317 VAL A N 1
ATOM 2527 C CA . VAL A 1 317 ? 32.661 -0.560 -14.963 1.00 93.00 317 VAL A CA 1
ATOM 2528 C C . VAL A 1 317 ? 31.329 0.186 -15.088 1.00 93.00 317 VAL A C 1
ATOM 2530 O O . VAL A 1 317 ? 30.505 0.119 -14.176 1.00 93.00 317 VAL A O 1
ATOM 2533 N N . ARG A 1 318 ? 31.062 0.833 -16.229 1.00 93.50 318 ARG A N 1
ATOM 2534 C CA . ARG A 1 318 ? 29.774 1.491 -16.503 1.00 93.50 318 ARG A CA 1
ATOM 2535 C C . ARG A 1 318 ? 28.609 0.499 -16.572 1.00 93.50 318 ARG A C 1
ATOM 2537 O O . ARG A 1 318 ? 27.536 0.774 -16.042 1.00 93.50 318 ARG A O 1
ATOM 2544 N N . ASN A 1 319 ? 28.811 -0.658 -17.199 1.00 91.88 319 ASN A N 1
ATOM 2545 C CA . ASN A 1 319 ? 27.788 -1.704 -17.269 1.00 91.88 319 ASN A CA 1
ATOM 2546 C C . ASN A 1 319 ? 27.533 -2.347 -15.898 1.00 91.88 319 ASN A C 1
ATOM 2548 O O . ASN A 1 319 ? 26.387 -2.623 -15.548 1.00 91.88 319 ASN A O 1
ATOM 2552 N N . ALA A 1 320 ? 28.585 -2.548 -15.101 1.00 95.25 320 ALA A N 1
ATOM 2553 C CA . ALA A 1 320 ? 28.458 -3.041 -13.736 1.00 95.25 320 ALA A CA 1
ATOM 2554 C C . ALA A 1 320 ? 27.698 -2.042 -12.849 1.00 95.25 320 ALA A C 1
ATOM 2556 O O . ALA A 1 320 ? 26.773 -2.439 -12.143 1.00 95.25 320 ALA A O 1
ATOM 2557 N N . SER A 1 321 ? 28.022 -0.745 -12.921 1.00 95.81 321 SER A N 1
ATOM 2558 C CA . SER A 1 321 ? 27.321 0.284 -12.141 1.00 95.81 321 SER A CA 1
ATOM 2559 C C . SER A 1 321 ? 25.852 0.425 -12.549 1.00 95.81 321 SER A C 1
ATOM 2561 O O . SER A 1 321 ? 24.994 0.579 -11.682 1.00 95.81 321 SER A O 1
ATOM 2563 N N . PHE A 1 322 ? 25.538 0.275 -13.840 1.00 94.38 322 PHE A N 1
ATOM 2564 C CA . PHE A 1 322 ? 24.161 0.167 -14.325 1.00 94.38 322 PHE A CA 1
ATOM 2565 C C . PHE A 1 322 ? 23.401 -0.993 -13.663 1.00 94.38 322 PHE A C 1
ATOM 2567 O O . PHE A 1 322 ? 22.338 -0.772 -13.082 1.00 94.38 322 PHE A O 1
ATOM 2574 N N . ALA A 1 323 ? 23.959 -2.208 -13.699 1.00 95.56 323 ALA A N 1
ATOM 2575 C CA . ALA A 1 323 ? 23.321 -3.386 -13.109 1.00 95.56 323 ALA A CA 1
ATOM 2576 C C . ALA A 1 323 ? 23.109 -3.231 -11.590 1.00 95.56 323 ALA A C 1
ATOM 2578 O O . ALA A 1 323 ? 22.069 -3.627 -11.056 1.00 95.56 323 ALA A O 1
ATOM 2579 N N . VAL A 1 324 ? 24.063 -2.601 -10.892 1.00 97.75 324 VAL A N 1
ATOM 2580 C CA . VAL A 1 324 ? 23.925 -2.272 -9.467 1.00 97.75 324 VAL A CA 1
ATOM 2581 C C . VAL A 1 324 ? 22.764 -1.298 -9.250 1.00 97.75 324 VAL A C 1
ATOM 2583 O O . VAL A 1 324 ? 21.902 -1.579 -8.422 1.00 97.75 324 VAL A O 1
ATOM 2586 N N . VAL A 1 325 ? 22.664 -0.203 -10.009 1.00 97.75 325 VAL A N 1
ATOM 2587 C CA . VAL A 1 325 ? 21.537 0.743 -9.892 1.00 97.75 325 VAL A CA 1
ATOM 2588 C C . VAL A 1 325 ? 20.190 0.066 -10.152 1.00 97.75 325 VAL A C 1
ATOM 2590 O O . VAL A 1 325 ? 19.246 0.260 -9.387 1.00 97.75 325 VAL A O 1
ATOM 2593 N N . GLU A 1 326 ? 20.077 -0.755 -11.194 1.00 96.19 326 GLU A N 1
ATOM 2594 C CA . GLU A 1 326 ? 18.822 -1.447 -11.510 1.00 96.19 326 GLU A CA 1
ATOM 2595 C C . GLU A 1 326 ? 18.405 -2.399 -10.376 1.00 96.19 326 GLU A C 1
ATOM 2597 O O . GLU A 1 326 ? 17.261 -2.378 -9.918 1.00 96.19 326 GLU A O 1
ATOM 2602 N N . SER A 1 327 ? 19.351 -3.184 -9.854 1.00 97.62 327 SER A N 1
ATOM 2603 C CA . SER A 1 327 ? 19.076 -4.125 -8.763 1.00 97.62 327 SER A CA 1
ATOM 2604 C C . SER A 1 327 ? 18.677 -3.425 -7.457 1.00 97.62 327 SER A C 1
ATOM 2606 O O . SER A 1 327 ? 17.726 -3.841 -6.790 1.00 97.62 327 SER A O 1
ATOM 2608 N N . THR A 1 328 ? 19.357 -2.332 -7.104 1.00 98.00 328 THR A N 1
ATOM 2609 C CA . THR A 1 328 ? 19.129 -1.616 -5.844 1.00 98.00 328 THR A CA 1
ATOM 2610 C C . THR A 1 328 ? 17.842 -0.800 -5.892 1.00 98.00 328 THR A C 1
ATOM 2612 O O . THR A 1 328 ? 17.083 -0.805 -4.924 1.00 98.00 328 THR A O 1
ATOM 2615 N N . THR A 1 329 ? 17.518 -0.171 -7.025 1.00 97.12 329 THR A N 1
ATOM 2616 C CA . THR A 1 329 ? 16.244 0.549 -7.205 1.00 97.12 329 THR A CA 1
ATOM 2617 C C . THR A 1 329 ? 15.039 -0.396 -7.207 1.00 97.12 329 THR A C 1
ATOM 2619 O O . THR A 1 329 ? 13.995 -0.067 -6.631 1.00 97.12 329 THR A O 1
ATOM 2622 N N . ALA A 1 330 ? 15.178 -1.599 -7.777 1.00 96.81 330 ALA A N 1
ATOM 2623 C CA . ALA A 1 330 ? 14.163 -2.645 -7.670 1.00 96.81 330 ALA A CA 1
ATOM 2624 C C . ALA A 1 330 ? 13.978 -3.103 -6.214 1.00 96.81 330 ALA A C 1
ATOM 2626 O O . ALA A 1 330 ? 12.844 -3.217 -5.744 1.00 96.81 330 ALA A O 1
ATOM 2627 N N . PHE A 1 331 ? 15.076 -3.310 -5.480 1.00 97.88 331 PHE A N 1
ATOM 2628 C CA . PHE A 1 331 ? 15.035 -3.661 -4.061 1.00 97.88 331 PHE A CA 1
ATOM 2629 C C . PHE A 1 331 ? 14.358 -2.572 -3.214 1.00 97.88 331 PHE A C 1
ATOM 2631 O O . PHE A 1 331 ? 13.403 -2.872 -2.497 1.00 97.88 331 PHE A O 1
ATOM 2638 N N . LEU A 1 332 ? 14.757 -1.304 -3.368 1.00 98.12 332 LEU A N 1
ATOM 2639 C CA . LEU A 1 332 ? 14.137 -0.161 -2.688 1.00 98.12 332 LEU A CA 1
ATOM 2640 C C . LEU A 1 332 ? 12.634 -0.081 -2.971 1.00 98.12 332 LEU A C 1
ATOM 2642 O O . LEU A 1 332 ? 11.845 0.135 -2.051 1.00 98.12 332 LEU A O 1
ATOM 2646 N N . SER A 1 333 ? 12.221 -0.310 -4.218 1.00 97.38 333 SER A N 1
ATOM 2647 C CA . SER A 1 333 ? 10.803 -0.307 -4.595 1.00 97.38 333 SER A CA 1
ATOM 2648 C C . SER A 1 333 ? 10.011 -1.373 -3.832 1.00 97.38 333 SER A C 1
ATOM 2650 O O . SER A 1 333 ? 8.947 -1.078 -3.288 1.00 97.38 333 SER A O 1
ATOM 2652 N N . GLN A 1 334 ? 10.539 -2.596 -3.735 1.00 97.00 334 GLN A N 1
ATOM 2653 C CA . GLN A 1 334 ? 9.874 -3.688 -3.016 1.00 97.00 334 GLN A CA 1
ATOM 2654 C C . GLN A 1 334 ? 9.803 -3.446 -1.509 1.00 97.00 334 GLN A C 1
ATOM 2656 O O . GLN A 1 334 ? 8.770 -3.703 -0.884 1.00 97.00 334 GLN A O 1
ATOM 2661 N N . VAL A 1 335 ? 10.880 -2.922 -0.923 1.00 98.12 335 VAL A N 1
ATOM 2662 C CA . VAL A 1 335 ? 10.908 -2.580 0.502 1.00 98.12 335 VAL A CA 1
ATOM 2663 C C . VAL A 1 335 ? 9.934 -1.439 0.798 1.00 98.12 335 VAL A C 1
ATOM 2665 O O . VAL A 1 335 ? 9.182 -1.525 1.764 1.00 98.12 335 VAL A O 1
ATOM 2668 N N . THR A 1 336 ? 9.863 -0.426 -0.069 1.00 97.94 336 THR A N 1
ATOM 2669 C CA . THR A 1 336 ? 8.914 0.693 0.060 1.00 97.94 336 THR A CA 1
ATOM 2670 C C . THR A 1 336 ? 7.468 0.201 0.060 1.00 97.94 336 THR A C 1
ATOM 2672 O O . THR A 1 336 ? 6.696 0.582 0.935 1.00 97.94 336 THR A O 1
ATOM 2675 N N . VAL A 1 337 ? 7.095 -0.671 -0.884 1.00 97.31 337 VAL A N 1
ATOM 2676 C CA . VAL A 1 337 ? 5.740 -1.253 -0.933 1.00 97.31 337 VAL A CA 1
ATOM 2677 C C . VAL A 1 337 ? 5.450 -2.068 0.327 1.00 97.31 337 VAL A C 1
ATOM 2679 O O . VAL A 1 337 ? 4.417 -1.865 0.960 1.00 97.31 337 VAL A O 1
ATOM 2682 N N . SER A 1 338 ? 6.384 -2.928 0.736 1.00 97.50 338 SER A N 1
ATOM 2683 C CA . SER A 1 338 ? 6.230 -3.765 1.934 1.00 97.50 338 SER A CA 1
ATOM 2684 C C . SER A 1 338 ? 6.068 -2.929 3.208 1.00 97.50 338 SER A C 1
ATOM 2686 O O . SER A 1 338 ? 5.266 -3.264 4.082 1.00 97.50 338 SER A O 1
ATOM 2688 N N . LEU A 1 339 ? 6.814 -1.827 3.316 1.00 98.06 339 LEU A N 1
ATOM 2689 C CA . LEU A 1 339 ? 6.734 -0.910 4.446 1.00 98.06 339 LEU A CA 1
ATOM 2690 C C . LEU A 1 339 ? 5.405 -0.145 4.458 1.00 98.06 339 LEU A C 1
ATOM 2692 O O . LEU A 1 339 ? 4.781 -0.053 5.511 1.00 98.06 339 LEU A O 1
ATOM 2696 N N . VAL A 1 340 ? 4.927 0.332 3.305 1.00 97.56 340 VAL A N 1
ATOM 2697 C CA . VAL A 1 340 ? 3.606 0.976 3.187 1.00 97.56 340 VAL A CA 1
ATOM 2698 C C . VAL A 1 340 ? 2.488 0.026 3.619 1.00 97.56 340 VAL A C 1
ATOM 2700 O O . VAL A 1 340 ? 1.667 0.396 4.457 1.00 97.56 340 VAL A O 1
ATOM 2703 N N . GLU A 1 341 ? 2.486 -1.214 3.124 1.00 96.38 341 GLU A N 1
ATOM 2704 C CA . GLU A 1 341 ? 1.506 -2.230 3.534 1.00 96.38 341 GLU A CA 1
ATOM 2705 C C . GLU A 1 341 ? 1.559 -2.495 5.045 1.00 96.38 341 GLU A C 1
ATOM 2707 O O . GLU A 1 341 ? 0.522 -2.626 5.700 1.00 96.38 341 GLU A O 1
ATOM 2712 N N . SER A 1 342 ? 2.765 -2.544 5.618 1.00 97.62 342 SER A N 1
ATOM 2713 C CA . SER A 1 342 ? 2.940 -2.716 7.057 1.00 97.62 342 SER A CA 1
ATOM 2714 C C . SER A 1 342 ? 2.419 -1.523 7.857 1.00 97.62 342 SER A C 1
ATOM 2716 O O . SER A 1 342 ? 1.804 -1.754 8.897 1.00 97.62 342 SER A O 1
ATOM 2718 N N . CYS A 1 343 ? 2.636 -0.285 7.399 1.00 97.56 343 CYS A N 1
ATOM 2719 C CA . CYS A 1 343 ? 2.077 0.909 8.036 1.00 97.56 343 CYS A CA 1
ATOM 2720 C C . CYS A 1 343 ? 0.549 0.837 8.046 1.00 97.56 343 CYS A C 1
ATOM 2722 O O . CYS A 1 343 ? -0.057 0.960 9.103 1.00 97.56 343 CYS A O 1
ATOM 2724 N N . GLU A 1 344 ? -0.082 0.542 6.906 1.00 97.00 344 GLU A N 1
ATOM 2725 C CA . GLU A 1 344 ? -1.544 0.448 6.828 1.00 97.00 344 GLU A CA 1
ATOM 2726 C C . GLU A 1 344 ? -2.129 -0.633 7.747 1.00 97.00 344 GLU A C 1
ATOM 2728 O O . GLU A 1 344 ? -3.157 -0.414 8.391 1.00 97.00 344 GLU A O 1
ATOM 2733 N N . GLN A 1 345 ? -1.513 -1.820 7.790 1.00 96.12 345 GLN A N 1
ATOM 2734 C CA . GLN A 1 345 ? -1.964 -2.908 8.663 1.00 96.12 345 GLN A CA 1
ATOM 2735 C C . GLN A 1 345 ? -1.831 -2.528 10.138 1.00 96.12 345 GLN A C 1
ATOM 2737 O O . GLN A 1 345 ? -2.751 -2.774 10.918 1.00 96.12 345 GLN A O 1
ATOM 2742 N N . TYR A 1 346 ? -0.717 -1.895 10.506 1.00 98.31 346 TYR A N 1
ATOM 2743 C CA . TYR A 1 346 ? -0.473 -1.442 11.868 1.00 98.31 346 TYR A CA 1
ATOM 2744 C C . TYR A 1 346 ? -1.462 -0.340 12.282 1.00 98.31 346 TYR A C 1
ATOM 2746 O O . TYR A 1 346 ? -2.122 -0.476 13.311 1.00 98.31 346 TYR A O 1
ATOM 2754 N N . THR A 1 347 ? -1.687 0.669 11.435 1.00 97.81 347 THR A N 1
ATOM 2755 C CA . THR A 1 347 ? -2.702 1.714 11.652 1.00 97.81 347 THR A CA 1
ATOM 2756 C C . THR A 1 347 ? -4.105 1.126 11.831 1.00 97.81 347 THR A C 1
ATOM 2758 O O . THR A 1 347 ? -4.838 1.515 12.739 1.00 97.81 347 THR A O 1
ATOM 2761 N N . LYS A 1 348 ? -4.497 0.143 11.007 1.00 96.94 348 LYS A N 1
ATOM 2762 C CA . LYS A 1 348 ? -5.798 -0.538 11.151 1.00 96.94 348 LYS A CA 1
ATOM 2763 C C . LYS A 1 348 ? -5.922 -1.257 12.494 1.00 96.94 348 LYS A C 1
ATOM 2765 O O . LYS A 1 348 ? -6.971 -1.169 13.127 1.00 96.94 348 LYS A O 1
ATOM 2770 N N . ALA A 1 349 ? -4.871 -1.950 12.929 1.00 97.31 349 ALA A N 1
ATOM 2771 C CA . ALA A 1 349 ? -4.863 -2.645 14.211 1.00 97.31 349 ALA A CA 1
ATOM 2772 C C . ALA A 1 349 ? -4.975 -1.670 15.396 1.00 97.31 349 ALA A C 1
ATOM 2774 O O . ALA A 1 349 ? -5.728 -1.945 16.329 1.00 97.31 349 ALA A O 1
ATOM 2775 N N . LEU A 1 350 ? -4.316 -0.505 15.323 1.00 98.06 350 LEU A N 1
ATOM 2776 C CA . LEU A 1 350 ? -4.467 0.564 16.316 1.00 98.06 350 LEU A CA 1
ATOM 2777 C C . LEU A 1 350 ? -5.920 1.041 16.414 1.00 98.06 350 LEU A C 1
ATOM 2779 O O . LEU A 1 350 ? -6.476 1.069 17.507 1.00 98.06 350 LEU A O 1
ATOM 2783 N N . TYR A 1 351 ? -6.579 1.326 15.288 1.00 97.50 351 TYR A N 1
ATOM 2784 C CA . TYR A 1 351 ? -7.982 1.757 15.313 1.00 97.50 351 TYR A CA 1
ATOM 2785 C C . TYR A 1 351 ? -8.942 0.693 15.854 1.00 97.50 351 TYR A C 1
ATOM 2787 O O . TYR A 1 351 ? -9.928 1.034 16.509 1.00 97.50 351 TYR A O 1
ATOM 2795 N N . ILE A 1 352 ? -8.681 -0.592 15.596 1.00 96.38 352 ILE A N 1
ATOM 2796 C CA . ILE A 1 352 ? -9.457 -1.687 16.197 1.00 96.38 352 ILE A CA 1
ATOM 2797 C C . ILE A 1 352 ? -9.281 -1.671 17.716 1.00 96.38 352 ILE A C 1
ATOM 2799 O O . ILE A 1 352 ? -10.271 -1.690 18.445 1.00 96.38 352 ILE A O 1
ATOM 2803 N N . LEU A 1 353 ? -8.038 -1.575 18.190 1.00 97.62 353 LEU A N 1
ATOM 2804 C CA . LEU A 1 353 ? -7.737 -1.530 19.615 1.00 97.62 353 LEU A CA 1
ATOM 2805 C C . LEU A 1 353 ? -8.371 -0.305 20.298 1.00 97.62 353 LEU A C 1
ATOM 2807 O O . LEU A 1 353 ? -8.997 -0.454 21.345 1.00 97.62 353 LEU A O 1
ATOM 2811 N N . MET A 1 354 ? -8.309 0.875 19.675 1.00 97.25 354 MET A N 1
ATOM 2812 C CA . MET A 1 354 ? -8.980 2.086 20.165 1.00 97.25 354 MET A CA 1
ATOM 2813 C C . MET A 1 354 ? -10.494 1.892 20.304 1.00 97.25 354 MET A C 1
ATOM 2815 O O . MET A 1 354 ? -11.078 2.317 21.296 1.00 97.25 354 MET A O 1
ATOM 2819 N N . LYS A 1 355 ? -11.145 1.238 19.334 1.00 96.62 355 LYS A N 1
ATOM 2820 C CA . LYS A 1 355 ? -12.588 0.954 19.403 1.00 96.62 355 LYS A CA 1
ATOM 2821 C C . LYS A 1 355 ? -12.940 -0.021 20.522 1.00 96.62 355 LYS A C 1
ATOM 2823 O O . LYS A 1 355 ? -13.970 0.155 21.164 1.00 96.62 355 LYS A O 1
ATOM 2828 N N . LEU A 1 356 ? -12.106 -1.034 20.754 1.00 95.31 356 LEU A N 1
ATOM 2829 C CA . LEU A 1 356 ? -12.295 -1.962 21.869 1.00 95.31 356 LEU A CA 1
ATOM 2830 C C . LEU A 1 356 ? -12.139 -1.246 23.216 1.00 95.31 356 LEU A C 1
ATOM 2832 O O . LEU A 1 356 ? -12.945 -1.466 24.115 1.00 95.31 356 LEU A O 1
ATOM 2836 N N . MET A 1 357 ? -11.160 -0.345 23.332 1.00 96.00 357 MET A N 1
ATOM 2837 C CA . MET A 1 357 ? -10.977 0.502 24.514 1.00 96.00 357 MET A CA 1
ATOM 2838 C C . MET A 1 357 ? -12.167 1.437 24.759 1.00 96.00 357 MET A C 1
ATOM 2840 O O . MET A 1 357 ? -12.670 1.498 25.875 1.00 96.00 357 MET A O 1
ATOM 2844 N N . ASP A 1 358 ? -12.675 2.104 23.721 1.00 95.50 358 ASP A N 1
ATOM 2845 C CA . ASP A 1 358 ? -13.886 2.931 23.825 1.00 95.50 358 ASP A CA 1
ATOM 2846 C C . ASP A 1 358 ? -15.111 2.103 24.251 1.00 95.50 358 ASP A C 1
ATOM 2848 O O . ASP A 1 358 ? -15.915 2.527 25.080 1.00 95.50 358 ASP A O 1
ATOM 2852 N N . TYR A 1 359 ? -15.248 0.886 23.717 1.00 94.38 359 TYR A N 1
ATOM 2853 C CA . TYR A 1 359 ? -16.338 -0.008 24.094 1.00 94.38 359 TYR A CA 1
ATOM 2854 C C . TYR A 1 359 ? -16.215 -0.499 25.542 1.00 94.38 359 TYR A C 1
ATOM 2856 O O . TYR A 1 359 ? -17.220 -0.553 26.247 1.00 94.38 359 TYR A O 1
ATOM 2864 N N . ARG A 1 360 ? -14.998 -0.776 26.020 1.00 94.00 360 ARG A N 1
ATOM 2865 C CA . ARG A 1 360 ? -14.743 -1.130 27.424 1.00 94.00 360 ARG A CA 1
ATOM 2866 C C . ARG A 1 360 ? -15.269 -0.063 28.379 1.00 94.00 360 ARG A C 1
ATOM 2868 O O . ARG A 1 360 ? -15.980 -0.404 29.317 1.00 94.00 360 ARG A O 1
ATOM 2875 N N . LEU A 1 361 ? -15.022 1.214 28.085 1.00 94.31 361 LEU A N 1
ATOM 2876 C CA . LEU A 1 361 ? -15.523 2.326 28.901 1.00 94.31 361 LEU A CA 1
ATOM 2877 C C . LEU A 1 361 ? -17.055 2.386 28.981 1.00 94.31 361 LEU A C 1
ATOM 2879 O O . LEU A 1 361 ? -17.601 2.822 29.990 1.00 94.31 361 LEU A O 1
ATOM 2883 N N . LYS A 1 362 ? -17.765 1.918 27.950 1.00 93.88 362 LYS A N 1
ATOM 2884 C CA . LYS A 1 362 ? -19.240 1.888 27.917 1.00 93.88 362 LYS A CA 1
ATOM 2885 C C . LYS A 1 362 ? -19.847 0.736 28.715 1.00 93.88 362 LYS A C 1
ATOM 2887 O O . LYS A 1 362 ? -21.028 0.789 29.040 1.00 93.88 362 LYS A O 1
ATOM 2892 N N . VAL A 1 363 ? -19.066 -0.307 28.981 1.00 93.75 363 VAL A N 1
ATOM 2893 C CA . VAL A 1 363 ? -19.522 -1.561 29.602 1.00 93.75 363 VAL A CA 1
ATOM 2894 C C . VAL A 1 363 ? -19.067 -1.675 31.064 1.00 93.75 363 VAL A C 1
ATOM 2896 O O . VAL A 1 363 ? -19.409 -2.646 31.736 1.00 93.75 363 VAL A O 1
ATOM 2899 N N . LEU A 1 364 ? -18.357 -0.667 31.585 1.00 92.12 364 LEU A N 1
ATOM 2900 C CA . LEU A 1 364 ? -17.896 -0.622 32.975 1.00 92.12 364 LEU A CA 1
ATOM 2901 C C . LEU A 1 364 ? -19.028 -0.944 33.962 1.00 92.12 364 LEU A C 1
ATOM 2903 O O . LEU A 1 364 ? -20.086 -0.309 33.956 1.00 92.12 364 LEU A O 1
ATOM 2907 N N . GLY A 1 365 ? -18.790 -1.942 34.816 1.00 86.38 365 GLY A N 1
ATOM 2908 C CA . GLY A 1 365 ? -19.742 -2.405 35.827 1.00 86.38 365 GLY A CA 1
ATOM 2909 C C . GLY A 1 365 ? -20.633 -3.570 35.408 1.00 86.38 365 GLY A C 1
ATOM 2910 O O . GLY A 1 365 ? -21.324 -4.131 36.259 1.00 86.38 365 GLY A O 1
ATOM 2911 N N . ASN A 1 366 ? -20.586 -3.994 34.145 1.00 90.00 366 ASN A N 1
ATOM 2912 C CA . ASN A 1 366 ? -21.170 -5.259 33.711 1.00 90.00 366 ASN A CA 1
ATOM 2913 C C . ASN A 1 366 ? -20.085 -6.346 33.673 1.00 90.00 366 ASN A C 1
ATOM 2915 O O . ASN A 1 366 ? -19.438 -6.542 32.645 1.00 90.00 366 ASN A O 1
ATOM 2919 N N . GLY A 1 367 ? -19.910 -7.065 34.786 1.00 86.31 367 GLY A N 1
ATOM 2920 C CA . GLY A 1 367 ? -18.766 -7.961 35.002 1.00 86.31 367 GLY A CA 1
ATOM 2921 C C . GLY A 1 367 ? -18.516 -9.004 33.903 1.00 86.31 367 GLY A C 1
ATOM 2922 O O . GLY A 1 367 ? -17.371 -9.205 33.510 1.00 86.31 367 GLY A O 1
ATOM 2923 N N . GLU A 1 368 ? -19.556 -9.636 33.347 1.00 90.62 368 GLU A N 1
ATOM 2924 C CA . GLU A 1 368 ? -19.372 -10.645 32.288 1.00 90.62 368 GLU A CA 1
ATOM 2925 C C . GLU A 1 368 ? -18.919 -10.009 30.965 1.00 90.62 368 GLU A C 1
ATOM 2927 O O . GLU A 1 368 ? -18.023 -10.512 30.283 1.00 90.62 368 GLU A O 1
ATOM 2932 N N . SER A 1 369 ? -19.544 -8.893 30.588 1.00 88.69 369 SER A N 1
ATOM 2933 C CA . SER A 1 369 ? -19.239 -8.217 29.324 1.00 88.69 369 SER A CA 1
ATOM 2934 C C . SER A 1 369 ? -17.897 -7.483 29.395 1.00 88.69 369 SER A C 1
ATOM 2936 O O . SER A 1 369 ? -17.152 -7.459 28.418 1.00 88.69 369 SER A O 1
ATOM 2938 N N . GLU A 1 370 ? -17.558 -6.938 30.562 1.00 91.31 370 GLU A N 1
ATOM 2939 C CA . GLU A 1 370 ? -16.277 -6.295 30.843 1.00 91.31 370 GLU A CA 1
ATOM 2940 C C . GLU A 1 370 ? -15.113 -7.285 30.708 1.00 91.31 370 GLU A C 1
ATOM 2942 O O . GLU A 1 370 ? -14.143 -6.987 30.007 1.00 91.31 370 GLU A O 1
ATOM 2947 N N . GLN A 1 371 ? -15.245 -8.491 31.276 1.00 92.88 371 GLN A N 1
ATOM 2948 C CA . GLN A 1 371 ? -14.221 -9.533 31.167 1.00 92.88 371 GLN A CA 1
ATOM 2949 C C . GLN A 1 371 ? -13.999 -9.968 29.711 1.00 92.88 371 GLN A C 1
ATOM 2951 O O . GLN A 1 371 ? -12.863 -9.999 29.242 1.00 92.88 371 GLN A O 1
ATOM 2956 N N . LYS A 1 372 ? -15.077 -10.217 28.952 1.00 93.44 372 LYS A N 1
ATOM 2957 C CA . LYS A 1 372 ? -14.976 -10.597 27.528 1.00 93.44 372 LYS A CA 1
ATOM 2958 C C . LYS A 1 372 ? -14.243 -9.542 26.696 1.00 93.44 372 LYS A C 1
ATOM 2960 O O . LYS A 1 372 ? -13.444 -9.873 25.823 1.00 93.44 372 LYS A O 1
ATOM 2965 N N . ILE A 1 373 ? -14.509 -8.260 26.952 1.00 94.69 373 ILE A N 1
ATOM 2966 C CA . ILE A 1 373 ? -13.840 -7.162 26.245 1.00 94.69 373 ILE A CA 1
ATOM 2967 C C . ILE A 1 373 ? -12.390 -7.001 26.697 1.00 94.69 373 ILE A C 1
ATOM 2969 O O . ILE A 1 373 ? -11.534 -6.690 25.868 1.00 94.69 373 ILE A O 1
ATOM 2973 N N . ALA A 1 374 ? -12.086 -7.240 27.973 1.00 93.50 374 ALA A N 1
ATOM 2974 C CA . ALA A 1 374 ? -10.715 -7.254 28.465 1.00 93.50 374 ALA A CA 1
ATOM 2975 C C . ALA A 1 374 ? -9.862 -8.304 27.733 1.00 93.50 374 ALA A C 1
ATOM 2977 O O . ALA A 1 374 ? -8.775 -7.968 27.260 1.00 93.50 374 ALA A O 1
ATOM 2978 N N . ASP A 1 375 ? -10.383 -9.519 27.552 1.00 94.94 375 ASP A N 1
ATOM 2979 C CA . ASP A 1 375 ? -9.687 -10.596 26.837 1.00 94.94 375 ASP A CA 1
ATOM 2980 C C . ASP A 1 375 ? -9.434 -10.227 25.362 1.00 94.94 375 ASP A C 1
ATOM 2982 O O . ASP A 1 375 ? -8.314 -10.359 24.861 1.00 94.94 375 ASP A O 1
ATOM 2986 N N . LEU A 1 376 ? -10.433 -9.650 24.679 1.00 95.75 376 LEU A N 1
ATOM 2987 C CA . LEU A 1 376 ? -10.278 -9.157 23.302 1.00 95.75 376 LEU A CA 1
ATOM 2988 C C . LEU A 1 376 ? -9.255 -8.017 23.188 1.00 95.75 376 LEU A C 1
ATOM 2990 O O . LEU A 1 376 ? -8.531 -7.925 22.196 1.00 95.75 376 LEU A O 1
ATOM 2994 N N . ILE A 1 377 ? -9.167 -7.140 24.192 1.00 95.69 377 ILE A N 1
ATOM 2995 C CA . ILE A 1 377 ? -8.150 -6.080 24.242 1.00 95.69 377 ILE A CA 1
ATOM 2996 C C . ILE A 1 377 ? -6.748 -6.680 24.389 1.00 95.69 377 ILE A C 1
ATOM 2998 O O . ILE A 1 377 ? -5.813 -6.179 23.759 1.00 95.69 377 ILE A O 1
ATOM 3002 N N . ILE A 1 378 ? -6.582 -7.741 25.183 1.00 96.69 378 ILE A N 1
ATOM 3003 C CA . ILE A 1 378 ? -5.298 -8.443 25.330 1.00 96.69 378 ILE A CA 1
ATOM 3004 C C . ILE A 1 378 ? -4.869 -9.041 23.984 1.00 96.69 378 ILE A C 1
ATOM 3006 O O . ILE A 1 378 ? -3.738 -8.811 23.543 1.00 96.69 378 ILE A O 1
ATOM 3010 N N . GLU A 1 379 ? -5.775 -9.731 23.288 1.00 95.38 379 GLU A N 1
ATOM 3011 C CA . GLU A 1 379 ? -5.503 -10.291 21.959 1.00 95.38 379 GLU A CA 1
ATOM 3012 C C . GLU A 1 379 ? -5.158 -9.195 20.936 1.00 95.38 379 GLU A C 1
ATOM 3014 O O . GLU A 1 379 ? -4.154 -9.279 20.217 1.00 95.38 379 GLU A O 1
ATOM 3019 N N . ALA A 1 380 ? -5.943 -8.115 20.905 1.00 95.50 380 ALA A N 1
ATOM 3020 C CA . ALA A 1 380 ? -5.704 -6.989 20.013 1.00 95.50 380 ALA A CA 1
ATOM 3021 C C . ALA A 1 380 ? -4.347 -6.317 20.287 1.00 95.50 380 ALA A C 1
ATOM 3023 O O . ALA A 1 380 ? -3.620 -6.010 19.341 1.00 95.50 380 ALA A O 1
ATOM 3024 N N . ARG A 1 381 ? -3.948 -6.151 21.556 1.00 97.31 381 ARG A N 1
ATOM 3025 C CA . ARG A 1 381 ? -2.619 -5.636 21.936 1.00 97.31 381 ARG A CA 1
ATOM 3026 C C . ARG A 1 381 ? -1.489 -6.544 21.460 1.00 97.31 381 ARG A C 1
ATOM 3028 O O . ARG A 1 381 ? -0.494 -6.041 20.938 1.00 97.31 381 ARG A O 1
ATOM 3035 N N . ALA A 1 382 ? -1.639 -7.862 21.580 1.00 97.44 382 ALA A N 1
ATOM 3036 C CA . ALA A 1 382 ? -0.652 -8.809 21.062 1.00 97.44 382 ALA A CA 1
ATOM 3037 C C . ALA A 1 382 ? -0.484 -8.669 19.536 1.00 97.44 382 ALA A C 1
ATOM 3039 O O . ALA A 1 382 ? 0.641 -8.617 19.029 1.00 97.44 382 ALA A O 1
ATOM 3040 N N . SER A 1 383 ? -1.594 -8.523 18.806 1.00 96.19 383 SER A N 1
ATOM 3041 C CA . SER A 1 383 ? -1.593 -8.282 17.358 1.00 96.19 383 SER A CA 1
ATOM 3042 C C . SER A 1 383 ? -0.925 -6.950 16.978 1.00 96.19 383 SER A C 1
ATOM 3044 O O . SER A 1 383 ? -0.049 -6.916 16.108 1.00 96.19 383 SER A O 1
ATOM 3046 N N . VAL A 1 384 ? -1.268 -5.862 17.677 1.00 97.56 384 VAL A N 1
ATOM 3047 C CA . VAL A 1 384 ? -0.666 -4.527 17.504 1.00 97.56 384 VAL A CA 1
ATOM 3048 C C . VAL A 1 384 ? 0.846 -4.574 17.741 1.00 97.56 384 VAL A C 1
ATOM 3050 O O . VAL A 1 384 ? 1.603 -4.085 16.905 1.00 97.56 384 VAL A O 1
ATOM 3053 N N . ASN A 1 385 ? 1.308 -5.223 18.813 1.00 97.69 385 ASN A N 1
ATOM 3054 C CA . ASN A 1 385 ? 2.736 -5.353 19.121 1.00 97.69 385 ASN A CA 1
ATOM 3055 C C . ASN A 1 385 ? 3.501 -6.135 18.046 1.00 97.69 385 ASN A C 1
ATOM 3057 O O . ASN A 1 385 ? 4.593 -5.731 17.639 1.00 97.69 385 ASN A O 1
ATOM 3061 N N . LYS A 1 386 ? 2.912 -7.218 17.528 1.00 97.62 386 LYS A N 1
ATOM 3062 C CA . LYS A 1 386 ? 3.491 -7.988 16.420 1.00 97.62 386 LYS A CA 1
ATOM 3063 C C . LYS A 1 386 ? 3.640 -7.139 15.154 1.00 97.62 386 LYS A C 1
ATOM 3065 O O . LYS A 1 386 ? 4.680 -7.183 14.498 1.00 97.62 386 LYS A O 1
ATOM 3070 N N . LEU A 1 387 ? 2.613 -6.363 14.807 1.00 97.62 387 LEU A N 1
ATOM 3071 C CA . LEU A 1 387 ? 2.639 -5.480 13.637 1.00 97.62 387 LEU A CA 1
ATOM 3072 C C . LEU A 1 387 ? 3.615 -4.313 13.814 1.00 97.62 387 LEU A C 1
ATOM 3074 O O . LEU A 1 387 ? 4.316 -3.973 12.863 1.00 97.62 387 LEU A O 1
ATOM 3078 N N . LYS A 1 388 ? 3.716 -3.758 15.025 1.00 97.94 388 LYS A N 1
ATOM 3079 C CA . LYS A 1 388 ? 4.692 -2.724 15.380 1.00 97.94 388 LYS A CA 1
ATOM 3080 C C . LYS A 1 388 ? 6.125 -3.210 15.182 1.00 97.94 388 LYS A C 1
ATOM 3082 O O . LYS A 1 388 ? 6.904 -2.544 14.506 1.00 97.94 388 LYS A O 1
ATOM 3087 N N . SER A 1 389 ? 6.456 -4.387 15.715 1.00 97.88 389 SER A N 1
ATOM 3088 C CA . SER A 1 389 ? 7.783 -4.996 15.559 1.00 97.88 389 SER A CA 1
ATOM 3089 C C . SER A 1 389 ? 8.119 -5.236 14.082 1.00 97.88 389 SER A C 1
ATOM 3091 O O . SER A 1 389 ? 9.161 -4.787 13.608 1.00 97.88 389 SER A O 1
ATOM 3093 N N . ARG A 1 390 ? 7.189 -5.819 13.312 1.00 96.94 390 ARG A N 1
ATOM 3094 C CA . ARG A 1 390 ? 7.353 -5.992 11.859 1.00 96.94 390 ARG A CA 1
ATOM 3095 C C . ARG A 1 390 ? 7.562 -4.663 11.126 1.00 96.94 390 ARG A C 1
ATOM 3097 O O . ARG A 1 390 ? 8.358 -4.598 10.190 1.00 96.94 390 ARG A O 1
ATOM 3104 N N . ASN A 1 391 ? 6.843 -3.611 11.517 1.00 97.75 391 ASN A N 1
ATOM 3105 C CA . ASN A 1 391 ? 6.997 -2.293 10.913 1.00 97.75 391 ASN A CA 1
ATOM 3106 C C . ASN A 1 391 ? 8.395 -1.720 11.180 1.00 97.75 391 ASN A C 1
ATOM 3108 O O . ASN A 1 391 ? 9.039 -1.248 10.248 1.00 97.75 391 ASN A O 1
ATOM 3112 N N . GLN A 1 392 ? 8.893 -1.828 12.414 1.00 97.94 392 GLN A N 1
ATOM 3113 C CA . GLN A 1 392 ? 10.240 -1.387 12.793 1.00 97.94 392 GLN A CA 1
ATOM 3114 C C . GLN A 1 392 ? 11.332 -2.132 12.011 1.00 97.94 392 GLN A C 1
ATOM 3116 O O . GLN A 1 392 ? 12.250 -1.501 11.488 1.00 97.94 392 GLN A O 1
ATOM 3121 N N . GLU A 1 393 ? 11.209 -3.453 11.852 1.00 98.06 393 GLU A N 1
ATOM 3122 C CA . GLU A 1 393 ? 12.127 -4.247 11.021 1.00 98.06 393 GLU A CA 1
ATOM 3123 C C . GLU A 1 393 ? 12.152 -3.758 9.565 1.00 98.06 393 GLU A C 1
ATOM 3125 O O . GLU A 1 393 ? 13.219 -3.582 8.973 1.00 98.06 393 GLU A O 1
ATOM 3130 N N . LEU A 1 394 ? 10.979 -3.485 8.984 1.00 98.19 394 LEU A N 1
ATOM 3131 C CA . LEU A 1 394 ? 10.869 -2.975 7.616 1.00 98.19 394 LEU A CA 1
ATOM 3132 C C . LEU A 1 394 ? 11.396 -1.543 7.471 1.00 98.19 394 LEU A C 1
ATOM 3134 O O . LEU A 1 394 ? 11.943 -1.214 6.420 1.00 98.19 394 LEU A O 1
ATOM 3138 N N . GLN A 1 395 ? 11.278 -0.700 8.499 1.00 97.81 395 GLN A N 1
ATOM 3139 C CA . GLN A 1 395 ? 11.883 0.635 8.503 1.00 97.81 395 GLN A CA 1
ATOM 3140 C C . GLN A 1 395 ? 13.413 0.554 8.472 1.00 97.81 395 GLN A C 1
ATOM 3142 O O . GLN A 1 395 ? 14.047 1.257 7.684 1.00 97.81 395 GLN A O 1
ATOM 3147 N N . LEU A 1 396 ? 14.011 -0.338 9.268 1.00 98.19 396 LEU A N 1
ATOM 3148 C CA . LEU A 1 396 ? 15.457 -0.578 9.234 1.00 98.19 396 LEU A CA 1
ATOM 3149 C C . LEU A 1 396 ? 15.902 -1.084 7.855 1.00 98.19 396 LEU A C 1
ATOM 3151 O O . LEU A 1 396 ? 16.886 -0.592 7.296 1.00 98.19 396 LEU A O 1
ATOM 3155 N N . LEU A 1 397 ? 15.142 -2.015 7.271 1.00 98.12 397 LEU A N 1
ATOM 3156 C CA . LEU A 1 397 ? 15.407 -2.526 5.927 1.00 98.12 397 LEU A CA 1
ATOM 3157 C C . LEU A 1 397 ? 15.289 -1.430 4.858 1.00 98.12 397 LEU A C 1
ATOM 3159 O O . LEU A 1 397 ? 16.107 -1.380 3.941 1.00 98.12 397 LEU A O 1
ATOM 3163 N N . TYR A 1 398 ? 14.309 -0.532 4.987 1.00 98.44 398 TYR A N 1
ATOM 3164 C CA . TYR A 1 398 ? 14.139 0.617 4.097 1.00 98.44 398 TYR A CA 1
ATOM 3165 C C . TYR A 1 398 ? 15.340 1.556 4.159 1.00 98.44 398 TYR A C 1
ATOM 3167 O O . TYR A 1 398 ? 15.867 1.918 3.113 1.00 98.44 398 TYR A O 1
ATOM 3175 N N . MET A 1 399 ? 15.823 1.895 5.358 1.00 98.25 399 MET A N 1
ATOM 3176 C CA . MET A 1 399 ? 17.011 2.742 5.510 1.00 98.25 399 MET A CA 1
ATOM 3177 C C . MET A 1 399 ? 18.260 2.099 4.895 1.00 98.25 399 MET A C 1
ATOM 3179 O O . MET A 1 399 ? 19.057 2.781 4.254 1.00 98.25 399 MET A O 1
ATOM 3183 N N . SER A 1 400 ? 18.409 0.778 5.022 1.00 98.19 400 SER A N 1
ATOM 3184 C CA . SER A 1 400 ? 19.486 0.042 4.353 1.00 98.19 400 SER A CA 1
ATOM 3185 C C . SER A 1 400 ? 19.356 0.093 2.824 1.00 98.19 400 SER A C 1
ATOM 3187 O O . SER A 1 400 ? 20.327 0.413 2.139 1.00 98.19 400 SER A O 1
ATOM 3189 N N . ALA A 1 401 ? 18.155 -0.144 2.283 1.00 98.25 401 ALA A N 1
ATOM 3190 C CA . ALA A 1 401 ? 17.891 -0.063 0.846 1.00 98.25 401 ALA A CA 1
ATOM 3191 C C . ALA A 1 401 ? 18.110 1.355 0.291 1.00 98.25 401 ALA A C 1
ATOM 3193 O O . ALA A 1 401 ? 18.687 1.515 -0.782 1.00 98.25 401 ALA A O 1
ATOM 3194 N N . TYR A 1 402 ? 17.690 2.378 1.037 1.00 98.38 402 TYR A N 1
ATOM 3195 C CA . TYR A 1 402 ? 17.900 3.786 0.715 1.00 98.38 402 TYR A CA 1
ATOM 3196 C C . TYR A 1 402 ? 19.392 4.100 0.567 1.00 98.38 402 TYR A C 1
ATOM 3198 O O . TYR A 1 402 ? 19.817 4.620 -0.466 1.00 98.38 402 TYR A O 1
ATOM 3206 N N . ASN A 1 403 ? 20.200 3.729 1.567 1.00 98.38 403 ASN A N 1
ATOM 3207 C CA . ASN A 1 403 ? 21.643 3.968 1.548 1.00 98.38 403 ASN A CA 1
ATOM 3208 C C . ASN A 1 403 ? 22.311 3.243 0.376 1.00 98.38 403 ASN A C 1
ATOM 3210 O O . ASN A 1 403 ? 23.131 3.832 -0.323 1.00 98.38 403 ASN A O 1
ATOM 3214 N N . LEU A 1 404 ? 21.892 2.006 0.102 1.00 98.06 404 LEU A N 1
ATOM 3215 C CA . LEU A 1 404 ? 22.421 1.214 -1.002 1.00 98.06 404 LEU A CA 1
ATOM 3216 C C . LEU A 1 404 ? 22.127 1.846 -2.374 1.00 98.06 404 LEU A C 1
ATOM 3218 O O . LEU A 1 404 ? 23.003 1.877 -3.234 1.00 98.06 404 LEU A O 1
ATOM 3222 N N . VAL A 1 405 ? 20.921 2.387 -2.588 1.00 98.31 405 VAL A N 1
ATOM 3223 C CA . VAL A 1 405 ? 20.590 3.117 -3.828 1.00 98.31 405 VAL A CA 1
ATOM 3224 C C . VAL A 1 405 ? 21.361 4.431 -3.919 1.00 98.31 405 VAL A C 1
ATOM 3226 O O . VAL A 1 405 ? 21.800 4.811 -5.004 1.00 98.31 405 VAL A O 1
ATOM 3229 N N . ASN A 1 406 ? 21.558 5.121 -2.795 1.00 98.25 406 ASN A N 1
ATOM 3230 C CA . ASN A 1 406 ? 22.329 6.358 -2.758 1.00 98.25 406 ASN A CA 1
ATOM 3231 C C . ASN A 1 406 ? 23.802 6.111 -3.138 1.00 98.25 406 ASN A C 1
ATOM 3233 O O . ASN A 1 406 ? 24.346 6.810 -3.989 1.00 98.25 406 ASN A O 1
ATOM 3237 N N . GLU A 1 407 ? 24.422 5.067 -2.587 1.00 98.44 407 GLU A N 1
ATOM 3238 C CA . GLU A 1 407 ? 25.776 4.629 -2.953 1.00 98.44 407 GLU A CA 1
ATOM 3239 C C . GLU A 1 407 ? 25.857 4.123 -4.401 1.00 98.44 407 GLU A C 1
ATOM 3241 O O . GLU A 1 407 ? 26.803 4.432 -5.124 1.00 98.44 407 GLU A O 1
ATOM 3246 N N . ALA A 1 408 ? 24.838 3.403 -4.879 1.00 98.00 408 ALA A N 1
ATOM 3247 C CA . ALA A 1 408 ? 24.757 2.994 -6.278 1.00 98.00 408 ALA A CA 1
ATOM 3248 C C . ALA A 1 408 ? 24.665 4.202 -7.225 1.00 98.00 408 ALA A C 1
ATOM 3250 O O . ALA A 1 408 ? 25.287 4.202 -8.288 1.00 98.00 408 ALA A O 1
ATOM 3251 N N . SER A 1 409 ? 23.928 5.249 -6.836 1.00 98.12 409 SER A N 1
ATOM 3252 C CA . SER A 1 409 ? 23.827 6.495 -7.601 1.00 98.12 409 SER A CA 1
ATOM 3253 C C . SER A 1 409 ? 25.181 7.192 -7.716 1.00 98.12 409 SER A C 1
ATOM 3255 O O . SER A 1 409 ? 25.579 7.580 -8.818 1.00 98.12 409 SER A O 1
ATOM 3257 N N . THR A 1 410 ? 25.927 7.308 -6.612 1.00 97.81 410 THR A N 1
ATOM 3258 C CA . THR A 1 410 ? 27.256 7.938 -6.629 1.00 97.81 410 THR A CA 1
ATOM 3259 C C . THR A 1 410 ? 28.257 7.119 -7.443 1.00 97.81 410 THR A C 1
ATOM 3261 O O . THR A 1 410 ? 28.998 7.695 -8.238 1.00 97.81 410 THR A O 1
ATOM 3264 N N . ALA A 1 411 ? 28.233 5.786 -7.337 1.00 97.38 411 ALA A N 1
ATOM 3265 C CA . ALA A 1 411 ? 29.058 4.892 -8.152 1.00 97.38 411 ALA A CA 1
ATOM 3266 C C . ALA A 1 411 ? 28.714 4.963 -9.653 1.00 97.38 411 ALA A C 1
ATOM 3268 O O . ALA A 1 411 ? 29.600 4.934 -10.508 1.00 97.38 411 ALA A O 1
ATOM 3269 N N . ALA A 1 412 ? 27.431 5.083 -10.001 1.00 97.06 412 ALA A N 1
ATOM 3270 C CA . ALA A 1 412 ? 27.004 5.270 -11.385 1.00 97.06 412 ALA A CA 1
ATOM 3271 C C . ALA A 1 412 ? 27.480 6.615 -11.944 1.00 97.06 412 ALA A C 1
ATOM 3273 O O . ALA A 1 412 ? 27.983 6.661 -13.067 1.00 97.06 412 ALA A O 1
ATOM 3274 N N . TYR A 1 413 ? 27.388 7.690 -11.159 1.00 97.75 413 TYR A N 1
ATOM 3275 C CA . TYR A 1 413 ? 27.892 9.005 -11.550 1.00 97.75 413 TYR A CA 1
ATOM 3276 C C . TYR A 1 413 ? 29.408 8.983 -11.803 1.00 97.75 413 TYR A C 1
ATOM 3278 O O . TYR A 1 413 ? 29.862 9.433 -12.855 1.00 97.75 413 TYR A O 1
ATOM 3286 N N . THR A 1 414 ? 30.195 8.390 -10.897 1.00 97.00 414 THR A N 1
ATOM 3287 C CA . THR A 1 414 ? 31.660 8.301 -11.050 1.00 97.00 414 THR A CA 1
ATOM 3288 C C . THR A 1 414 ? 32.092 7.407 -12.214 1.00 97.00 414 THR A C 1
ATOM 3290 O O . THR A 1 414 ? 33.121 7.673 -12.828 1.00 97.00 414 THR A O 1
ATOM 3293 N N . ALA A 1 415 ? 31.288 6.406 -12.585 1.00 95.19 415 ALA A N 1
ATOM 3294 C CA . ALA A 1 415 ? 31.490 5.567 -13.772 1.00 95.19 415 ALA A CA 1
ATOM 3295 C C . ALA A 1 415 ? 31.041 6.228 -15.103 1.00 95.19 415 ALA A C 1
ATOM 3297 O O . ALA A 1 415 ? 30.994 5.573 -16.152 1.00 95.19 415 ALA A O 1
ATOM 3298 N N . GLY A 1 416 ? 30.644 7.507 -15.081 1.00 95.06 416 GLY A N 1
ATOM 3299 C CA . GLY A 1 416 ? 30.148 8.232 -16.257 1.00 95.06 416 GLY A CA 1
ATOM 3300 C C . GLY A 1 416 ? 28.753 7.790 -16.718 1.00 95.06 416 GLY A C 1
ATOM 3301 O O . GLY A 1 416 ? 28.411 7.926 -17.890 1.00 95.06 416 GLY A O 1
ATOM 3302 N N . SER A 1 417 ? 27.954 7.223 -15.812 1.00 95.00 417 SER A N 1
ATOM 3303 C CA . SER A 1 417 ? 26.572 6.774 -16.026 1.00 95.00 417 SER A CA 1
ATOM 3304 C C . SER A 1 417 ? 25.577 7.764 -15.400 1.00 95.00 417 SER A C 1
ATOM 3306 O O . SER A 1 417 ? 24.746 7.411 -14.561 1.00 95.00 417 SER A O 1
ATOM 3308 N N . GLU A 1 418 ? 25.665 9.039 -15.795 1.00 95.81 418 GLU A N 1
ATOM 3309 C CA . GLU A 1 418 ? 24.885 10.150 -15.213 1.00 95.81 418 GLU A CA 1
ATOM 3310 C C . GLU A 1 418 ? 23.366 9.939 -15.302 1.00 95.81 418 GLU A C 1
ATOM 3312 O O . GLU A 1 418 ? 22.620 10.270 -14.376 1.00 95.81 418 GLU A O 1
ATOM 3317 N N . PHE A 1 419 ? 22.905 9.334 -16.401 1.00 96.00 419 PHE A N 1
ATOM 3318 C CA . PHE A 1 419 ? 21.497 8.995 -16.592 1.00 96.00 419 PHE A CA 1
ATOM 3319 C C . PHE A 1 419 ? 20.983 8.070 -15.478 1.00 96.00 419 PHE A C 1
ATOM 3321 O O . PHE A 1 419 ? 19.950 8.346 -14.873 1.00 96.00 419 PHE A O 1
ATOM 3328 N N . HIS A 1 420 ? 21.726 7.009 -15.154 1.00 95.62 420 HIS A N 1
ATOM 3329 C CA . HIS A 1 420 ? 21.319 6.044 -14.130 1.00 95.62 420 HIS A CA 1
ATOM 3330 C C . HIS A 1 420 ? 21.443 6.607 -12.716 1.00 95.62 420 HIS A C 1
ATOM 3332 O O . HIS A 1 420 ? 20.592 6.319 -11.878 1.00 95.62 420 HIS A O 1
ATOM 3338 N N . SER A 1 421 ? 22.431 7.470 -12.466 1.00 97.56 421 SER A N 1
ATOM 3339 C CA . SER A 1 421 ? 22.496 8.239 -11.219 1.00 97.56 421 SER A CA 1
ATOM 3340 C C . SER A 1 421 ? 21.242 9.105 -11.032 1.00 97.56 421 SER A C 1
ATOM 3342 O O . SER A 1 421 ? 20.592 9.047 -9.988 1.00 97.56 421 SER A O 1
ATOM 3344 N N . THR A 1 422 ? 20.818 9.818 -12.081 1.00 97.19 422 THR A N 1
ATOM 3345 C CA . THR A 1 422 ? 19.597 10.642 -12.052 1.00 97.19 422 THR A CA 1
ATOM 3346 C C . THR A 1 422 ? 18.348 9.799 -11.779 1.00 97.19 422 THR A C 1
ATOM 3348 O O . THR A 1 422 ? 17.500 10.186 -10.974 1.00 97.19 422 THR A O 1
ATOM 3351 N N . VAL A 1 423 ? 18.242 8.621 -12.406 1.00 95.69 423 VAL A N 1
ATOM 3352 C CA . VAL A 1 423 ? 17.146 7.668 -12.161 1.00 95.69 423 VAL A CA 1
ATOM 3353 C C . VAL A 1 423 ? 17.138 7.198 -10.705 1.00 95.69 423 VAL A C 1
ATOM 3355 O O . VAL A 1 423 ? 16.090 7.243 -10.064 1.00 95.69 423 VAL A O 1
ATOM 3358 N N . ALA A 1 424 ? 18.288 6.799 -10.156 1.00 96.88 424 ALA A N 1
ATOM 3359 C CA . ALA A 1 424 ? 18.404 6.357 -8.767 1.00 96.88 424 ALA A CA 1
ATOM 3360 C C . ALA A 1 424 ? 17.971 7.451 -7.776 1.00 96.88 424 ALA A C 1
ATOM 3362 O O . ALA A 1 424 ? 17.168 7.193 -6.879 1.00 96.88 424 ALA A O 1
ATOM 3363 N N . THR A 1 425 ? 18.423 8.691 -7.978 1.00 97.62 425 THR A N 1
ATOM 3364 C CA . THR A 1 425 ? 18.035 9.836 -7.140 1.00 97.62 425 THR A CA 1
ATOM 3365 C C . THR A 1 425 ? 16.544 10.157 -7.254 1.00 97.62 425 THR A C 1
ATOM 3367 O O . THR A 1 425 ? 15.892 10.422 -6.245 1.00 97.62 425 THR A O 1
ATOM 3370 N N . SER A 1 426 ? 15.970 10.086 -8.459 1.00 96.81 426 SER A N 1
ATOM 3371 C CA . SER A 1 426 ? 14.527 10.271 -8.648 1.00 96.81 426 SER A CA 1
ATOM 3372 C C . SER A 1 426 ? 13.713 9.185 -7.936 1.00 96.81 426 SER A C 1
ATOM 3374 O O . SER A 1 426 ? 12.683 9.491 -7.332 1.00 96.81 426 SER A O 1
ATOM 3376 N N . MET A 1 427 ? 14.187 7.936 -7.951 1.00 96.19 427 MET A N 1
ATOM 3377 C CA . MET A 1 427 ? 13.543 6.831 -7.237 1.00 96.19 427 MET A CA 1
ATOM 3378 C C . MET A 1 427 ? 13.577 7.023 -5.721 1.00 96.19 427 MET A C 1
ATOM 3380 O O . MET A 1 427 ? 12.555 6.799 -5.077 1.00 96.19 427 MET A O 1
ATOM 3384 N N . ILE A 1 428 ? 14.699 7.498 -5.171 1.00 97.94 428 ILE A N 1
ATOM 3385 C CA . ILE A 1 428 ? 14.812 7.862 -3.752 1.00 97.94 428 ILE A CA 1
ATOM 3386 C C . ILE A 1 428 ? 13.769 8.925 -3.377 1.00 97.94 428 ILE A C 1
ATOM 3388 O O . ILE A 1 428 ? 12.965 8.724 -2.470 1.00 97.94 428 ILE A O 1
ATOM 3392 N N . GLN A 1 429 ? 13.724 10.035 -4.115 1.00 96.81 429 GLN A N 1
ATOM 3393 C CA . GLN A 1 429 ? 12.773 11.116 -3.834 1.00 96.81 429 GLN A CA 1
ATOM 3394 C C . GLN A 1 429 ? 11.322 10.629 -3.928 1.00 96.81 429 GLN A C 1
ATOM 3396 O O . GLN A 1 429 ? 10.473 10.972 -3.104 1.00 96.81 429 GLN A O 1
ATOM 3401 N N . SER A 1 430 ? 11.028 9.793 -4.926 1.00 95.81 430 SER A N 1
ATOM 3402 C CA . SER A 1 430 ? 9.700 9.214 -5.091 1.00 95.81 430 SER A CA 1
ATOM 3403 C C . SER A 1 430 ? 9.322 8.293 -3.928 1.00 95.81 430 SER A C 1
ATOM 3405 O O . SER A 1 430 ? 8.161 8.317 -3.508 1.00 95.81 430 SER A O 1
ATOM 3407 N N . SER A 1 431 ? 10.248 7.476 -3.412 1.00 96.56 431 SER A N 1
ATOM 3408 C CA . SER A 1 431 ? 9.959 6.579 -2.287 1.00 96.56 431 SER A CA 1
ATOM 3409 C C . SER A 1 431 ? 9.713 7.359 -0.999 1.00 96.56 431 SER A C 1
ATOM 3411 O O . SER A 1 431 ? 8.757 7.054 -0.288 1.00 96.56 431 SER A O 1
ATOM 3413 N N . GLU A 1 432 ? 10.492 8.411 -0.738 1.00 96.56 432 GLU A N 1
ATOM 3414 C CA . GLU A 1 432 ? 10.316 9.287 0.427 1.00 96.56 432 GLU A CA 1
ATOM 3415 C C . GLU A 1 432 ? 8.957 9.987 0.426 1.00 96.56 432 GLU A C 1
ATOM 3417 O O . GLU A 1 432 ? 8.224 9.934 1.415 1.00 96.56 432 GLU A O 1
ATOM 3422 N N . VAL A 1 433 ? 8.583 10.609 -0.698 1.00 94.81 433 VAL A N 1
ATOM 3423 C CA . VAL A 1 433 ? 7.288 11.294 -0.821 1.00 94.81 433 VAL A CA 1
ATOM 3424 C C . VAL A 1 433 ? 6.147 10.313 -0.576 1.00 94.81 433 VAL A C 1
ATOM 3426 O O . VAL A 1 433 ? 5.218 10.629 0.172 1.00 94.81 433 VAL A O 1
ATOM 3429 N N . HIS A 1 434 ? 6.228 9.114 -1.157 1.00 91.31 434 HIS A N 1
ATOM 3430 C CA . HIS A 1 434 ? 5.204 8.092 -0.986 1.00 91.31 434 HIS A CA 1
ATOM 3431 C C . HIS A 1 434 ? 5.103 7.622 0.472 1.00 91.31 434 HIS A C 1
ATOM 3433 O O . HIS A 1 434 ? 4.006 7.572 1.027 1.00 91.31 434 HIS A O 1
ATOM 3439 N N . LEU A 1 435 ? 6.239 7.352 1.116 1.00 96.06 435 LEU A N 1
ATOM 3440 C CA . LEU A 1 435 ? 6.308 6.867 2.492 1.00 96.06 435 LEU A CA 1
ATOM 3441 C C . LEU A 1 435 ? 5.847 7.916 3.517 1.00 96.06 435 LEU A C 1
ATOM 3443 O O . LEU A 1 435 ? 5.125 7.585 4.459 1.00 96.06 435 LEU A O 1
ATOM 3447 N N . SER A 1 436 ? 6.202 9.186 3.300 1.00 94.75 436 SER A N 1
ATOM 3448 C CA . SER A 1 436 ? 5.919 10.294 4.223 1.00 94.75 436 SER A CA 1
ATOM 3449 C C . SER A 1 436 ? 4.435 10.449 4.553 1.00 94.75 436 SER A C 1
ATOM 3451 O O . SER A 1 436 ? 4.072 10.912 5.633 1.00 94.75 436 SER A O 1
ATOM 3453 N N . LYS A 1 437 ? 3.548 10.098 3.616 1.00 93.69 437 LYS A N 1
ATOM 3454 C CA . LYS A 1 437 ? 2.102 10.157 3.829 1.00 93.69 437 LYS A CA 1
ATOM 3455 C C . LYS A 1 437 ? 1.661 9.103 4.845 1.00 93.69 437 LYS A C 1
ATOM 3457 O O . LYS A 1 437 ? 1.055 9.449 5.848 1.00 93.69 437 LYS A O 1
ATOM 3462 N N . PHE A 1 438 ? 2.018 7.843 4.615 1.00 95.19 438 PHE A N 1
ATOM 3463 C CA . PHE A 1 438 ? 1.604 6.733 5.477 1.00 95.19 438 PHE A CA 1
ATOM 3464 C C . PHE A 1 438 ? 2.253 6.788 6.859 1.00 95.19 438 PHE A C 1
ATOM 3466 O O . PHE A 1 438 ? 1.638 6.389 7.840 1.00 95.19 438 PHE A O 1
ATOM 3473 N N . GLN A 1 439 ? 3.477 7.310 6.952 1.00 95.00 439 GLN A N 1
ATOM 3474 C CA . GLN A 1 439 ? 4.120 7.555 8.241 1.00 95.00 439 GLN A CA 1
ATOM 3475 C C . GLN A 1 439 ? 3.403 8.639 9.048 1.00 95.00 439 GLN A C 1
ATOM 3477 O O . GLN A 1 439 ? 3.262 8.483 10.255 1.00 95.00 439 GLN A O 1
ATOM 3482 N N . ARG A 1 440 ? 2.927 9.713 8.403 1.00 95.31 440 ARG A N 1
ATOM 3483 C CA . ARG A 1 440 ? 2.104 10.730 9.076 1.00 95.31 440 ARG A CA 1
ATOM 3484 C C . ARG A 1 440 ? 0.810 10.124 9.608 1.00 95.31 440 ARG A C 1
ATOM 3486 O O . ARG A 1 440 ? 0.575 10.213 10.804 1.00 95.31 440 ARG A O 1
ATOM 3493 N N . ASP A 1 441 ? 0.067 9.419 8.756 1.00 94.50 441 ASP A N 1
ATOM 3494 C CA . ASP A 1 441 ? -1.190 8.766 9.146 1.00 94.50 441 ASP A CA 1
ATOM 3495 C C . ASP A 1 441 ? -0.979 7.778 10.313 1.00 94.50 441 ASP A C 1
ATOM 3497 O O . ASP A 1 441 ? -1.786 7.700 11.239 1.00 94.50 441 ASP A O 1
ATOM 3501 N N . LEU A 1 442 ? 0.132 7.032 10.300 1.00 97.25 442 LEU A N 1
ATOM 3502 C CA . LEU A 1 442 ? 0.496 6.131 11.391 1.00 97.25 442 LEU A CA 1
ATOM 3503 C C . LEU A 1 442 ? 0.834 6.882 12.687 1.00 97.25 442 LEU A C 1
ATOM 3505 O O . LEU A 1 442 ? 0.348 6.503 13.751 1.00 97.25 442 LEU A O 1
ATOM 3509 N N . ASN A 1 443 ? 1.647 7.935 12.612 1.00 97.06 443 ASN A N 1
ATOM 3510 C CA . ASN A 1 443 ? 2.030 8.732 13.777 1.00 97.06 443 ASN A CA 1
ATOM 3511 C C . ASN A 1 443 ? 0.820 9.419 14.420 1.00 97.06 443 ASN A C 1
ATOM 3513 O O . ASN A 1 443 ? 0.736 9.482 15.648 1.00 97.06 443 ASN A O 1
ATOM 3517 N N . ASP A 1 444 ? -0.115 9.900 13.601 1.00 96.88 444 ASP A N 1
ATOM 3518 C CA . ASP A 1 444 ? -1.367 10.492 14.061 1.00 96.88 444 ASP A CA 1
ATOM 3519 C C . ASP A 1 444 ? -2.212 9.446 14.799 1.00 96.88 444 ASP A C 1
ATOM 3521 O O . ASP A 1 444 ? -2.635 9.688 15.931 1.00 96.88 444 ASP A O 1
ATOM 3525 N N . ALA A 1 445 ? -2.363 8.244 14.232 1.00 96.94 445 ALA A N 1
ATOM 3526 C CA . ALA A 1 445 ? -3.066 7.141 14.887 1.00 96.94 445 ALA A CA 1
ATOM 3527 C C . ALA A 1 445 ? -2.396 6.709 16.206 1.00 96.94 445 ALA A C 1
ATOM 3529 O O . ALA A 1 445 ? -3.083 6.454 17.194 1.00 96.94 445 ALA A O 1
ATOM 3530 N N . GLU A 1 446 ? -1.061 6.663 16.276 1.00 97.00 446 GLU A N 1
ATOM 3531 C CA . GLU A 1 446 ? -0.358 6.396 17.537 1.00 97.00 446 GLU A CA 1
ATOM 3532 C C . GLU A 1 446 ? -0.573 7.510 18.570 1.00 97.00 446 GLU A C 1
ATOM 3534 O O . GLU A 1 446 ? -0.722 7.233 19.761 1.00 97.00 446 GLU A O 1
ATOM 3539 N N . ALA A 1 447 ? -0.584 8.775 18.144 1.00 97.50 447 ALA A N 1
ATOM 3540 C CA . ALA A 1 447 ? -0.840 9.900 19.035 1.00 97.50 447 ALA A CA 1
ATOM 3541 C C . ALA A 1 447 ? -2.275 9.870 19.586 1.00 97.50 447 ALA A C 1
ATOM 3543 O O . ALA A 1 447 ? -2.480 10.138 20.771 1.00 97.50 447 ALA A O 1
ATOM 3544 N N . GLU A 1 448 ? -3.260 9.518 18.759 1.00 96.75 448 GLU A N 1
ATOM 3545 C CA . GLU A 1 448 ? -4.643 9.303 19.195 1.00 96.75 448 GLU A CA 1
ATOM 3546 C C . GLU A 1 448 ? -4.771 8.105 20.140 1.00 96.75 448 GLU A C 1
ATOM 3548 O O . GLU A 1 448 ? -5.440 8.209 21.169 1.00 96.75 448 GLU A O 1
ATOM 3553 N N . MET A 1 449 ? -4.078 7.003 19.850 1.00 96.62 449 MET A N 1
ATOM 3554 C CA . MET A 1 449 ? -4.047 5.826 20.716 1.00 96.62 449 MET A CA 1
ATOM 3555 C C . MET A 1 449 ? -3.523 6.171 22.116 1.00 96.62 449 MET A C 1
ATOM 3557 O O . MET A 1 449 ? -4.165 5.829 23.105 1.00 96.62 449 MET A O 1
ATOM 3561 N N . ARG A 1 450 ? -2.420 6.926 22.222 1.00 96.00 450 ARG A N 1
ATOM 3562 C CA . ARG A 1 450 ? -1.879 7.370 23.524 1.00 96.00 450 ARG A CA 1
ATOM 3563 C C . ARG A 1 450 ? -2.880 8.220 24.311 1.00 96.00 450 ARG A C 1
ATOM 3565 O O . ARG A 1 450 ? -2.972 8.094 25.529 1.00 96.00 450 ARG A O 1
ATOM 3572 N N . LYS A 1 451 ? -3.650 9.077 23.628 1.00 96.44 451 LYS A N 1
ATOM 3573 C CA . LYS A 1 451 ? -4.727 9.857 24.263 1.00 96.44 451 LYS A CA 1
ATOM 3574 C C . LYS A 1 451 ? -5.853 8.952 24.762 1.00 96.44 451 LYS A C 1
ATOM 3576 O O . LYS A 1 451 ? -6.353 9.173 25.861 1.00 96.44 451 LYS A O 1
ATOM 3581 N N . MET A 1 452 ? -6.236 7.943 23.978 1.00 95.88 452 MET A N 1
ATOM 3582 C CA . MET A 1 452 ? -7.252 6.967 24.376 1.00 95.88 452 MET A CA 1
ATOM 3583 C C . MET A 1 452 ? -6.799 6.163 25.599 1.00 95.88 452 MET A C 1
ATOM 3585 O O . MET A 1 452 ? -7.565 6.033 26.545 1.00 95.88 452 MET A O 1
ATOM 3589 N N . GLU A 1 453 ? -5.552 5.686 25.629 1.00 93.81 453 GLU A N 1
ATOM 3590 C CA . GLU A 1 453 ? -5.001 4.963 26.784 1.00 93.81 453 GLU A CA 1
ATOM 3591 C C . GLU A 1 453 ? -5.022 5.812 28.056 1.00 93.81 453 GLU A C 1
ATOM 3593 O O . GLU A 1 453 ? -5.474 5.342 29.098 1.00 93.81 453 GLU A O 1
ATOM 3598 N N . ALA A 1 454 ? -4.602 7.078 27.966 1.00 95.62 454 ALA A N 1
ATOM 3599 C CA . ALA A 1 454 ? -4.657 8.002 29.096 1.00 95.62 454 ALA A CA 1
ATOM 3600 C C . ALA A 1 454 ? -6.096 8.224 29.594 1.00 95.62 454 ALA A C 1
ATOM 3602 O O . ALA A 1 454 ? -6.339 8.225 30.800 1.00 95.62 454 ALA A O 1
ATOM 3603 N N . ASN A 1 455 ? -7.056 8.371 28.675 1.00 95.56 455 ASN A N 1
ATOM 3604 C CA . ASN A 1 455 ? -8.469 8.517 29.021 1.00 95.56 455 ASN A CA 1
ATOM 3605 C C . ASN A 1 455 ? -9.030 7.255 29.695 1.00 95.56 455 ASN A C 1
ATOM 3607 O O . ASN A 1 455 ? -9.746 7.360 30.685 1.00 95.56 455 ASN A O 1
ATOM 3611 N N . VAL A 1 456 ? -8.679 6.066 29.191 1.00 94.06 456 VAL A N 1
ATOM 3612 C CA . VAL A 1 456 ? -9.118 4.798 29.787 1.00 94.06 456 VAL A CA 1
ATOM 3613 C C . VAL A 1 456 ? -8.628 4.677 31.223 1.00 94.06 456 VAL A C 1
ATOM 3615 O O . VAL A 1 456 ? -9.432 4.403 32.106 1.00 94.06 456 VAL A O 1
ATOM 3618 N N . ILE A 1 457 ? -7.344 4.954 31.468 1.00 94.75 457 ILE A N 1
ATOM 3619 C CA . ILE A 1 457 ? -6.760 4.914 32.815 1.00 94.75 457 ILE A CA 1
ATOM 3620 C C . ILE A 1 457 ? -7.495 5.875 33.758 1.00 94.75 457 ILE A C 1
ATOM 3622 O O . ILE A 1 457 ? -7.835 5.496 34.877 1.00 94.75 457 ILE A O 1
ATOM 3626 N N . LEU A 1 458 ? -7.772 7.102 33.305 1.00 95.25 458 LEU A N 1
ATOM 3627 C CA . LEU A 1 458 ? -8.463 8.108 34.110 1.00 95.25 458 LEU A CA 1
ATOM 3628 C C . LEU A 1 458 ? -9.882 7.655 34.481 1.00 95.25 458 LEU A C 1
ATOM 3630 O O . LEU A 1 458 ? -10.218 7.602 35.663 1.00 95.25 458 LEU A O 1
ATOM 3634 N N . VAL A 1 459 ? -10.692 7.257 33.498 1.00 94.31 459 VAL A N 1
ATOM 3635 C CA . VAL A 1 459 ? -12.086 6.847 33.735 1.00 94.31 459 VAL A CA 1
ATOM 3636 C C . VAL A 1 459 ? -12.163 5.580 34.590 1.00 94.31 459 VAL A C 1
ATOM 3638 O O . VAL A 1 459 ? -13.013 5.487 35.477 1.00 94.31 459 VAL A O 1
ATOM 3641 N N . GLU A 1 460 ? -11.269 4.614 34.369 1.00 91.94 460 GLU A N 1
ATOM 3642 C CA . GLU A 1 460 ? -11.197 3.407 35.197 1.00 91.94 460 GLU A CA 1
ATOM 3643 C C . GLU A 1 460 ? -10.806 3.726 36.641 1.00 91.94 460 GLU A C 1
ATOM 3645 O O . GLU A 1 460 ? -11.409 3.178 37.563 1.00 91.94 460 GLU A O 1
ATOM 3650 N N . SER A 1 461 ? -9.856 4.641 36.860 1.00 92.81 461 SER A N 1
ATOM 3651 C CA . SER A 1 461 ? -9.462 5.043 38.215 1.00 92.81 461 SER A CA 1
ATOM 3652 C C . SER A 1 461 ? -10.617 5.703 38.979 1.00 92.81 461 SER A C 1
ATOM 3654 O O . SER A 1 461 ? -10.919 5.298 40.102 1.00 92.81 461 SER A O 1
ATOM 3656 N N . GLU A 1 462 ? -11.358 6.616 38.340 1.00 93.50 462 GLU A N 1
ATOM 3657 C CA . GLU A 1 462 ? -12.547 7.242 38.929 1.00 93.50 462 GLU A CA 1
ATOM 3658 C C . GLU A 1 462 ? -13.655 6.222 39.229 1.00 93.50 462 GLU A C 1
ATOM 3660 O O . GLU A 1 462 ? -14.369 6.333 40.231 1.00 93.50 462 GLU A O 1
ATOM 3665 N N . TYR A 1 463 ? -13.833 5.232 38.351 1.00 92.00 463 TYR A N 1
ATOM 3666 C CA . TYR A 1 463 ? -14.808 4.163 38.548 1.00 92.00 463 TYR A CA 1
ATOM 3667 C C . TYR A 1 463 ? -14.444 3.288 39.756 1.00 92.00 463 TYR A C 1
ATOM 3669 O O . TYR A 1 463 ? -15.306 2.995 40.592 1.00 92.00 463 TYR A O 1
ATOM 3677 N N . MET A 1 464 ? -13.168 2.924 39.892 1.00 89.19 464 MET A N 1
ATOM 3678 C CA . MET A 1 464 ? -12.672 2.132 41.018 1.00 89.19 464 MET A CA 1
ATOM 3679 C C . MET A 1 464 ? -12.791 2.883 42.347 1.00 89.19 464 MET A C 1
ATOM 3681 O O . MET A 1 464 ? -13.277 2.306 43.318 1.00 89.19 464 MET A O 1
ATOM 3685 N N . GLU A 1 465 ? -12.463 4.177 42.393 1.00 92.62 465 GLU A N 1
ATOM 3686 C CA . GLU A 1 465 ? -12.660 5.006 43.592 1.00 92.62 465 GLU A CA 1
ATOM 3687 C C . GLU A 1 465 ? -14.129 5.060 44.034 1.00 92.62 465 GLU A C 1
ATOM 3689 O O . GLU A 1 465 ? -14.431 4.952 45.224 1.00 92.62 465 GLU A O 1
ATOM 3694 N N . LYS A 1 466 ? -15.065 5.204 43.085 1.00 90.94 466 LYS A N 1
ATOM 3695 C CA . LYS A 1 466 ? -16.509 5.179 43.379 1.00 90.94 466 LYS A CA 1
ATOM 3696 C C . LYS A 1 466 ? -16.944 3.827 43.941 1.00 90.94 466 LYS A C 1
ATOM 3698 O O . LYS A 1 466 ? -17.759 3.785 44.861 1.00 90.94 466 LYS A O 1
ATOM 3703 N N . LYS A 1 467 ? -16.402 2.730 43.405 1.00 88.50 467 LYS A N 1
ATOM 3704 C CA . LYS A 1 467 ? -16.703 1.371 43.867 1.00 88.50 467 LYS A CA 1
ATOM 3705 C C . LYS A 1 467 ? -16.169 1.113 45.281 1.00 88.50 467 LYS A C 1
ATOM 3707 O O . LYS A 1 467 ? -16.890 0.512 46.070 1.00 88.50 467 LYS A O 1
ATOM 3712 N N . ILE A 1 468 ? -14.970 1.606 45.605 1.00 89.94 468 ILE A N 1
ATOM 3713 C CA . ILE A 1 468 ? -14.372 1.519 46.950 1.00 89.94 468 ILE A CA 1
ATOM 3714 C C . ILE A 1 468 ? -15.217 2.299 47.964 1.00 89.94 468 ILE A C 1
ATOM 3716 O O . ILE A 1 468 ? -15.678 1.712 48.937 1.00 89.94 468 ILE A O 1
ATOM 3720 N N . LYS A 1 469 ? -15.543 3.570 47.684 1.00 90.94 469 LYS A N 1
ATOM 3721 C CA . LYS A 1 469 ? -16.396 4.397 48.564 1.00 90.94 469 LYS A CA 1
ATOM 3722 C C . LYS A 1 469 ? -17.773 3.768 48.819 1.00 90.94 469 LYS A C 1
ATOM 3724 O O . LYS A 1 469 ? -18.315 3.859 49.913 1.00 90.94 469 LYS A O 1
ATOM 3729 N N . ALA A 1 470 ? -18.353 3.113 47.811 1.00 85.19 470 ALA A N 1
ATOM 3730 C CA . ALA A 1 470 ? -19.629 2.406 47.944 1.00 85.19 470 ALA A CA 1
ATOM 3731 C C . ALA A 1 470 ? -19.540 1.088 48.740 1.00 85.19 470 ALA A C 1
ATOM 3733 O O . ALA A 1 470 ? -20.581 0.544 49.119 1.00 85.19 470 ALA A O 1
ATOM 3734 N N . HIS A 1 471 ? -18.336 0.544 48.929 1.00 80.12 471 HIS A N 1
ATOM 3735 C CA . HIS A 1 471 ? -18.078 -0.597 49.805 1.00 80.12 471 HIS A CA 1
ATOM 3736 C C . HIS A 1 471 ? -17.831 -0.120 51.240 1.00 80.12 471 HIS A C 1
ATOM 3738 O O . HIS A 1 471 ? -18.512 -0.586 52.143 1.00 80.12 471 HIS A O 1
ATOM 3744 N N . GLU A 1 472 ? -16.984 0.899 51.425 1.00 82.81 472 GLU A N 1
ATOM 3745 C CA . GLU A 1 472 ? -16.710 1.517 52.733 1.00 82.81 472 GLU A CA 1
ATOM 3746 C C . GLU A 1 472 ? -17.996 2.000 53.422 1.00 82.81 472 GLU A C 1
ATOM 3748 O O . GLU A 1 472 ? -18.223 1.708 54.591 1.00 82.81 472 GLU A O 1
ATOM 3753 N N . ASN A 1 473 ? -18.898 2.660 52.687 1.00 76.31 473 ASN A N 1
ATOM 3754 C CA . ASN A 1 473 ? -20.185 3.095 53.244 1.00 76.31 473 ASN A CA 1
ATOM 3755 C C . ASN A 1 473 ? -21.108 1.925 53.640 1.00 76.31 473 ASN A C 1
ATOM 3757 O O . ASN A 1 473 ? -21.942 2.089 54.524 1.00 76.31 473 ASN A O 1
ATOM 3761 N N . ARG A 1 474 ? -20.980 0.756 52.996 1.00 70.25 474 ARG A N 1
ATOM 3762 C CA . ARG A 1 474 ? -21.763 -0.447 53.329 1.00 70.25 474 ARG A CA 1
ATOM 3763 C C . ARG A 1 474 ? -21.230 -1.168 54.564 1.00 70.25 474 ARG A C 1
ATOM 3765 O O . ARG A 1 474 ? -22.015 -1.762 55.295 1.00 70.25 474 ARG A O 1
ATOM 3772 N N . ASP A 1 475 ? -19.922 -1.117 54.788 1.00 64.19 475 ASP A N 1
ATOM 3773 C CA . ASP A 1 475 ? -19.297 -1.729 55.959 1.00 64.19 475 ASP A CA 1
ATOM 3774 C C . ASP A 1 475 ? -19.613 -0.922 57.236 1.00 64.19 475 ASP A C 1
ATOM 3776 O O . ASP A 1 475 ? -19.910 -1.512 58.270 1.00 64.19 475 ASP A O 1
ATOM 3780 N N . VAL A 1 476 ? -19.695 0.415 57.145 1.00 60.94 476 VAL A N 1
ATOM 3781 C CA . VAL A 1 476 ? -20.108 1.289 58.266 1.00 60.94 476 VAL A CA 1
ATOM 3782 C C . VAL A 1 476 ? -21.584 1.092 58.658 1.00 60.94 476 VAL A C 1
ATOM 3784 O O . VAL A 1 476 ? -21.896 1.047 59.843 1.00 60.94 476 VAL A O 1
ATOM 3787 N N . GLU A 1 477 ? -22.501 0.913 57.697 1.00 57.31 477 GLU A N 1
ATOM 3788 C CA . GLU A 1 477 ? -23.922 0.643 58.002 1.00 57.31 477 GLU A CA 1
ATOM 3789 C C . GLU A 1 477 ? -24.161 -0.746 58.630 1.00 57.31 477 GLU A C 1
ATOM 3791 O O . GLU A 1 477 ? -25.124 -0.924 59.378 1.00 57.31 477 GLU A O 1
ATOM 3796 N N . ASN A 1 478 ? -23.298 -1.732 58.361 1.00 55.06 478 ASN A N 1
ATOM 3797 C CA . ASN A 1 478 ? -23.401 -3.065 58.966 1.00 55.06 478 ASN A CA 1
ATOM 3798 C C . ASN A 1 478 ? -22.831 -3.122 60.396 1.00 55.06 478 ASN A C 1
ATOM 3800 O O . ASN A 1 478 ? -23.375 -3.857 61.222 1.00 55.06 478 ASN A O 1
ATOM 3804 N N . ASP A 1 479 ? -21.800 -2.333 60.718 1.00 51.41 479 ASP A N 1
ATOM 3805 C CA . ASP A 1 479 ? -21.269 -2.229 62.089 1.00 51.41 479 ASP A CA 1
ATOM 3806 C C . ASP A 1 479 ? -22.255 -1.529 63.050 1.00 51.41 479 ASP A C 1
ATOM 3808 O O . ASP A 1 479 ? -22.371 -1.919 64.215 1.00 51.41 479 ASP A O 1
ATOM 3812 N N . ASP A 1 480 ? -23.050 -0.567 62.564 1.00 52.47 480 ASP A N 1
ATOM 3813 C CA . ASP A 1 480 ? -24.102 0.084 63.363 1.00 52.47 480 ASP A CA 1
ATOM 3814 C C . ASP A 1 480 ? -25.309 -0.840 63.646 1.00 52.47 480 ASP A C 1
ATOM 3816 O O . ASP A 1 480 ? -25.995 -0.675 64.658 1.00 52.47 480 ASP A O 1
ATOM 3820 N N . LEU A 1 481 ? -25.555 -1.857 62.808 1.00 50.94 481 LEU A N 1
ATOM 3821 C CA . LEU A 1 481 ? -26.602 -2.867 63.034 1.00 50.94 481 LEU A CA 1
ATOM 3822 C C . LEU A 1 481 ? -26.152 -4.006 63.964 1.00 50.94 481 LEU A C 1
ATOM 3824 O O . LEU A 1 481 ? -26.986 -4.571 64.673 1.00 50.94 481 LEU A O 1
ATOM 3828 N N . LEU A 1 482 ? -24.852 -4.309 64.032 1.00 50.00 482 LEU A N 1
ATOM 3829 C CA . LEU A 1 482 ? -24.294 -5.301 64.965 1.00 50.00 482 LEU A CA 1
ATOM 3830 C C . LEU A 1 482 ? -24.122 -4.766 66.399 1.00 50.00 482 LEU A C 1
ATOM 3832 O O . LEU A 1 482 ? -24.028 -5.554 67.340 1.00 50.00 482 LEU A O 1
ATOM 3836 N N . ASN A 1 483 ? -24.157 -3.445 66.602 1.00 46.75 483 ASN A N 1
ATOM 3837 C CA . ASN A 1 483 ? -24.079 -2.820 67.930 1.00 46.75 483 ASN A CA 1
ATOM 3838 C C . ASN A 1 483 ? -25.437 -2.650 68.644 1.00 46.75 483 ASN A C 1
ATOM 3840 O O . ASN A 1 483 ? -25.474 -2.182 69.782 1.00 46.75 483 ASN A O 1
ATOM 3844 N N . ILE A 1 484 ? -26.557 -3.038 68.018 1.00 50.50 484 ILE A N 1
ATOM 3845 C CA . ILE A 1 484 ? -27.896 -2.982 68.640 1.00 50.50 484 ILE A CA 1
ATOM 3846 C C . ILE A 1 484 ? -28.285 -4.319 69.308 1.00 50.50 484 ILE A C 1
ATOM 3848 O O . ILE A 1 484 ? -29.142 -4.332 70.192 1.00 50.50 484 ILE A O 1
ATOM 3852 N N . GLU A 1 485 ? -27.621 -5.438 68.992 1.00 47.38 485 GLU A N 1
ATOM 3853 C CA . GLU A 1 485 ? -27.950 -6.758 69.567 1.00 47.38 485 GLU A CA 1
ATOM 3854 C C . GLU A 1 485 ? -27.096 -7.182 70.783 1.00 47.38 485 GLU A C 1
ATOM 3856 O O . GLU A 1 485 ? -27.376 -8.211 71.394 1.00 47.38 485 GLU A O 1
ATOM 3861 N N . THR A 1 486 ? -26.110 -6.393 71.228 1.00 47.06 486 THR A N 1
ATOM 3862 C CA . THR A 1 486 ? -25.209 -6.774 72.343 1.00 47.06 486 THR A CA 1
ATOM 3863 C C . THR A 1 486 ? -25.561 -6.168 73.709 1.00 47.06 486 THR A C 1
ATOM 3865 O O . THR A 1 486 ? -24.771 -6.256 74.650 1.00 47.06 486 THR A O 1
ATOM 3868 N N . HIS A 1 487 ? -26.767 -5.613 73.883 1.00 46.34 487 HIS A N 1
ATOM 3869 C CA . HIS A 1 487 ? -27.208 -5.049 75.169 1.00 46.34 487 HIS A CA 1
ATOM 3870 C C . HIS A 1 487 ? -28.392 -5.774 75.819 1.00 46.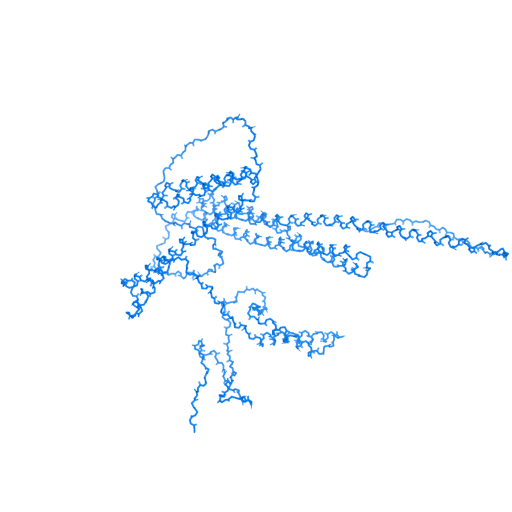34 487 HIS A C 1
ATOM 3872 O O . HIS A 1 487 ? -29.287 -5.137 76.361 1.00 46.34 487 HIS A O 1
ATOM 3878 N N . ASN A 1 488 ? -28.384 -7.112 75.799 1.00 46.56 488 ASN A N 1
ATOM 3879 C CA . ASN A 1 488 ? -29.144 -7.940 76.741 1.00 46.56 488 ASN A CA 1
ATOM 3880 C C . ASN A 1 488 ? -28.515 -9.336 76.870 1.00 46.56 488 ASN A C 1
ATOM 3882 O O . ASN A 1 488 ? -28.705 -10.178 75.997 1.00 46.56 488 ASN A O 1
ATOM 3886 N N . GLY A 1 489 ? -27.824 -9.601 77.984 1.00 38.81 489 GLY A N 1
ATOM 3887 C CA . GLY A 1 489 ? -27.505 -10.973 78.392 1.00 38.81 489 GLY A CA 1
ATOM 3888 C C . GLY A 1 489 ? -26.146 -11.167 79.054 1.00 38.81 489 GLY A C 1
ATOM 3889 O O . GLY A 1 489 ? -25.300 -11.874 78.520 1.00 38.81 489 GLY A O 1
ATOM 3890 N N . GLU A 1 490 ? -25.952 -10.609 80.250 1.00 44.00 490 GLU A N 1
ATOM 3891 C CA . GLU A 1 490 ? -25.043 -11.232 81.215 1.00 44.00 490 GLU A CA 1
ATOM 3892 C C . GLU A 1 490 ? -25.596 -12.616 81.589 1.00 44.00 490 GLU A C 1
ATOM 3894 O O . GLU A 1 490 ? -26.770 -12.736 81.942 1.00 44.00 490 GLU A O 1
ATOM 3899 N N . THR A 1 491 ? -24.768 -13.661 81.534 1.00 42.47 491 THR A N 1
ATOM 3900 C CA . THR A 1 491 ? -24.531 -14.591 82.659 1.00 42.47 491 THR A CA 1
ATOM 3901 C C . THR A 1 491 ? -23.525 -15.683 82.276 1.00 42.47 491 THR A C 1
ATOM 3903 O O . THR A 1 491 ? -23.756 -16.473 81.372 1.00 42.47 491 THR A O 1
ATOM 3906 N N . ASN A 1 492 ? -22.424 -15.703 83.034 1.00 44.88 492 ASN A N 1
ATOM 3907 C CA . ASN A 1 492 ? -21.669 -16.855 83.541 1.00 44.88 492 ASN A CA 1
ATOM 3908 C C . ASN A 1 492 ? -21.410 -18.063 82.625 1.00 44.88 492 ASN A C 1
ATOM 3910 O O . ASN A 1 492 ? -22.304 -18.870 82.403 1.00 44.88 492 ASN A O 1
ATOM 3914 N N . SER A 1 493 ? -20.128 -18.334 82.367 1.00 39.84 493 SER A N 1
ATOM 3915 C CA . SER A 1 493 ? -19.450 -19.488 82.985 1.00 39.84 493 SER A CA 1
ATOM 3916 C C . SER A 1 493 ? -17.973 -19.520 82.598 1.00 39.84 493 SER A C 1
ATOM 3918 O O . SER A 1 493 ? -17.621 -19.475 81.422 1.00 39.84 493 SER A O 1
ATOM 3920 N N . GLU A 1 494 ? -17.140 -19.603 83.628 1.00 46.53 494 GLU A N 1
ATOM 3921 C CA . GLU A 1 494 ? -15.751 -20.044 83.601 1.00 46.53 494 GLU A CA 1
ATOM 3922 C C . GLU A 1 494 ? -15.630 -21.384 82.856 1.00 46.53 494 GLU A C 1
ATOM 3924 O O . GLU A 1 494 ? -16.448 -22.268 83.084 1.00 46.53 494 GLU A O 1
ATOM 3929 N N . ASP A 1 495 ? -14.623 -21.544 81.993 1.00 41.22 495 ASP A N 1
ATOM 3930 C CA . ASP A 1 495 ? -13.700 -22.681 82.095 1.00 41.22 495 ASP A CA 1
ATOM 3931 C C . ASP A 1 495 ? -12.551 -22.617 81.071 1.00 41.22 495 ASP A C 1
ATOM 3933 O O . ASP A 1 495 ? -12.732 -22.395 79.877 1.00 41.22 495 ASP A O 1
ATOM 3937 N N . ASN A 1 496 ? -11.353 -22.816 81.623 1.00 47.19 496 ASN A N 1
ATOM 3938 C CA . ASN A 1 496 ? -10.129 -23.388 81.060 1.00 47.19 496 ASN A CA 1
ATOM 3939 C C . ASN A 1 496 ? -10.106 -23.781 79.571 1.00 47.19 496 ASN A C 1
ATOM 3941 O O . ASN A 1 496 ? -10.842 -24.670 79.160 1.00 47.19 496 ASN A O 1
ATOM 3945 N N . PHE A 1 497 ? -9.063 -23.346 78.852 1.00 41.12 497 PHE A N 1
ATOM 3946 C CA . PHE A 1 497 ? -8.095 -24.293 78.275 1.00 41.12 497 PHE A CA 1
ATOM 3947 C C . PHE A 1 497 ? -6.776 -23.593 77.904 1.00 41.12 497 PHE A C 1
ATOM 3949 O O . PHE A 1 497 ? -6.736 -22.669 77.094 1.00 41.12 497 PHE A O 1
ATOM 3956 N N . GLN A 1 498 ? -5.688 -24.062 78.516 1.00 48.47 498 GLN A N 1
ATOM 3957 C CA . GLN A 1 498 ? -4.313 -23.839 78.077 1.00 48.47 498 GLN A CA 1
ATOM 3958 C C . GLN A 1 498 ? -4.085 -24.562 76.743 1.00 48.47 498 GLN A C 1
ATOM 3960 O O . GLN A 1 498 ? -4.417 -25.741 76.641 1.00 48.47 498 GLN A O 1
ATOM 3965 N N . HIS A 1 499 ? -3.417 -23.927 75.778 1.00 43.34 499 HIS A N 1
ATOM 3966 C CA . HIS A 1 499 ? -2.418 -24.654 74.996 1.00 43.34 499 HIS A CA 1
ATOM 3967 C C . HIS A 1 499 ? -1.353 -23.733 74.391 1.00 43.34 499 HIS A C 1
ATOM 3969 O O . HIS A 1 499 ? -1.648 -22.793 73.657 1.00 43.34 499 HIS A O 1
ATOM 3975 N N . ASP A 1 500 ? -0.111 -24.061 74.742 1.00 42.41 500 ASP A N 1
ATOM 3976 C CA . ASP A 1 500 ? 1.161 -23.547 74.243 1.00 42.41 500 ASP A CA 1
ATOM 3977 C C . ASP A 1 500 ? 1.383 -23.740 72.734 1.00 42.41 500 ASP A C 1
ATOM 3979 O O . ASP A 1 500 ? 0.888 -24.700 72.142 1.00 42.41 500 ASP A O 1
ATOM 3983 N N . GLY A 1 501 ? 2.282 -22.915 72.181 1.00 39.19 501 GLY A N 1
ATOM 3984 C CA . GLY A 1 501 ? 3.093 -23.231 70.994 1.00 39.19 501 GLY A CA 1
ATOM 3985 C C . GLY A 1 501 ? 3.399 -21.995 70.140 1.00 39.19 501 GLY A C 1
ATOM 3986 O O . GLY A 1 501 ? 2.563 -21.588 69.350 1.00 39.19 501 GLY A O 1
ATOM 3987 N N . SER A 1 502 ? 4.511 -21.287 70.387 1.00 41.59 502 SER A N 1
ATOM 3988 C CA . SER A 1 502 ? 5.802 -21.438 69.667 1.00 41.59 502 SER A CA 1
ATOM 3989 C C . SER A 1 502 ? 5.782 -20.812 68.255 1.00 41.59 502 SER A C 1
ATOM 3991 O O . SER A 1 502 ? 5.027 -21.263 67.407 1.00 41.59 502 SER A O 1
ATOM 3993 N N . PHE A 1 503 ? 6.485 -19.690 68.012 1.00 43.03 503 PHE A N 1
ATOM 3994 C CA . PHE A 1 503 ? 7.849 -19.642 67.417 1.00 43.03 503 PHE A CA 1
ATOM 3995 C C . PHE A 1 503 ? 7.845 -20.290 66.008 1.00 43.03 503 PHE A C 1
ATOM 3997 O O . PHE A 1 503 ? 7.575 -21.478 65.900 1.00 43.03 503 PHE A O 1
ATOM 4004 N N . ASP A 1 504 ? 7.992 -19.574 64.887 1.00 41.56 504 ASP A N 1
ATOM 4005 C CA . ASP A 1 504 ? 9.248 -18.955 64.451 1.00 41.56 504 ASP A CA 1
ATOM 4006 C C . ASP A 1 504 ? 9.080 -17.976 63.268 1.00 41.56 504 ASP A C 1
ATOM 4008 O O . ASP A 1 504 ? 8.185 -18.083 62.431 1.00 41.56 504 ASP A O 1
ATOM 4012 N N . SER A 1 505 ? 10.030 -17.049 63.202 1.00 51.69 505 SER A N 1
ATOM 4013 C CA . SER A 1 505 ? 10.440 -16.216 62.067 1.00 51.69 505 SER A CA 1
ATOM 4014 C C . SER A 1 505 ? 11.156 -17.004 60.959 1.00 51.69 505 SER A C 1
ATOM 4016 O O . SER A 1 505 ? 11.905 -17.902 61.307 1.00 51.69 505 SER A O 1
ATOM 4018 N N . GLU A 1 506 ? 11.054 -16.588 59.683 1.00 44.72 506 GLU A N 1
ATOM 4019 C CA . GLU A 1 506 ? 12.144 -16.496 58.665 1.00 44.72 506 GLU A CA 1
ATOM 4020 C C . GLU A 1 506 ? 11.559 -16.247 57.249 1.00 44.72 506 GLU A C 1
ATOM 4022 O O . GLU A 1 506 ? 10.570 -16.857 56.868 1.00 44.72 506 GLU A O 1
ATOM 4027 N N . LYS A 1 507 ? 11.919 -15.136 56.582 1.00 45.25 507 LYS A N 1
ATOM 4028 C CA . LYS A 1 507 ? 12.969 -14.926 55.547 1.00 45.25 507 LYS A CA 1
ATOM 4029 C C . LYS A 1 507 ? 12.565 -15.273 54.100 1.00 45.25 507 LYS A C 1
ATOM 4031 O O . LYS A 1 507 ? 12.143 -16.377 53.812 1.00 45.25 507 LYS A O 1
ATOM 4036 N N . ASN A 1 508 ? 12.808 -14.271 53.242 1.00 43.78 508 ASN A N 1
ATOM 4037 C CA . ASN A 1 508 ? 13.401 -14.271 51.893 1.00 43.78 508 ASN A CA 1
ATOM 4038 C C . ASN A 1 508 ? 13.191 -15.454 50.937 1.00 43.78 508 ASN A C 1
ATOM 4040 O O . ASN A 1 508 ? 13.562 -16.567 51.267 1.00 43.78 508 ASN A O 1
ATOM 4044 N N . GLU A 1 509 ? 12.840 -15.117 49.688 1.00 48.34 509 GLU A N 1
ATOM 4045 C CA . GLU A 1 509 ? 13.565 -15.409 48.421 1.00 48.34 509 GLU A CA 1
ATOM 4046 C C . GLU A 1 509 ? 12.651 -14.929 47.263 1.00 48.34 509 GLU A C 1
ATOM 4048 O O . GLU A 1 509 ? 11.472 -15.261 47.229 1.00 48.34 509 GLU A O 1
ATOM 4053 N N . ASN A 1 510 ? 12.973 -13.883 46.487 1.00 54.97 510 ASN A N 1
ATOM 4054 C CA . ASN A 1 510 ? 13.902 -13.823 45.345 1.00 54.97 510 ASN A CA 1
ATOM 4055 C C . ASN A 1 510 ? 13.920 -15.077 44.461 1.00 54.97 510 ASN A C 1
ATOM 4057 O O . ASN A 1 510 ? 14.322 -16.118 44.947 1.00 54.97 510 ASN A O 1
ATOM 4061 N N . GLU A 1 511 ? 13.574 -14.896 43.177 1.00 51.34 511 GLU A N 1
ATOM 4062 C CA . GLU A 1 511 ? 14.004 -15.603 41.942 1.00 51.34 511 GLU A CA 1
ATOM 4063 C C . GLU A 1 511 ? 12.862 -15.471 40.906 1.00 51.34 511 GLU A C 1
ATOM 4065 O O . GLU A 1 511 ? 11.697 -15.610 41.259 1.00 51.34 511 GLU A O 1
ATOM 4070 N N . THR A 1 512 ? 13.041 -15.174 39.616 1.00 50.69 512 THR A N 1
ATOM 4071 C CA . THR A 1 512 ? 14.195 -14.880 38.743 1.00 50.69 512 THR A CA 1
ATOM 4072 C C . THR A 1 512 ? 13.671 -14.116 37.527 1.00 50.69 512 THR A C 1
ATOM 4074 O O . THR A 1 512 ? 12.488 -14.339 37.177 1.00 50.69 512 THR A O 1
#